Protein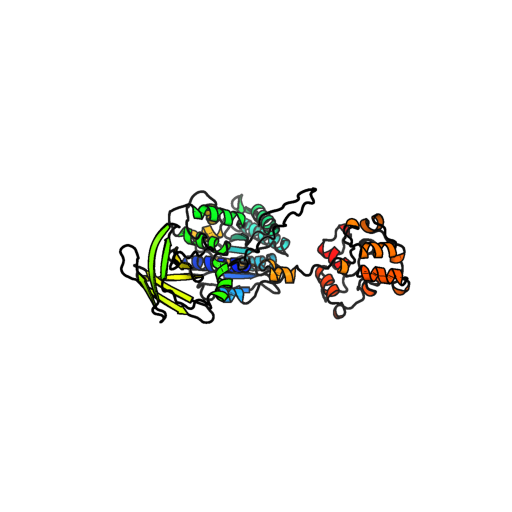 AF-A0A7S1BJ30-F1 (afdb_monomer_lite)

pLDDT: mean 74.97, std 21.51, range [23.69, 97.75]

Organism: NCBI:txid216773

Structure (mmCIF, N/CA/C/O backbone):
data_AF-A0A7S1BJ30-F1
#
_entry.id   AF-A0A7S1BJ30-F1
#
loop_
_atom_site.group_PDB
_atom_site.id
_atom_site.type_symbol
_atom_site.label_atom_id
_atom_site.label_alt_id
_atom_site.label_comp_id
_atom_site.label_asym_id
_atom_site.label_entity_id
_atom_site.label_seq_id
_atom_site.pdbx_PDB_ins_code
_atom_site.Cartn_x
_atom_site.Cartn_y
_atom_site.Cartn_z
_atom_site.occupancy
_atom_site.B_iso_or_equiv
_atom_site.auth_seq_id
_atom_site.auth_comp_id
_atom_site.auth_asym_id
_atom_site.auth_atom_id
_atom_site.pdbx_PDB_model_num
ATOM 1 N N . LYS A 1 1 ? 86.777 -23.017 11.075 1.00 38.91 1 LYS A N 1
ATOM 2 C CA . LYS A 1 1 ? 87.118 -21.887 10.175 1.00 38.91 1 LYS A CA 1
ATOM 3 C C . LYS A 1 1 ? 85.816 -21.141 9.914 1.00 38.91 1 LYS A C 1
ATOM 5 O O . LYS A 1 1 ? 84.984 -21.680 9.210 1.00 38.91 1 LYS A O 1
ATOM 10 N N . ALA A 1 2 ? 85.447 -20.176 10.752 1.00 31.58 2 ALA A N 1
ATOM 11 C CA . ALA A 1 2 ? 85.946 -18.797 10.729 1.00 31.58 2 ALA A CA 1
ATOM 12 C C . ALA A 1 2 ? 85.605 -18.094 9.401 1.00 31.58 2 ALA A C 1
ATOM 14 O O . ALA A 1 2 ? 86.216 -18.418 8.387 1.00 31.58 2 ALA A O 1
ATOM 15 N N . LEU A 1 3 ? 84.594 -17.216 9.482 1.00 29.58 3 LEU A N 1
ATOM 16 C CA . LEU A 1 3 ? 84.537 -15.829 8.990 1.00 29.58 3 LEU A CA 1
ATOM 17 C C . LEU A 1 3 ? 85.176 -15.513 7.626 1.00 29.58 3 LEU A C 1
ATOM 19 O O . LEU A 1 3 ? 86.381 -15.672 7.455 1.00 29.58 3 LEU A O 1
ATOM 23 N N . ASN A 1 4 ? 84.407 -14.882 6.731 1.00 30.44 4 ASN A N 1
ATOM 24 C CA . ASN A 1 4 ? 84.611 -13.446 6.509 1.00 30.44 4 ASN A CA 1
ATOM 25 C C . ASN A 1 4 ? 83.488 -12.768 5.713 1.00 30.44 4 ASN A C 1
ATOM 27 O O . ASN A 1 4 ? 82.940 -13.311 4.757 1.00 30.44 4 ASN A O 1
ATOM 31 N N . GLU A 1 5 ? 83.206 -11.554 6.170 1.00 32.03 5 GLU A N 1
ATOM 32 C CA . GLU A 1 5 ? 82.277 -10.546 5.674 1.00 32.03 5 GLU A CA 1
ATOM 33 C C . GLU A 1 5 ? 82.856 -9.745 4.490 1.00 32.03 5 GLU A C 1
ATOM 35 O O . GLU A 1 5 ? 84.063 -9.519 4.423 1.00 32.03 5 GLU A O 1
ATOM 40 N N . SER A 1 6 ? 81.974 -9.222 3.631 1.00 30.70 6 SER A N 1
ATOM 41 C CA . SER A 1 6 ? 82.052 -7.879 3.011 1.00 30.70 6 SER A CA 1
ATOM 42 C C . SER A 1 6 ? 80.678 -7.610 2.365 1.00 30.70 6 SER A C 1
ATOM 44 O O . SER A 1 6 ? 80.295 -8.355 1.468 1.00 30.70 6 SER A O 1
ATOM 46 N N . VAL A 1 7 ? 79.758 -6.771 2.855 1.00 28.44 7 VAL A N 1
ATOM 47 C CA . VAL A 1 7 ? 79.756 -5.346 3.257 1.00 28.44 7 VAL A CA 1
ATOM 48 C C . VAL A 1 7 ? 79.851 -4.360 2.075 1.00 28.44 7 VAL A C 1
ATOM 50 O O . VAL A 1 7 ? 80.897 -4.222 1.452 1.00 28.44 7 VAL A O 1
ATOM 53 N N . ASN A 1 8 ? 78.738 -3.616 1.925 1.00 27.92 8 ASN A N 1
ATOM 54 C CA . ASN A 1 8 ? 78.476 -2.324 1.256 1.00 27.92 8 ASN A CA 1
ATOM 55 C C . ASN A 1 8 ? 78.208 -2.285 -0.270 1.00 27.92 8 ASN A C 1
ATOM 57 O O . ASN A 1 8 ? 78.984 -2.808 -1.052 1.00 27.92 8 ASN A O 1
ATOM 61 N N . GLY A 1 9 ? 77.149 -1.617 -0.768 1.00 26.20 9 GLY A N 1
ATOM 62 C CA . GLY A 1 9 ? 76.162 -0.773 -0.073 1.00 26.20 9 GLY A CA 1
ATOM 63 C C . GLY A 1 9 ? 74.962 -0.293 -0.922 1.00 26.20 9 GLY A C 1
ATOM 64 O O . GLY A 1 9 ? 75.069 -0.144 -2.134 1.00 26.20 9 GLY A O 1
ATOM 65 N N . SER A 1 10 ? 73.844 -0.059 -0.207 1.00 25.17 10 SER A N 1
ATOM 66 C CA . SER A 1 10 ? 72.758 0.949 -0.366 1.00 25.17 10 SER A CA 1
ATOM 67 C C . SER A 1 10 ? 72.266 1.340 -1.775 1.00 25.17 10 SER A C 1
ATOM 69 O O . SER A 1 10 ? 73.014 1.891 -2.569 1.00 25.17 10 SER A O 1
ATOM 71 N N . SER A 1 11 ? 70.967 1.283 -2.092 1.00 27.03 11 SER A N 1
ATOM 72 C CA . SER A 1 11 ? 69.911 2.083 -1.440 1.00 27.03 11 SER A CA 1
ATOM 73 C C . SER A 1 11 ? 68.487 1.653 -1.863 1.00 27.03 11 SER A C 1
ATOM 75 O O . SER A 1 11 ? 68.290 0.901 -2.811 1.00 27.03 11 SER A O 1
ATOM 77 N N . GLN A 1 12 ? 67.515 2.104 -1.068 1.00 26.52 12 GLN A N 1
ATOM 78 C CA . GLN A 1 12 ? 66.126 1.661 -0.909 1.00 26.52 12 GLN A CA 1
ATOM 79 C C . GLN A 1 12 ? 65.221 1.702 -2.158 1.00 26.52 12 GLN A C 1
ATOM 81 O O . GLN A 1 12 ? 65.202 2.678 -2.899 1.00 26.52 12 GLN A O 1
ATOM 86 N N . SER A 1 13 ? 64.337 0.703 -2.264 1.00 26.72 13 SER A N 1
ATOM 87 C CA . SER A 1 13 ? 63.032 0.798 -2.933 1.00 26.72 13 SER A CA 1
ATOM 88 C C . SER A 1 13 ? 61.988 0.067 -2.083 1.00 26.72 13 SER A C 1
ATOM 90 O O . SER A 1 13 ? 62.169 -1.078 -1.673 1.00 26.72 13 SER A O 1
ATOM 92 N N . SER A 1 14 ? 60.935 0.800 -1.748 1.00 25.52 14 SER A N 1
ATOM 93 C CA . SER A 1 14 ? 59.826 0.463 -0.863 1.00 25.52 14 SER A CA 1
ATOM 94 C C . SER A 1 14 ? 58.879 -0.580 -1.465 1.00 25.52 14 SER A C 1
ATOM 96 O O . SER A 1 14 ? 58.212 -0.297 -2.457 1.00 25.52 14 SER A O 1
ATOM 98 N N . GLY A 1 15 ? 58.732 -1.733 -0.811 1.00 26.92 15 GLY A N 1
ATOM 99 C CA . GLY A 1 15 ? 57.616 -2.659 -1.021 1.00 26.92 15 GLY A CA 1
ATOM 100 C C . GLY A 1 15 ? 56.718 -2.678 0.213 1.00 26.92 15 GLY A C 1
ATOM 101 O O . GLY A 1 15 ? 57.050 -3.323 1.204 1.00 26.92 15 GLY A O 1
ATOM 102 N N . LYS A 1 16 ? 55.602 -1.939 0.179 1.00 26.34 16 LYS A N 1
ATOM 103 C CA . LYS A 1 16 ? 54.530 -2.072 1.174 1.00 26.34 16 LYS A CA 1
ATOM 104 C C . LYS A 1 16 ? 53.794 -3.388 0.917 1.00 26.34 16 LYS A C 1
ATOM 106 O O . LYS A 1 16 ? 53.313 -3.625 -0.184 1.00 26.34 16 LYS A O 1
ATOM 111 N N . VAL A 1 17 ? 53.711 -4.212 1.955 1.00 28.75 17 VAL A N 1
ATOM 112 C CA . VAL A 1 17 ? 52.834 -5.381 2.039 1.00 28.75 17 VAL A CA 1
ATOM 113 C C . VAL A 1 17 ? 51.393 -4.869 2.101 1.00 28.75 17 VAL A C 1
ATOM 115 O O . VAL A 1 17 ? 51.014 -4.205 3.065 1.00 28.75 17 VAL A O 1
ATOM 118 N N . GLU A 1 18 ? 50.605 -5.117 1.056 1.00 25.03 18 GLU A N 1
ATOM 119 C CA . GLU A 1 18 ? 49.168 -4.844 1.066 1.00 25.03 18 GLU A CA 1
ATOM 120 C C . GLU A 1 18 ? 48.443 -5.896 1.913 1.00 25.03 18 GLU A C 1
ATOM 122 O O . GLU A 1 18 ? 48.456 -7.093 1.620 1.00 25.03 18 GLU A O 1
ATOM 127 N N . ASN A 1 19 ? 47.801 -5.420 2.981 1.00 26.03 19 ASN A N 1
ATOM 128 C CA . ASN A 1 19 ? 46.849 -6.170 3.788 1.00 26.03 19 ASN A CA 1
ATOM 129 C C . ASN A 1 19 ? 45.654 -6.592 2.922 1.00 26.03 19 ASN A C 1
ATOM 131 O O . ASN A 1 19 ? 44.813 -5.766 2.570 1.00 26.03 19 ASN A O 1
ATOM 135 N N . ARG A 1 20 ? 45.543 -7.890 2.630 1.00 24.45 20 ARG A N 1
ATOM 136 C CA . ARG A 1 20 ? 44.289 -8.502 2.175 1.00 24.45 20 ARG A CA 1
ATOM 137 C C . ARG A 1 20 ? 43.331 -8.556 3.374 1.00 24.45 20 ARG A C 1
ATOM 139 O O . ARG A 1 20 ? 43.672 -9.228 4.349 1.00 24.45 20 ARG A O 1
ATOM 146 N N . PRO A 1 21 ? 42.165 -7.888 3.351 1.00 26.44 21 PRO A N 1
ATOM 147 C CA . PRO A 1 21 ? 41.186 -8.057 4.411 1.00 26.44 21 PRO A CA 1
ATOM 148 C C . PRO A 1 21 ? 40.671 -9.498 4.379 1.00 26.44 21 PRO A C 1
ATOM 150 O O . PRO A 1 21 ? 40.248 -10.013 3.343 1.00 26.44 21 PRO A O 1
ATOM 153 N N . THR A 1 22 ? 40.767 -10.161 5.524 1.00 27.64 22 THR A N 1
ATOM 154 C CA . THR A 1 22 ? 40.163 -11.460 5.783 1.00 27.64 22 THR A CA 1
ATOM 155 C C . THR A 1 22 ? 38.649 -11.330 5.644 1.00 27.64 22 THR A C 1
ATOM 157 O O . THR A 1 22 ? 38.018 -10.516 6.317 1.00 27.64 22 THR A O 1
ATOM 160 N N . ASN A 1 23 ? 38.066 -12.121 4.741 1.00 24.91 23 ASN A N 1
ATOM 161 C CA . ASN A 1 23 ? 36.620 -12.259 4.613 1.00 24.91 23 ASN A CA 1
ATOM 162 C C . ASN A 1 23 ? 36.050 -12.696 5.967 1.00 24.91 23 ASN A C 1
ATOM 164 O O . ASN A 1 23 ? 36.249 -13.836 6.389 1.00 24.91 23 ASN A O 1
ATOM 168 N N . LYS A 1 24 ? 35.339 -11.785 6.640 1.00 25.22 24 LYS A N 1
ATOM 169 C CA . LYS A 1 24 ? 34.393 -12.145 7.692 1.00 25.22 24 LYS A CA 1
ATOM 170 C C . LYS A 1 24 ? 33.321 -13.012 7.042 1.00 25.22 24 LYS A C 1
ATOM 172 O O . LYS A 1 24 ? 32.543 -12.530 6.225 1.00 25.22 24 LYS A O 1
ATOM 177 N N . VAL A 1 25 ? 33.324 -14.292 7.382 1.00 24.39 25 VAL A N 1
ATOM 178 C CA . VAL A 1 25 ? 32.203 -15.192 7.122 1.00 24.39 25 VAL A CA 1
ATOM 179 C C . VAL A 1 25 ? 31.013 -14.632 7.903 1.00 24.39 25 VAL A C 1
ATOM 181 O O . VAL A 1 25 ? 31.056 -14.569 9.129 1.00 24.39 25 VAL A O 1
ATOM 184 N N . SER A 1 26 ? 30.005 -14.128 7.187 1.00 23.69 26 SER A N 1
ATOM 185 C CA . SER A 1 26 ? 28.761 -13.632 7.771 1.00 23.69 26 SER A CA 1
ATOM 186 C C . SER A 1 26 ? 27.927 -14.816 8.247 1.00 23.69 26 SER A C 1
ATOM 188 O O . SER A 1 26 ? 27.422 -15.599 7.443 1.00 23.69 26 SER A O 1
ATOM 190 N N . THR A 1 27 ? 27.795 -14.952 9.555 1.00 26.92 27 THR A N 1
ATOM 191 C CA . THR A 1 27 ? 26.881 -15.886 10.208 1.00 26.92 27 THR A CA 1
ATOM 192 C C . THR A 1 27 ? 25.472 -15.277 10.247 1.00 26.92 27 THR A C 1
ATOM 194 O O . THR A 1 27 ? 25.311 -14.192 10.795 1.00 26.92 27 THR A O 1
ATOM 197 N N . GLY A 1 28 ? 24.470 -15.964 9.681 1.00 31.34 28 GLY A N 1
ATOM 198 C CA . GLY A 1 28 ? 23.108 -15.987 10.246 1.00 31.34 28 GLY A CA 1
ATOM 199 C C . GLY A 1 28 ? 22.011 -15.006 9.792 1.00 31.34 28 GLY A C 1
ATOM 200 O O . GLY A 1 28 ? 20.997 -14.968 10.471 1.00 31.34 28 GLY A O 1
ATOM 201 N N . ASN A 1 29 ? 22.115 -14.249 8.693 1.00 36.31 29 ASN A N 1
ATOM 202 C CA . ASN A 1 29 ? 21.043 -13.303 8.316 1.00 36.31 29 ASN A CA 1
ATOM 203 C C . ASN A 1 29 ? 20.092 -13.861 7.244 1.00 36.31 29 ASN A C 1
ATOM 205 O O . ASN A 1 29 ? 20.435 -13.876 6.059 1.00 36.31 29 ASN A O 1
ATOM 209 N N . GLY A 1 30 ? 18.879 -14.246 7.647 1.00 37.19 30 GLY A N 1
ATOM 210 C CA . GLY A 1 30 ? 17.731 -14.217 6.738 1.00 37.19 30 GLY A CA 1
ATOM 211 C C . GLY A 1 30 ? 17.418 -12.777 6.297 1.00 37.19 30 GLY A C 1
ATOM 212 O O . GLY A 1 30 ? 17.876 -11.822 6.935 1.00 37.19 30 GLY A O 1
ATOM 213 N N . PRO A 1 31 ? 16.698 -12.579 5.181 1.00 45.06 31 PRO A N 1
ATOM 214 C CA . PRO A 1 31 ? 16.198 -11.259 4.823 1.00 45.06 31 PRO A CA 1
ATOM 215 C C . PRO A 1 31 ? 15.230 -10.747 5.908 1.00 45.06 31 PRO A C 1
ATOM 217 O O . PRO A 1 31 ? 14.543 -11.553 6.533 1.00 45.06 31 PRO A O 1
ATOM 220 N N . PRO A 1 32 ? 15.167 -9.425 6.150 1.00 57.34 32 PRO A N 1
ATOM 221 C CA . PRO A 1 32 ? 14.173 -8.857 7.054 1.00 57.34 32 PRO A CA 1
ATOM 222 C C . PRO A 1 32 ? 12.752 -9.158 6.546 1.00 57.34 32 PRO A C 1
ATOM 224 O O . PRO A 1 32 ? 12.562 -9.229 5.327 1.00 57.34 32 PRO A O 1
ATOM 227 N N . PRO A 1 33 ? 11.765 -9.285 7.451 1.00 66.81 33 PRO A N 1
ATOM 228 C CA . PRO A 1 33 ? 10.391 -9.578 7.075 1.00 66.81 33 PRO A CA 1
ATOM 229 C C . PRO A 1 33 ? 9.824 -8.478 6.180 1.00 66.81 33 PRO A C 1
ATOM 231 O O . PRO A 1 33 ? 10.039 -7.278 6.399 1.00 66.81 33 PRO A O 1
ATOM 234 N N . THR A 1 34 ? 9.099 -8.909 5.160 1.00 78.81 34 THR A N 1
ATOM 235 C CA . THR A 1 34 ? 8.387 -8.057 4.213 1.00 78.81 34 THR A CA 1
ATOM 236 C C . THR A 1 34 ? 7.234 -7.315 4.901 1.00 78.81 34 THR A C 1
ATOM 238 O O . THR A 1 34 ? 6.724 -7.769 5.930 1.00 78.81 34 THR A O 1
ATOM 241 N N . PRO A 1 35 ? 6.784 -6.172 4.352 1.00 84.62 35 PRO A N 1
ATOM 242 C CA . PRO A 1 35 ? 5.574 -5.512 4.840 1.00 84.62 35 PRO A CA 1
ATOM 243 C C . PRO A 1 35 ? 4.347 -6.439 4.864 1.00 84.62 35 PRO A C 1
ATOM 245 O O . PRO A 1 35 ? 3.567 -6.390 5.807 1.00 84.62 35 PRO A O 1
ATOM 248 N N . TRP A 1 36 ? 4.214 -7.338 3.888 1.00 88.06 36 TRP A N 1
ATOM 249 C CA . TRP A 1 36 ? 3.161 -8.350 3.853 1.00 88.06 36 TRP A CA 1
ATOM 250 C C . TRP A 1 36 ? 3.191 -9.270 5.075 1.00 88.06 36 TRP A C 1
ATOM 252 O O . TRP A 1 36 ? 2.192 -9.392 5.775 1.00 88.06 36 TRP A O 1
ATOM 262 N N . GLU A 1 37 ? 4.346 -9.863 5.386 1.00 76.44 37 GLU A N 1
ATOM 263 C CA . GLU A 1 37 ? 4.500 -10.759 6.543 1.00 76.44 37 GLU A CA 1
ATOM 264 C C . GLU A 1 37 ? 4.189 -10.037 7.865 1.00 76.44 37 GLU A C 1
ATOM 266 O O . GLU A 1 37 ? 3.530 -10.589 8.750 1.00 76.44 37 GLU A O 1
ATOM 271 N N . LYS A 1 38 ? 4.607 -8.771 7.982 1.00 78.12 38 LYS A N 1
ATOM 272 C CA . LYS A 1 38 ? 4.283 -7.910 9.130 1.00 78.12 38 LYS A CA 1
ATOM 273 C C . LYS A 1 38 ? 2.781 -7.662 9.257 1.00 78.12 38 LYS A C 1
ATOM 275 O O . LYS A 1 38 ? 2.244 -7.762 10.356 1.00 78.12 38 LYS A O 1
ATOM 280 N N . ALA A 1 39 ? 2.106 -7.361 8.149 1.00 86.94 39 ALA A N 1
ATOM 281 C CA . ALA A 1 39 ? 0.671 -7.101 8.133 1.00 86.94 39 ALA A CA 1
ATOM 282 C C . ALA A 1 39 ? -0.147 -8.351 8.483 1.00 86.94 39 ALA A C 1
ATOM 284 O O . ALA A 1 39 ? -1.089 -8.246 9.258 1.00 86.94 39 ALA A O 1
ATOM 285 N N . VAL A 1 40 ? 0.238 -9.531 7.982 1.00 83.25 40 VAL A N 1
ATOM 286 C CA . VAL A 1 40 ? -0.431 -10.807 8.308 1.00 83.25 40 VAL A CA 1
ATOM 287 C C . VAL A 1 40 ? -0.307 -11.105 9.802 1.00 83.25 40 VAL A C 1
ATOM 289 O O . VAL A 1 40 ? -1.299 -11.390 10.468 1.00 83.25 40 VAL A O 1
ATOM 292 N N . THR A 1 41 ? 0.905 -10.965 10.344 1.00 75.06 41 THR A N 1
ATOM 293 C CA . THR A 1 41 ? 1.166 -11.145 11.781 1.00 75.06 41 THR A CA 1
ATOM 294 C C . THR A 1 41 ? 0.336 -10.168 12.616 1.00 75.06 41 THR A C 1
ATOM 296 O O . THR A 1 41 ? -0.201 -10.520 13.666 1.00 75.06 41 THR A O 1
ATOM 299 N N . MET A 1 42 ? 0.243 -8.918 12.154 1.00 77.56 42 MET A N 1
ATOM 300 C CA . MET A 1 42 ? -0.482 -7.860 12.850 1.00 77.56 42 MET A CA 1
ATOM 301 C C . MET A 1 42 ? -1.978 -8.125 12.839 1.00 77.56 42 MET A C 1
ATOM 303 O O . MET A 1 42 ? -2.618 -7.980 13.877 1.00 77.56 42 MET A O 1
ATOM 307 N N . LEU A 1 43 ? -2.515 -8.552 11.700 1.00 86.31 43 LEU A N 1
ATOM 308 C CA . LEU A 1 43 ? -3.904 -8.951 11.568 1.00 86.31 43 LEU A CA 1
ATOM 309 C C . LEU A 1 43 ? -4.245 -10.056 12.572 1.00 86.31 43 LEU A C 1
ATOM 311 O O . LEU A 1 43 ? -5.154 -9.870 13.373 1.00 86.31 43 LEU A O 1
ATOM 315 N N . ASP A 1 44 ? -3.489 -11.156 12.581 1.00 79.94 44 ASP A N 1
ATOM 316 C CA . ASP A 1 44 ? -3.727 -12.280 13.494 1.00 79.94 44 ASP A CA 1
ATOM 317 C C . ASP A 1 44 ? -3.698 -11.843 14.968 1.00 79.94 44 ASP A C 1
ATOM 319 O O . ASP A 1 44 ? -4.627 -12.099 15.740 1.00 79.94 44 ASP A O 1
ATOM 323 N N . SER A 1 45 ? -2.680 -11.056 15.322 1.00 71.38 45 SER A N 1
ATOM 324 C CA . SER A 1 45 ? -2.506 -10.491 16.659 1.00 71.38 45 SER A CA 1
ATOM 325 C C . SER A 1 45 ? -3.695 -9.632 17.089 1.00 71.38 45 SER A C 1
ATOM 327 O O . SER A 1 45 ? -4.214 -9.813 18.190 1.00 71.38 45 SER A O 1
ATOM 329 N N . ILE A 1 46 ? -4.155 -8.715 16.234 1.00 80.19 46 ILE A N 1
ATOM 330 C CA . ILE A 1 46 ? -5.285 -7.829 16.536 1.00 80.19 46 ILE A CA 1
ATOM 331 C C . ILE A 1 46 ? -6.581 -8.629 16.627 1.00 80.19 46 ILE A C 1
ATOM 333 O O . ILE A 1 46 ? -7.310 -8.484 17.609 1.00 80.19 46 ILE A O 1
ATOM 337 N N . VAL A 1 47 ? -6.852 -9.502 15.654 1.00 84.00 47 VAL A N 1
ATOM 338 C CA . VAL A 1 47 ? -8.071 -10.320 15.615 1.00 84.00 47 VAL A CA 1
ATOM 339 C C . VAL A 1 47 ? -8.169 -11.172 16.879 1.00 84.00 47 VAL A C 1
ATOM 341 O O . VAL A 1 47 ? -9.218 -11.173 17.516 1.00 84.00 47 VAL A O 1
ATOM 344 N N . SER A 1 48 ? -7.066 -11.787 17.331 1.00 79.19 48 SER A N 1
ATOM 345 C CA . SER A 1 48 ? -7.026 -12.593 18.565 1.00 79.19 48 SER A CA 1
ATOM 346 C C . SER A 1 48 ? -7.478 -11.836 19.820 1.00 79.19 48 SER A C 1
ATOM 348 O O . SER A 1 48 ? -7.918 -12.446 20.796 1.00 79.19 48 SER A O 1
ATOM 350 N N . GLN A 1 49 ? -7.339 -10.510 19.822 1.00 76.12 49 GLN A N 1
ATOM 351 C CA . GLN A 1 49 ? -7.732 -9.655 20.933 1.00 76.12 49 GLN A CA 1
ATOM 352 C C . GLN A 1 49 ? -9.136 -9.082 20.722 1.00 76.12 49 GLN A C 1
ATOM 354 O O . GLN A 1 49 ? -9.918 -9.050 21.672 1.00 76.12 49 GLN A O 1
ATOM 359 N N . VAL A 1 50 ? -9.486 -8.695 19.490 1.00 81.19 50 VAL A N 1
ATOM 360 C CA . VAL A 1 50 ? -10.821 -8.182 19.144 1.00 81.19 50 VAL A CA 1
ATOM 361 C C . VAL A 1 50 ? -11.902 -9.232 19.418 1.00 81.19 50 VAL A C 1
ATOM 363 O O . VAL A 1 50 ? -12.872 -8.930 20.103 1.00 81.19 50 VAL A O 1
ATOM 366 N N . VAL A 1 51 ? -11.703 -10.495 19.030 1.00 84.81 51 VAL A N 1
ATOM 367 C CA . VAL A 1 51 ? -12.712 -11.560 19.245 1.00 84.81 51 VAL A CA 1
ATOM 368 C C . VAL A 1 51 ? -12.923 -11.926 20.722 1.00 84.81 51 VAL A C 1
ATOM 370 O O . VAL A 1 51 ? -13.897 -12.586 21.076 1.00 84.81 51 VAL A O 1
ATOM 373 N N . LYS A 1 52 ? -12.017 -11.504 21.618 1.00 82.00 52 LYS A N 1
ATOM 374 C CA . LYS A 1 52 ? -12.193 -11.642 23.077 1.00 82.00 52 LYS A CA 1
ATOM 375 C C . LYS A 1 52 ? -13.085 -10.548 23.658 1.00 82.00 52 LYS A C 1
ATOM 377 O O . LYS A 1 52 ? -13.577 -10.707 24.778 1.00 82.00 52 LYS A O 1
ATOM 382 N N . VAL A 1 53 ? -13.213 -9.417 22.963 1.00 76.50 53 VAL A N 1
ATOM 383 C CA . VAL A 1 53 ? -13.980 -8.253 23.425 1.00 76.50 53 VAL A CA 1
ATOM 384 C C . VAL A 1 53 ? -15.311 -8.120 22.698 1.00 76.50 53 VAL A C 1
ATOM 386 O O . VAL A 1 53 ? -16.283 -7.737 23.345 1.00 76.50 53 VAL A O 1
ATOM 389 N N . ASP A 1 54 ? -15.373 -8.510 21.423 1.00 83.00 54 ASP A N 1
ATOM 390 C CA . ASP A 1 54 ? -16.591 -8.513 20.622 1.00 83.00 54 ASP A CA 1
ATOM 391 C C . ASP A 1 54 ? -16.962 -9.940 20.167 1.00 83.00 54 ASP A C 1
ATOM 393 O O . ASP A 1 54 ? -16.213 -10.555 19.401 1.00 83.00 54 ASP A O 1
ATOM 397 N N . PRO A 1 55 ? -18.089 -10.503 20.649 1.00 83.69 55 PRO A N 1
ATOM 398 C CA . PRO A 1 55 ? -18.516 -11.853 20.292 1.00 83.69 55 PRO A CA 1
ATOM 399 C C . PRO A 1 55 ? -19.041 -11.977 18.855 1.00 83.69 55 PRO A C 1
ATOM 401 O O . PRO A 1 55 ? -19.102 -13.102 18.355 1.00 83.69 55 PRO A O 1
ATOM 404 N N . ASP A 1 56 ? -19.416 -10.870 18.202 1.00 86.44 56 ASP A N 1
ATOM 405 C CA . ASP A 1 56 ? -19.898 -10.876 16.813 1.00 86.44 56 ASP A CA 1
ATOM 406 C C . ASP A 1 56 ? -18.734 -11.080 15.820 1.00 86.44 56 ASP A C 1
ATOM 408 O O . ASP A 1 56 ? -18.924 -11.528 14.687 1.00 86.44 56 ASP A O 1
ATOM 412 N N . GLY A 1 57 ? -17.503 -10.864 16.292 1.00 89.38 57 GLY A N 1
ATOM 413 C CA . GLY A 1 57 ? -16.273 -11.073 15.544 1.00 89.38 57 GLY A CA 1
ATOM 414 C C . GLY A 1 57 ? -15.818 -9.821 14.802 1.00 89.38 57 GLY A C 1
ATOM 415 O O . GLY A 1 57 ? -16.099 -8.693 15.199 1.00 89.38 57 GLY A O 1
ATOM 416 N N . VAL A 1 58 ? -15.044 -10.031 13.742 1.00 93.56 58 VAL A N 1
ATOM 417 C CA . VAL A 1 58 ? -14.467 -8.960 12.924 1.00 93.56 58 VAL A CA 1
ATOM 418 C C . VAL A 1 58 ? -14.578 -9.301 11.444 1.00 93.56 58 VAL A C 1
ATOM 420 O O . VAL A 1 58 ? -14.361 -10.448 11.047 1.00 93.56 58 VAL A O 1
ATOM 423 N N . ASP A 1 59 ? -14.904 -8.303 10.629 1.00 96.31 59 ASP A N 1
ATOM 424 C CA . ASP A 1 59 ? -14.854 -8.422 9.175 1.00 96.31 59 ASP A CA 1
ATOM 425 C C . ASP A 1 59 ? -13.440 -8.099 8.684 1.00 96.31 59 ASP A C 1
ATOM 427 O O . ASP A 1 59 ? -12.806 -7.153 9.151 1.00 96.31 59 ASP A O 1
ATOM 431 N N . ILE A 1 60 ? -12.930 -8.867 7.728 1.00 96.94 60 ILE A N 1
ATOM 432 C CA . ILE A 1 60 ? -11.612 -8.656 7.128 1.00 96.94 60 ILE A CA 1
ATOM 433 C C . ILE A 1 60 ? -11.789 -8.453 5.631 1.00 96.94 60 ILE A C 1
ATOM 435 O O . ILE A 1 60 ? -12.448 -9.251 4.966 1.00 96.94 60 ILE A O 1
ATOM 439 N N . VAL A 1 61 ? -11.180 -7.394 5.106 1.00 97.38 61 VAL A N 1
ATOM 440 C CA . VAL A 1 61 ? -11.275 -7.006 3.698 1.00 97.38 61 VAL A CA 1
ATOM 441 C C . VAL A 1 61 ? -9.882 -6.903 3.120 1.00 97.38 61 VAL A C 1
ATOM 443 O O . VAL A 1 61 ? -9.117 -6.010 3.470 1.00 97.38 61 VAL A O 1
ATOM 446 N N . CYS A 1 62 ? -9.518 -7.811 2.228 1.00 95.62 62 CYS A N 1
ATOM 447 C CA . CYS A 1 62 ? -8.233 -7.730 1.550 1.00 95.62 62 CYS A CA 1
ATOM 448 C C . CYS A 1 62 ? -8.399 -7.076 0.179 1.00 95.62 62 CYS A C 1
ATOM 450 O O . CYS A 1 62 ? -9.191 -7.547 -0.634 1.00 95.62 62 CYS A O 1
ATOM 452 N N . PHE A 1 63 ? -7.616 -6.036 -0.099 1.00 94.00 63 PHE A N 1
ATOM 453 C CA . PHE A 1 63 ? -7.713 -5.250 -1.333 1.00 94.00 63 PHE A CA 1
ATOM 454 C C . PHE A 1 63 ? -6.348 -5.083 -2.008 1.00 94.00 63 PHE A C 1
ATOM 456 O O . PHE A 1 63 ? -5.311 -5.286 -1.386 1.00 94.00 63 PHE A O 1
ATOM 463 N N . GLY A 1 64 ? -6.334 -4.685 -3.280 1.00 82.75 64 GLY A N 1
ATOM 464 C CA . GLY A 1 64 ? -5.115 -4.599 -4.090 1.00 82.75 64 GLY A CA 1
ATOM 465 C C . GLY A 1 64 ? -4.802 -5.903 -4.831 1.00 82.75 64 GLY A C 1
ATOM 466 O O . GLY A 1 64 ? -5.165 -6.994 -4.390 1.00 82.75 64 GLY A O 1
ATOM 467 N N . GLY A 1 65 ? -4.158 -5.782 -5.994 1.00 70.88 65 GLY A N 1
ATOM 468 C CA . GLY A 1 65 ? -4.000 -6.895 -6.939 1.00 70.88 65 GLY A CA 1
ATOM 469 C C . GLY A 1 65 ? -4.719 -6.677 -8.268 1.00 70.88 65 GLY A C 1
ATOM 470 O O . GLY A 1 65 ? -4.919 -5.541 -8.700 1.00 70.88 65 GLY A O 1
ATOM 471 N N . GLU A 1 66 ? -5.050 -7.781 -8.940 1.00 59.28 66 GLU A N 1
ATOM 472 C CA . GLU A 1 66 ? -6.007 -7.816 -10.051 1.00 59.28 66 GLU A CA 1
ATOM 473 C C . GLU A 1 66 ? -7.348 -8.360 -9.515 1.00 59.28 66 GLU A C 1
ATOM 475 O O . GLU A 1 66 ? -7.423 -9.526 -9.130 1.00 59.28 66 GLU A O 1
ATOM 480 N N . GLY A 1 67 ? -8.395 -7.528 -9.478 1.00 66.62 67 GLY A N 1
ATOM 481 C CA . GLY A 1 67 ? -9.753 -7.922 -9.070 1.00 66.62 67 GLY A CA 1
ATOM 482 C C . GLY A 1 67 ? -10.349 -7.087 -7.932 1.00 66.62 67 GLY A C 1
ATOM 483 O O . GLY A 1 67 ? -9.717 -6.148 -7.447 1.00 66.62 67 GLY A O 1
ATOM 484 N N . ASP A 1 68 ? -11.573 -7.449 -7.546 1.00 81.62 68 ASP A N 1
ATOM 485 C CA . ASP A 1 68 ? -12.344 -6.819 -6.466 1.00 81.62 68 ASP A CA 1
ATOM 486 C C . ASP A 1 68 ? -11.808 -7.208 -5.074 1.00 81.62 68 ASP A C 1
ATOM 488 O O . ASP A 1 68 ? -11.000 -8.136 -4.937 1.00 81.62 68 ASP A O 1
ATOM 492 N N . ALA A 1 69 ? -12.255 -6.501 -4.033 1.00 91.06 69 ALA A N 1
ATOM 493 C CA . ALA A 1 69 ? -11.870 -6.792 -2.658 1.00 91.06 69 ALA A CA 1
ATOM 494 C C . ALA A 1 69 ? -12.421 -8.152 -2.186 1.00 91.06 69 ALA A C 1
ATOM 496 O O . ALA A 1 69 ? -13.571 -8.511 -2.437 1.00 91.06 69 ALA A O 1
ATOM 497 N N . ASP A 1 70 ? -11.600 -8.916 -1.462 1.00 93.25 70 ASP A N 1
ATOM 498 C CA . ASP A 1 70 ? -12.028 -10.176 -0.853 1.00 93.25 70 ASP A CA 1
ATOM 499 C C . ASP A 1 70 ? -12.533 -9.925 0.571 1.00 93.25 70 ASP A C 1
ATOM 501 O O . ASP A 1 70 ? -11.778 -9.441 1.418 1.00 93.25 70 ASP A O 1
ATOM 505 N N . TRP A 1 71 ? -13.776 -10.321 0.847 1.00 95.38 71 TRP A N 1
ATOM 506 C CA . TRP A 1 71 ? -14.393 -10.213 2.169 1.00 95.38 71 TRP A CA 1
ATOM 507 C C . TRP A 1 71 ? -14.394 -11.532 2.935 1.00 95.38 71 TRP A C 1
ATOM 509 O O . TRP A 1 71 ? -14.818 -12.574 2.430 1.00 95.38 71 TRP A O 1
ATOM 519 N N . TYR A 1 72 ? -14.047 -11.442 4.214 1.00 94.94 72 TYR A N 1
ATOM 520 C CA . TYR A 1 72 ? -14.164 -12.512 5.194 1.00 94.94 72 TYR A CA 1
ATOM 521 C C . TYR A 1 72 ? -14.965 -11.988 6.385 1.00 94.94 72 TYR A C 1
ATOM 523 O O . TYR A 1 72 ? -14.507 -11.104 7.102 1.00 94.94 72 TYR A O 1
ATOM 531 N N . ARG A 1 73 ? -16.189 -12.490 6.565 1.00 94.44 73 ARG A N 1
ATOM 532 C CA . ARG A 1 73 ? -17.160 -11.923 7.513 1.00 94.44 73 ARG A CA 1
ATOM 533 C C . ARG A 1 73 ? -17.181 -12.653 8.849 1.00 94.44 73 ARG A C 1
ATOM 535 O O . ARG A 1 73 ? -17.040 -13.877 8.872 1.00 94.44 73 ARG A O 1
ATOM 542 N N . ASN A 1 74 ? -17.468 -11.919 9.925 1.00 92.12 74 ASN A N 1
ATOM 543 C CA . ASN A 1 74 ? -17.746 -12.459 11.265 1.00 92.12 74 ASN A CA 1
ATOM 544 C C . ASN A 1 74 ? -16.669 -13.439 11.766 1.00 92.12 74 ASN A C 1
ATOM 546 O O . ASN A 1 74 ? -16.962 -14.535 12.263 1.00 92.12 74 ASN A O 1
ATOM 550 N N . ILE A 1 75 ? -15.397 -13.076 11.598 1.00 92.62 75 ILE A N 1
ATOM 551 C CA . ILE A 1 75 ? -14.283 -13.898 12.062 1.00 92.62 75 ILE A CA 1
ATOM 552 C C . ILE A 1 75 ? -14.250 -13.862 13.588 1.00 92.62 75 ILE A C 1
ATOM 554 O O . ILE A 1 75 ? -14.007 -12.826 14.197 1.00 92.62 75 ILE A O 1
ATOM 558 N N . THR A 1 76 ? -14.488 -15.018 14.203 1.00 86.81 76 THR A N 1
ATOM 559 C CA . THR A 1 76 ? -14.550 -15.204 15.666 1.00 86.81 76 THR A CA 1
ATOM 560 C C . THR A 1 76 ? -13.424 -16.093 16.200 1.00 86.81 76 THR A C 1
ATOM 562 O O . THR A 1 76 ? -13.279 -16.266 17.408 1.00 86.81 76 THR A O 1
ATOM 565 N N . ASN A 1 77 ? -12.608 -16.666 15.311 1.00 77.69 77 ASN A N 1
ATOM 566 C CA . ASN A 1 77 ? -11.484 -17.533 15.649 1.00 77.69 77 ASN A CA 1
ATOM 567 C C . ASN A 1 77 ? -10.315 -17.256 14.698 1.00 77.69 77 ASN A C 1
ATOM 569 O O . ASN A 1 77 ? -10.510 -17.149 13.490 1.00 77.69 77 ASN A O 1
ATOM 573 N N . THR A 1 78 ? -9.104 -17.177 15.242 1.00 73.38 78 THR A N 1
ATOM 574 C CA . THR A 1 78 ? -7.864 -16.972 14.482 1.00 73.38 78 THR A CA 1
ATOM 575 C C . THR A 1 78 ? -7.311 -18.253 13.857 1.00 73.38 78 THR A C 1
ATOM 577 O O . THR A 1 78 ? -6.431 -18.202 13.000 1.00 73.38 78 THR A O 1
ATOM 580 N N . LYS A 1 79 ? -7.827 -19.432 14.221 1.00 75.50 79 LYS A N 1
ATOM 581 C CA . LYS A 1 79 ? -7.376 -20.706 13.650 1.00 75.50 79 LYS A CA 1
ATOM 582 C C . LYS A 1 79 ? -7.575 -20.731 12.128 1.00 75.50 79 LYS A C 1
ATOM 584 O O . LYS A 1 79 ? -8.704 -20.773 11.648 1.00 75.50 79 LYS A O 1
ATOM 589 N N . GLY A 1 80 ? -6.467 -20.783 11.386 1.00 67.12 80 GLY A N 1
ATOM 590 C CA . GLY A 1 80 ? -6.456 -20.801 9.916 1.00 67.12 80 GLY A CA 1
ATOM 591 C C . GLY A 1 80 ? -6.672 -19.431 9.264 1.00 67.12 80 GLY A C 1
ATOM 592 O O . GLY A 1 80 ? -6.801 -19.357 8.044 1.00 67.12 80 GLY A O 1
ATOM 593 N N . LEU A 1 81 ? -6.701 -18.350 10.051 1.00 75.38 81 LEU A N 1
ATOM 594 C CA . LEU A 1 81 ? -6.871 -16.987 9.550 1.00 75.38 81 LEU A CA 1
ATOM 595 C C . LEU A 1 81 ? -5.743 -16.584 8.594 1.00 75.38 81 LEU A C 1
ATOM 597 O O . LEU A 1 81 ? -5.997 -15.987 7.552 1.00 75.38 81 LEU A O 1
ATOM 601 N N . GLU A 1 82 ? -4.504 -16.941 8.923 1.00 71.75 82 GLU A N 1
ATOM 602 C CA . GLU A 1 82 ? -3.358 -16.687 8.052 1.00 71.75 82 GLU A CA 1
ATOM 603 C C . GLU A 1 82 ? -3.536 -17.344 6.678 1.00 71.75 82 GLU A C 1
ATOM 605 O O . GLU A 1 82 ? -3.394 -16.681 5.651 1.00 71.75 82 GLU A O 1
ATOM 610 N N . ASP A 1 83 ? -3.854 -18.638 6.644 1.00 73.06 83 ASP A N 1
ATOM 611 C CA . ASP A 1 83 ? -4.018 -19.368 5.384 1.00 73.06 83 ASP A CA 1
ATOM 612 C C . ASP A 1 83 ? -5.153 -18.755 4.550 1.00 73.06 83 ASP A C 1
ATOM 614 O O . ASP A 1 83 ? -5.026 -18.607 3.336 1.00 73.06 83 ASP A O 1
ATOM 618 N N . MET A 1 84 ? -6.224 -18.310 5.217 1.00 79.75 84 MET A N 1
ATOM 619 C CA . MET A 1 84 ? -7.357 -17.626 4.597 1.00 79.75 84 MET A CA 1
ATOM 620 C C . MET A 1 84 ? -6.941 -16.322 3.906 1.00 79.75 84 MET A C 1
ATOM 622 O O . MET A 1 84 ? -7.235 -16.129 2.729 1.00 79.75 84 MET A O 1
ATOM 626 N N . VAL A 1 85 ? -6.228 -15.427 4.597 1.00 82.62 85 VAL A N 1
ATOM 627 C CA . VAL A 1 85 ? -5.860 -14.123 4.011 1.00 82.62 85 VAL A CA 1
ATOM 628 C C . VAL A 1 85 ? -4.672 -14.198 3.055 1.00 82.62 85 VAL A C 1
ATOM 630 O O . VAL A 1 85 ? -4.501 -13.301 2.222 1.00 82.62 85 VAL A O 1
ATOM 633 N N . THR A 1 86 ? -3.865 -15.261 3.149 1.00 82.44 86 THR A N 1
ATOM 634 C CA . THR A 1 86 ? -2.659 -15.463 2.335 1.00 82.44 86 THR A CA 1
ATOM 635 C C . THR A 1 86 ? -2.844 -16.364 1.114 1.00 82.44 86 THR A C 1
ATOM 637 O O . THR A 1 86 ? -1.880 -16.513 0.355 1.00 82.44 86 THR A O 1
ATOM 640 N N . ASP A 1 87 ? -4.045 -16.899 0.859 1.00 80.62 87 ASP A N 1
ATOM 641 C CA . ASP A 1 87 ? -4.353 -17.680 -0.355 1.00 80.62 87 ASP A CA 1
ATOM 642 C C . ASP A 1 87 ? -3.953 -16.928 -1.640 1.00 80.62 87 ASP A C 1
ATOM 644 O O . ASP A 1 87 ? -3.359 -17.489 -2.564 1.00 80.62 87 ASP A O 1
ATOM 648 N N . LYS A 1 88 ? -4.146 -15.603 -1.644 1.00 83.25 88 LYS A N 1
ATOM 649 C CA . LYS A 1 88 ? -3.609 -14.701 -2.668 1.00 83.25 88 LYS A CA 1
ATOM 650 C C . LYS A 1 88 ? -2.386 -13.955 -2.134 1.00 83.25 88 LYS A C 1
ATOM 652 O O . LYS A 1 88 ? -2.395 -13.399 -1.036 1.00 83.25 88 LYS A O 1
ATOM 657 N N . ARG A 1 89 ? -1.313 -13.926 -2.929 1.00 83.75 89 ARG A N 1
ATOM 658 C CA . ARG A 1 89 ? -0.077 -13.191 -2.611 1.00 83.75 89 ARG A CA 1
ATOM 659 C C . ARG A 1 89 ? -0.159 -11.730 -3.070 1.00 83.75 89 ARG A C 1
ATOM 661 O O . ARG A 1 89 ? -0.906 -11.447 -4.003 1.00 83.75 89 ARG A O 1
ATOM 668 N N . PRO A 1 90 ? 0.647 -10.830 -2.477 1.00 90.38 90 PRO A N 1
ATOM 669 C CA . PRO A 1 90 ? 0.739 -9.446 -2.918 1.00 90.38 90 PRO A CA 1
ATOM 670 C C . PRO A 1 90 ? 1.058 -9.285 -4.400 1.00 90.38 90 PRO A C 1
ATOM 672 O O . PRO A 1 90 ? 2.046 -9.838 -4.892 1.00 90.38 90 PRO A O 1
ATOM 675 N N . GLU A 1 91 ? 0.264 -8.483 -5.103 1.00 84.75 91 GLU A N 1
ATOM 676 C CA . GLU A 1 91 ? 0.497 -8.125 -6.501 1.00 84.75 91 GLU A CA 1
ATOM 677 C C . GLU A 1 91 ? -0.281 -6.872 -6.913 1.00 84.75 91 GLU A C 1
ATOM 679 O O . GLU A 1 91 ? -0.993 -6.288 -6.115 1.00 84.75 91 GLU A O 1
ATOM 684 N N . GLY A 1 92 ? -0.137 -6.434 -8.166 1.00 83.00 92 GLY A N 1
ATOM 685 C CA . GLY A 1 92 ? -0.984 -5.372 -8.719 1.00 83.00 92 GLY A CA 1
ATOM 686 C C . GLY A 1 92 ? -0.870 -3.998 -8.043 1.00 83.00 92 GLY A C 1
ATOM 687 O O . GLY A 1 92 ? 0.084 -3.712 -7.315 1.00 83.00 92 GLY A O 1
ATOM 688 N N . ALA A 1 93 ? -1.834 -3.142 -8.378 1.00 84.88 93 ALA A N 1
ATOM 689 C CA . ALA A 1 93 ? -1.959 -1.782 -7.864 1.00 84.88 93 ALA A CA 1
ATOM 690 C C . ALA A 1 93 ? -2.615 -1.771 -6.473 1.00 84.88 93 ALA A C 1
ATOM 692 O O . ALA A 1 93 ? -3.309 -2.716 -6.092 1.00 84.88 93 ALA A O 1
ATOM 693 N N . CYS A 1 94 ? -2.399 -0.696 -5.722 1.00 90.06 94 CYS A N 1
ATOM 694 C CA . CYS A 1 94 ? -3.074 -0.416 -4.460 1.00 90.06 94 CYS A CA 1
ATOM 695 C C . CYS A 1 94 ? -4.353 0.386 -4.745 1.00 90.06 94 CYS A C 1
ATOM 697 O O . CYS A 1 94 ? -4.303 1.612 -4.790 1.00 90.06 94 CYS A O 1
ATOM 699 N N . LEU A 1 95 ? -5.466 -0.316 -4.991 1.00 88.25 95 LEU A N 1
ATOM 700 C CA . LEU A 1 95 ? -6.791 0.266 -5.259 1.00 88.25 95 LEU A CA 1
ATOM 701 C C . LEU A 1 95 ? -7.596 0.385 -3.955 1.00 88.25 95 LEU A C 1
ATOM 703 O O . LEU A 1 95 ? -8.471 -0.432 -3.667 1.00 88.25 95 LEU A O 1
ATOM 707 N N . MET A 1 96 ? -7.205 1.329 -3.103 1.00 93.81 96 MET A N 1
ATOM 708 C CA . MET A 1 96 ? -7.773 1.490 -1.762 1.00 93.81 96 MET A CA 1
ATOM 709 C C . MET A 1 96 ? -9.039 2.342 -1.764 1.00 93.81 96 MET A C 1
ATOM 711 O O . MET A 1 96 ? -9.914 2.105 -0.939 1.00 93.81 96 MET A O 1
ATOM 715 N N . GLY A 1 97 ? -9.139 3.324 -2.661 1.00 91.62 97 GLY A N 1
ATOM 716 C CA . GLY A 1 97 ? -10.318 4.176 -2.798 1.00 91.62 97 GLY A CA 1
ATOM 717 C C . GLY A 1 97 ? -11.556 3.361 -3.145 1.00 91.62 97 GLY A C 1
ATOM 718 O O . GLY A 1 97 ? -12.553 3.437 -2.431 1.00 91.62 97 GLY A O 1
ATOM 719 N N . ALA A 1 98 ? -11.448 2.495 -4.156 1.00 87.81 98 ALA A N 1
ATOM 720 C CA . ALA A 1 98 ? -12.532 1.590 -4.539 1.00 87.81 98 ALA A CA 1
ATOM 721 C C . ALA A 1 98 ? -12.958 0.658 -3.387 1.00 87.81 98 ALA A C 1
ATOM 723 O O . ALA A 1 98 ? -14.143 0.547 -3.079 1.00 87.81 98 ALA A O 1
ATOM 724 N N . ALA A 1 99 ? -11.991 0.032 -2.705 1.00 95.25 99 ALA A N 1
ATOM 725 C CA . ALA A 1 99 ? -12.279 -0.858 -1.581 1.00 95.25 99 ALA A CA 1
ATOM 726 C C . ALA A 1 99 ? -12.880 -0.114 -0.375 1.00 95.25 99 ALA A C 1
ATOM 728 O O . ALA A 1 99 ? -13.742 -0.648 0.316 1.00 95.25 99 ALA A O 1
ATOM 729 N N . MET A 1 100 ? -12.435 1.117 -0.107 1.00 97.50 100 MET A N 1
ATOM 730 C CA . MET A 1 100 ? -12.971 1.933 0.981 1.00 97.50 100 MET A CA 1
ATOM 731 C C . MET A 1 100 ? -14.402 2.384 0.688 1.00 97.50 100 MET A C 1
ATOM 733 O O . MET A 1 100 ? -15.216 2.388 1.606 1.00 97.50 100 MET A O 1
ATOM 737 N N . ASP A 1 101 ? -14.732 2.728 -0.561 1.00 95.12 101 ASP A N 1
ATOM 738 C CA . ASP A 1 101 ? -16.110 3.072 -0.941 1.00 95.12 101 ASP A CA 1
ATOM 739 C C . ASP A 1 101 ? -17.040 1.878 -0.713 1.00 95.12 101 ASP A C 1
ATOM 741 O O . ASP A 1 101 ? -18.089 2.028 -0.090 1.00 95.12 101 ASP A O 1
ATOM 745 N N . GLU A 1 102 ? -16.615 0.672 -1.099 1.00 95.56 102 GLU A N 1
ATOM 746 C CA . GLU A 1 102 ? -17.357 -0.563 -0.827 1.00 95.56 102 GLU A CA 1
ATOM 747 C C . GLU A 1 102 ? -17.583 -0.790 0.679 1.00 95.56 102 GLU A C 1
ATOM 749 O O . GLU A 1 102 ? -18.715 -1.017 1.104 1.00 95.56 102 GLU A O 1
ATOM 754 N N . VAL A 1 103 ? -16.535 -0.666 1.503 1.00 97.50 103 VAL A N 1
ATOM 755 C CA . VAL A 1 103 ? -16.623 -0.853 2.965 1.00 97.50 103 VAL A CA 1
ATOM 756 C C . VAL A 1 103 ? -17.493 0.211 3.637 1.00 97.50 103 VAL A C 1
ATOM 758 O O . VAL A 1 103 ? -18.258 -0.092 4.552 1.00 97.50 103 VAL A O 1
ATOM 761 N N . ILE A 1 104 ? -17.382 1.469 3.216 1.00 96.62 104 ILE A N 1
ATOM 762 C CA . ILE A 1 104 ? -18.176 2.562 3.779 1.00 96.62 104 ILE A CA 1
ATOM 763 C C . ILE A 1 104 ? -19.645 2.425 3.375 1.00 96.62 104 ILE A C 1
ATOM 765 O O . ILE A 1 104 ? -20.521 2.666 4.206 1.00 96.62 104 ILE A O 1
ATOM 769 N N . ASN A 1 105 ? -19.932 2.016 2.139 1.00 95.06 105 ASN A N 1
ATOM 770 C CA . ASN A 1 105 ? -21.303 1.756 1.708 1.00 95.06 105 ASN A CA 1
ATOM 771 C C . ASN A 1 105 ? -21.909 0.571 2.479 1.00 95.06 105 ASN A C 1
ATOM 773 O O . ASN A 1 105 ? -23.017 0.715 2.982 1.00 95.06 105 ASN A O 1
ATOM 777 N N . ASP A 1 106 ? -21.165 -0.521 2.701 1.00 94.75 106 ASP A N 1
ATOM 778 C CA . ASP A 1 106 ? -21.580 -1.625 3.590 1.00 94.75 106 ASP A CA 1
ATOM 779 C C . ASP A 1 106 ? -21.945 -1.121 4.998 1.00 94.75 106 ASP A C 1
ATOM 781 O O . ASP A 1 106 ? -22.998 -1.454 5.542 1.00 94.75 106 ASP A O 1
ATOM 785 N N . ALA A 1 107 ? -21.121 -0.236 5.569 1.00 93.38 107 ALA A N 1
ATOM 786 C CA . ALA A 1 107 ? -21.385 0.360 6.877 1.00 93.38 107 ALA A CA 1
ATOM 787 C C . ALA A 1 107 ? -22.626 1.271 6.900 1.00 93.38 107 ALA A C 1
ATOM 789 O O . ALA A 1 107 ? -23.303 1.349 7.922 1.00 93.38 107 ALA A O 1
ATOM 790 N N . PHE A 1 108 ? -22.931 1.979 5.811 1.00 92.88 108 PHE A N 1
ATOM 791 C CA . PHE A 1 108 ? -24.108 2.848 5.736 1.00 92.88 108 PHE A CA 1
ATOM 792 C C . PHE A 1 108 ? -25.405 2.112 5.403 1.00 92.88 108 PHE A C 1
ATOM 794 O O . PHE A 1 108 ? -26.468 2.570 5.829 1.00 92.88 108 PHE A O 1
ATOM 801 N N . ASP A 1 109 ? -25.331 1.052 4.604 1.00 91.31 109 ASP A N 1
ATOM 802 C CA . ASP A 1 109 ? -26.507 0.391 4.043 1.00 91.31 109 ASP A CA 1
ATOM 803 C C . ASP A 1 109 ? -26.974 -0.776 4.921 1.00 91.31 109 ASP A C 1
ATOM 805 O O . ASP A 1 109 ? -28.180 -0.938 5.123 1.00 91.31 109 ASP A O 1
ATOM 809 N N . ASP A 1 110 ? -26.036 -1.539 5.491 1.00 83.81 110 ASP A N 1
ATOM 810 C CA . ASP A 1 110 ? -26.337 -2.790 6.193 1.00 83.81 110 ASP A CA 1
ATOM 811 C C . ASP A 1 110 ? -26.126 -2.724 7.716 1.00 83.81 110 ASP A C 1
ATOM 813 O O . ASP A 1 110 ? -26.595 -3.614 8.434 1.00 83.81 110 ASP A O 1
ATOM 817 N N . LYS A 1 111 ? -25.464 -1.680 8.241 1.00 84.44 111 LYS A N 1
ATOM 818 C CA . LYS A 1 111 ? -25.166 -1.540 9.680 1.00 84.44 111 LYS A CA 1
ATOM 819 C C . LYS A 1 111 ? -25.944 -0.390 10.322 1.00 84.44 111 LYS A C 1
ATOM 821 O O . LYS A 1 111 ? -25.977 0.731 9.814 1.00 84.44 111 LYS A O 1
ATOM 826 N N . ASP A 1 112 ? -26.538 -0.643 11.491 1.00 85.31 112 ASP A N 1
ATOM 827 C CA . ASP A 1 112 ? -27.129 0.419 12.312 1.00 85.31 112 ASP A CA 1
ATOM 828 C C . ASP A 1 112 ? -26.058 1.063 13.196 1.00 85.31 112 ASP A C 1
ATOM 830 O O . ASP A 1 112 ? -25.856 0.718 14.364 1.00 85.31 112 ASP A O 1
ATOM 834 N N . MET A 1 113 ? -25.390 2.056 12.612 1.00 86.88 113 MET A N 1
ATOM 835 C CA . MET A 1 113 ? -24.337 2.820 13.272 1.00 86.88 113 MET A CA 1
ATOM 836 C C . MET A 1 113 ? -24.805 3.617 14.501 1.00 86.88 113 MET A C 1
ATOM 838 O O . MET A 1 113 ? -23.967 4.126 15.249 1.00 86.88 113 MET A O 1
ATOM 842 N N . THR A 1 114 ? -26.118 3.752 14.726 1.00 78.69 114 THR A N 1
ATOM 843 C CA . THR A 1 114 ? -26.657 4.427 15.917 1.00 78.69 114 THR A CA 1
ATOM 844 C C . THR A 1 114 ? -26.715 3.508 17.134 1.00 78.69 114 THR A C 1
ATOM 846 O O . THR A 1 114 ? -26.599 3.989 18.262 1.00 78.69 114 THR A O 1
ATOM 849 N N . GLU A 1 115 ? -26.839 2.196 16.916 1.00 84.44 115 GLU A N 1
ATOM 850 C CA . GLU A 1 115 ? -26.779 1.189 17.977 1.00 84.44 115 GLU A CA 1
ATOM 851 C C . GLU A 1 115 ? -25.353 0.681 18.192 1.00 84.44 115 GLU A C 1
ATOM 853 O O . GLU A 1 115 ? -24.911 0.549 19.337 1.00 84.44 115 GLU A O 1
ATOM 858 N N . ARG A 1 116 ? -24.624 0.420 17.100 1.00 89.19 116 A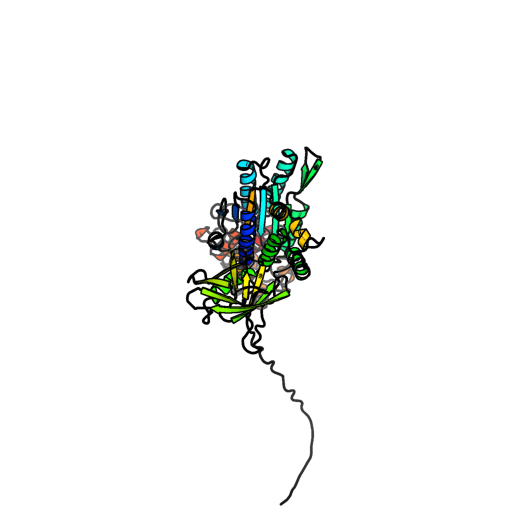RG A N 1
ATOM 859 C CA . ARG A 1 116 ? -23.256 -0.098 17.138 1.00 89.19 116 ARG A CA 1
ATOM 860 C C . ARG A 1 116 ? -22.350 0.748 16.248 1.00 89.19 116 ARG A C 1
ATOM 862 O O . ARG A 1 116 ? -22.479 0.693 15.029 1.00 89.19 116 ARG A O 1
ATOM 869 N N . PRO A 1 117 ? -21.415 1.530 16.814 1.00 92.38 117 PRO A N 1
ATOM 870 C CA . PRO A 1 117 ? -20.479 2.288 15.997 1.00 92.38 117 PRO A CA 1
ATOM 871 C C . PRO A 1 117 ? -19.643 1.340 15.131 1.00 92.38 117 PRO A C 1
ATOM 873 O O . PRO A 1 117 ? -19.419 0.187 15.495 1.00 92.38 117 PRO A O 1
ATOM 876 N N . VAL A 1 118 ? -19.119 1.844 14.019 1.00 95.31 118 VAL A N 1
ATOM 877 C CA . VAL A 1 118 ? -18.231 1.089 13.125 1.00 95.31 118 VAL A CA 1
ATOM 878 C C . VAL A 1 118 ? -16.804 1.590 13.325 1.00 95.31 118 VAL A C 1
ATOM 880 O O . VAL A 1 118 ? -16.556 2.792 13.475 1.00 95.31 118 VAL A O 1
ATOM 883 N N . SER A 1 119 ? -15.843 0.671 13.369 1.00 95.00 119 SER A N 1
ATOM 884 C CA . SER A 1 119 ? -14.428 1.015 13.484 1.00 95.00 119 SER A CA 1
ATOM 885 C C . SER A 1 119 ? -13.609 0.243 12.464 1.00 95.00 119 SER A C 1
ATOM 887 O O . SER A 1 119 ? -13.469 -0.975 12.559 1.00 95.00 119 SER A O 1
ATOM 889 N N . ILE A 1 120 ? -13.034 0.975 11.514 1.00 97.69 120 ILE A N 1
ATOM 890 C CA . ILE A 1 120 ? -12.235 0.428 10.420 1.00 97.69 120 ILE A CA 1
ATOM 891 C C . ILE A 1 120 ? -10.751 0.592 10.758 1.00 97.69 120 ILE A C 1
ATOM 893 O O . ILE A 1 120 ? -10.316 1.675 11.146 1.00 97.69 120 ILE A O 1
ATOM 897 N N . LEU A 1 121 ? -9.966 -0.470 10.602 1.00 97.00 121 LEU A N 1
ATOM 898 C CA . LEU A 1 121 ? -8.505 -0.445 10.660 1.00 97.00 121 LEU A CA 1
ATOM 899 C C . LEU A 1 121 ? -7.939 -0.755 9.278 1.00 97.00 121 LEU A C 1
ATOM 901 O O . LEU A 1 121 ? -8.266 -1.792 8.719 1.00 97.00 121 LEU A O 1
ATOM 905 N N . VAL A 1 122 ? -7.056 0.084 8.748 1.00 97.75 122 VAL A N 1
ATOM 906 C CA . VAL A 1 122 ? -6.430 -0.132 7.436 1.00 97.75 122 VAL A CA 1
ATOM 907 C C . VAL A 1 122 ? -4.943 -0.419 7.607 1.00 97.75 122 VAL A C 1
ATOM 909 O O . VAL A 1 122 ? -4.213 0.423 8.118 1.00 97.75 122 VAL A O 1
ATOM 912 N N . LEU A 1 123 ? -4.468 -1.578 7.153 1.00 95.69 123 LEU A N 1
ATOM 913 C CA . LEU A 1 123 ? -3.045 -1.937 7.137 1.00 95.69 123 LEU A CA 1
ATOM 914 C C . LEU A 1 123 ? -2.478 -1.723 5.727 1.00 95.69 123 LEU A C 1
ATOM 916 O O . LEU A 1 123 ? -2.894 -2.415 4.800 1.00 95.69 123 LEU A O 1
ATOM 920 N N . THR A 1 124 ? -1.532 -0.792 5.547 1.00 94.75 124 THR A N 1
ATOM 921 C CA . THR A 1 124 ? -0.990 -0.446 4.214 1.00 94.75 124 THR A CA 1
ATOM 922 C C . THR A 1 124 ? 0.494 -0.079 4.230 1.00 94.75 124 THR A C 1
ATOM 924 O O . THR A 1 124 ? 0.974 0.552 5.170 1.00 94.75 124 THR A O 1
ATOM 927 N N . ALA A 1 125 ? 1.238 -0.431 3.176 1.00 88.88 125 ALA A N 1
ATOM 928 C CA . ALA A 1 125 ? 2.650 -0.054 3.012 1.00 88.88 125 ALA A CA 1
ATOM 929 C C . ALA A 1 125 ? 2.880 1.098 2.017 1.00 88.88 125 ALA A C 1
ATOM 931 O O . ALA A 1 125 ? 4.022 1.532 1.818 1.00 88.88 125 ALA A O 1
ATOM 932 N N . GLY A 1 126 ? 1.828 1.586 1.354 1.00 84.19 126 GLY A N 1
ATOM 933 C CA . GLY A 1 126 ? 1.940 2.488 0.210 1.00 84.19 126 GLY A CA 1
ATOM 934 C C . GLY A 1 126 ? 0.916 3.616 0.199 1.00 84.19 126 GLY A C 1
ATOM 935 O O . GLY A 1 126 ? -0.105 3.572 0.876 1.00 84.19 126 GLY A O 1
ATOM 936 N N . ARG A 1 127 ? 1.197 4.637 -0.621 1.00 88.12 127 ARG A N 1
ATOM 937 C CA . ARG A 1 127 ? 0.150 5.553 -1.088 1.00 88.12 127 ARG A CA 1
ATOM 938 C C . ARG A 1 127 ? -0.712 4.781 -2.103 1.00 88.12 127 ARG A C 1
ATOM 940 O O . ARG A 1 127 ? -0.102 4.186 -2.995 1.00 88.12 127 ARG A O 1
ATOM 947 N N . PRO A 1 128 ? -2.051 4.825 -2.007 1.00 89.69 128 PRO A N 1
ATOM 948 C CA . PRO A 1 128 ? -2.922 4.223 -3.004 1.00 89.69 128 PRO A CA 1
ATOM 949 C C . PRO A 1 128 ? -2.672 4.790 -4.403 1.00 89.69 128 PRO A C 1
ATOM 951 O O . PRO A 1 128 ? -2.348 5.972 -4.563 1.00 89.69 128 PRO A O 1
ATOM 954 N N . ASP A 1 129 ? -2.816 3.942 -5.417 1.00 83.94 129 ASP A N 1
ATOM 955 C CA . ASP A 1 129 ? -2.751 4.357 -6.819 1.00 83.94 129 ASP A CA 1
ATOM 956 C C . ASP A 1 129 ? -3.997 5.183 -7.206 1.00 83.94 129 ASP A C 1
ATOM 958 O O . ASP A 1 129 ? -3.903 6.051 -8.072 1.00 83.94 129 ASP A O 1
ATOM 962 N N . ASP A 1 130 ? -5.116 4.979 -6.504 1.00 85.62 130 ASP A N 1
ATOM 963 C CA . ASP A 1 130 ? -6.406 5.680 -6.605 1.00 85.62 130 ASP A CA 1
ATOM 964 C C . ASP A 1 130 ? -6.636 6.664 -5.433 1.00 85.62 130 ASP A C 1
ATOM 966 O O . ASP A 1 130 ? -7.735 6.807 -4.902 1.00 85.62 130 ASP A O 1
ATOM 970 N N . ALA A 1 131 ? -5.578 7.355 -4.992 1.00 87.94 131 ALA A N 1
ATOM 971 C CA . ALA A 1 131 ? -5.625 8.240 -3.820 1.00 87.94 131 ALA A CA 1
ATOM 972 C C . ALA A 1 131 ? -6.686 9.359 -3.900 1.00 87.94 131 ALA A C 1
ATOM 974 O O . ALA A 1 131 ? -7.248 9.725 -2.874 1.00 87.94 131 ALA A O 1
ATOM 975 N N . GLU A 1 132 ? -6.970 9.892 -5.092 1.00 83.56 132 GLU A N 1
ATOM 976 C CA . GLU A 1 132 ? -8.010 10.921 -5.264 1.00 83.56 132 GLU A CA 1
ATOM 977 C C . GLU A 1 132 ? -9.414 10.358 -4.992 1.00 83.56 132 GLU A C 1
ATOM 979 O O . GLU A 1 132 ? -10.234 11.027 -4.360 1.00 83.56 132 GLU A O 1
ATOM 984 N N . ASP A 1 133 ? -9.666 9.106 -5.390 1.00 87.75 133 ASP A N 1
ATOM 985 C CA . ASP A 1 133 ? -10.928 8.412 -5.121 1.00 87.75 133 ASP A CA 1
ATOM 986 C C . ASP A 1 133 ? -11.076 8.107 -3.627 1.00 87.75 133 ASP A C 1
ATOM 988 O O . ASP A 1 133 ? -12.162 8.263 -3.064 1.00 87.75 133 ASP A O 1
ATOM 992 N N . LEU A 1 134 ? -9.980 7.735 -2.954 1.00 94.69 134 LEU A N 1
ATOM 993 C CA . LEU A 1 134 ? -9.974 7.547 -1.503 1.00 94.69 134 LEU A CA 1
ATOM 994 C C . LEU A 1 134 ? -10.279 8.856 -0.761 1.00 94.69 134 LEU A C 1
ATOM 996 O O . LEU A 1 134 ? -11.142 8.864 0.118 1.00 94.69 134 LEU A O 1
ATOM 1000 N N . ASP A 1 135 ? -9.629 9.963 -1.132 1.00 88.38 135 ASP A N 1
ATOM 1001 C CA . ASP A 1 135 ? -9.867 11.278 -0.523 1.00 88.38 135 ASP A CA 1
ATOM 1002 C C . ASP A 1 135 ? -11.339 11.696 -0.688 1.00 88.38 135 ASP A C 1
ATOM 1004 O O . ASP A 1 135 ? -11.992 12.107 0.277 1.00 88.38 135 ASP A O 1
ATOM 1008 N N . ALA A 1 136 ? -11.888 11.539 -1.898 1.00 89.31 136 ALA A N 1
ATOM 1009 C CA . ALA A 1 136 ? -13.283 11.853 -2.198 1.00 89.31 136 ALA A CA 1
ATOM 1010 C C . ALA A 1 136 ? -14.260 10.988 -1.385 1.00 89.31 136 ALA A C 1
ATOM 1012 O O . ALA A 1 136 ? -15.235 11.504 -0.831 1.00 89.31 136 ALA A O 1
ATOM 1013 N N . THR A 1 137 ? -13.980 9.690 -1.278 1.00 96.06 137 THR A N 1
ATOM 1014 C CA . THR A 1 137 ? -14.789 8.716 -0.536 1.00 96.06 137 THR A CA 1
ATOM 1015 C C . THR A 1 137 ? -14.832 9.045 0.956 1.00 96.06 137 THR A C 1
ATOM 1017 O O . THR A 1 137 ? -15.910 9.170 1.542 1.00 96.06 137 THR A O 1
ATOM 1020 N N . LEU A 1 138 ? -13.665 9.262 1.568 1.00 97.06 138 LEU A N 1
ATOM 1021 C CA . LEU A 1 138 ? -13.546 9.612 2.983 1.00 97.06 138 LEU A CA 1
ATOM 1022 C C . LEU A 1 138 ? -14.216 10.956 3.286 1.00 97.06 138 LEU A C 1
ATOM 1024 O O . LEU A 1 138 ? -14.947 11.082 4.272 1.00 97.06 138 LEU A O 1
ATOM 1028 N N . LYS A 1 139 ? -14.020 11.954 2.413 1.00 95.12 139 LYS A N 1
ATOM 1029 C CA . LYS A 1 139 ? -14.629 13.276 2.579 1.00 95.12 139 LYS A CA 1
ATOM 1030 C C . LYS A 1 139 ? -16.156 13.215 2.492 1.00 95.12 139 LYS A C 1
ATOM 1032 O O . LYS A 1 139 ? -16.846 13.753 3.355 1.00 95.12 139 LYS A O 1
ATOM 1037 N N . LYS A 1 140 ? -16.686 12.486 1.508 1.00 95.50 140 LYS A N 1
ATOM 1038 C CA . LYS A 1 140 ? -18.127 12.236 1.363 1.00 95.50 140 LYS A CA 1
ATOM 1039 C C . LYS A 1 140 ? -18.713 11.538 2.595 1.00 95.50 140 LYS A C 1
ATOM 1041 O O . LYS A 1 140 ? -19.819 11.879 3.011 1.00 95.50 140 LYS A O 1
ATOM 1046 N N . ALA A 1 141 ? -17.988 10.588 3.186 1.00 96.25 141 ALA A N 1
ATOM 1047 C CA . ALA A 1 141 ? -18.433 9.876 4.379 1.00 96.25 141 ALA A CA 1
ATOM 1048 C C . ALA A 1 141 ? -18.531 10.793 5.608 1.00 96.25 141 ALA A C 1
ATOM 1050 O O . ALA A 1 141 ? -19.572 10.812 6.268 1.00 96.25 141 ALA A O 1
ATOM 1051 N N . VAL A 1 142 ? -17.488 11.586 5.894 1.00 95.50 142 VAL A N 1
ATOM 1052 C CA . VAL A 1 142 ? -17.500 12.500 7.051 1.00 95.50 142 VAL A CA 1
ATOM 1053 C C . VAL A 1 142 ? -18.539 13.611 6.889 1.00 95.50 142 VAL A C 1
ATOM 1055 O O . VAL A 1 142 ? -19.216 13.941 7.858 1.00 95.50 142 VAL A O 1
ATOM 1058 N N . ASP A 1 143 ? -18.732 14.133 5.672 1.00 95.38 143 ASP A N 1
ATOM 1059 C CA . ASP A 1 143 ? -19.758 15.145 5.393 1.00 95.38 143 ASP A CA 1
ATOM 1060 C C . ASP A 1 143 ? -21.167 14.572 5.602 1.00 95.38 143 ASP A C 1
ATOM 1062 O O . ASP A 1 143 ? -21.977 15.174 6.307 1.00 95.38 143 ASP A O 1
ATOM 1066 N N . ARG A 1 144 ? -21.437 13.356 5.098 1.00 94.38 144 ARG A N 1
ATOM 1067 C CA . ARG A 1 144 ? -22.713 12.663 5.339 1.00 94.38 144 ARG A CA 1
ATOM 1068 C C . ARG A 1 144 ? -22.982 12.500 6.835 1.00 94.38 144 ARG A C 1
ATOM 1070 O O . ARG A 1 144 ? -24.071 12.828 7.290 1.00 94.38 144 ARG A O 1
ATOM 1077 N N . ILE A 1 145 ? -21.999 12.033 7.607 1.00 94.12 145 ILE A N 1
ATOM 1078 C CA . ILE A 1 145 ? -22.147 11.835 9.058 1.00 94.12 145 ILE A CA 1
ATOM 1079 C C . ILE A 1 145 ? -22.385 13.166 9.780 1.00 94.12 145 ILE A C 1
ATOM 1081 O O . ILE A 1 145 ? -23.267 13.243 10.633 1.00 94.12 145 ILE A O 1
ATOM 1085 N N . ALA A 1 146 ? -21.639 14.217 9.437 1.00 93.19 146 ALA A N 1
ATOM 1086 C CA . ALA A 1 146 ? -21.781 15.546 10.035 1.00 93.19 146 ALA A CA 1
ATOM 1087 C C . ALA A 1 146 ? -23.158 16.186 9.767 1.00 93.19 146 ALA A C 1
ATOM 1089 O O . ALA A 1 146 ? -23.653 16.987 10.569 1.00 93.19 146 ALA A O 1
ATOM 1090 N N . GLU A 1 147 ? -23.802 15.822 8.659 1.00 92.44 147 GLU A N 1
ATOM 1091 C CA . GLU A 1 147 ? -25.162 16.248 8.326 1.00 92.44 147 GLU A CA 1
ATOM 1092 C C . GLU A 1 147 ? -26.244 15.406 9.015 1.00 92.44 147 GLU A C 1
ATOM 1094 O O . GLU A 1 147 ? -27.304 15.935 9.354 1.00 92.44 147 GLU A O 1
ATOM 1099 N N . THR A 1 148 ? -26.011 14.105 9.221 1.00 89.25 148 THR A N 1
ATOM 1100 C CA . THR A 1 148 ? -27.066 13.174 9.660 1.00 89.25 148 THR A CA 1
ATOM 1101 C C . THR A 1 148 ? -26.982 12.728 11.116 1.00 89.25 148 THR A C 1
ATOM 1103 O O . THR A 1 148 ? -27.963 12.187 11.626 1.00 89.25 148 THR A O 1
ATOM 1106 N N . CYS A 1 149 ? -25.844 12.905 11.791 1.00 86.06 149 CYS A N 1
ATOM 1107 C CA . CYS A 1 149 ? -25.583 12.316 13.105 1.00 86.06 149 CYS A CA 1
ATOM 1108 C C . CYS A 1 149 ? -25.173 13.367 14.152 1.00 86.06 149 CYS A C 1
ATOM 1110 O O . CYS A 1 149 ? -24.444 14.315 13.866 1.00 86.06 149 CYS A O 1
ATOM 1112 N N . GLU A 1 150 ? -25.613 13.169 15.400 1.00 84.75 150 GLU A N 1
ATOM 1113 C CA . GLU A 1 150 ? -25.223 14.018 16.543 1.00 84.75 150 GLU A CA 1
ATOM 1114 C C . GLU A 1 150 ? -23.796 13.730 17.034 1.00 84.75 150 GLU A C 1
ATOM 1116 O O . GLU A 1 150 ? -23.134 14.605 17.585 1.00 84.75 150 GLU A O 1
ATOM 1121 N N . VAL A 1 151 ? -23.320 12.504 16.819 1.00 86.44 151 VAL A N 1
ATOM 1122 C CA . VAL A 1 151 ? -21.963 12.035 17.126 1.00 86.44 151 VAL A CA 1
ATOM 1123 C C . VAL A 1 151 ? -21.379 11.368 15.887 1.00 86.44 151 VAL A C 1
ATOM 1125 O O . VAL A 1 151 ? -22.139 10.948 15.021 1.00 86.44 151 VAL A O 1
ATOM 1128 N N . CYS A 1 152 ? -20.054 11.233 15.801 1.00 87.38 152 CYS A N 1
ATOM 1129 C CA . CYS A 1 152 ? -19.402 10.496 14.717 1.00 87.38 152 CYS A CA 1
ATOM 1130 C C . CYS A 1 152 ? -19.366 8.987 15.049 1.00 87.38 152 CYS A C 1
ATOM 1132 O O . CYS A 1 152 ? -18.584 8.589 15.920 1.00 87.38 152 CYS A O 1
ATOM 1134 N N . PRO A 1 153 ? -20.205 8.129 14.428 1.00 92.25 153 PRO A N 1
ATOM 1135 C CA . PRO A 1 153 ? -20.274 6.717 14.796 1.00 92.25 153 PRO A CA 1
ATOM 1136 C C . PRO A 1 153 ? -19.253 5.857 14.035 1.00 92.25 153 PRO A C 1
ATOM 1138 O O . PRO A 1 153 ? -18.965 4.736 14.450 1.00 92.25 153 PRO A O 1
ATOM 1141 N N . LEU A 1 154 ? -18.680 6.386 12.952 1.00 94.25 154 LEU A N 1
ATOM 1142 C CA . LEU A 1 154 ? -17.656 5.745 12.137 1.00 94.25 154 LEU A CA 1
ATOM 1143 C C . LEU A 1 154 ? -16.284 6.324 12.487 1.00 94.25 154 LEU A C 1
ATOM 1145 O O . LEU A 1 154 ? -16.135 7.532 12.639 1.00 94.25 154 LEU A O 1
ATOM 1149 N N . SER A 1 155 ? -15.276 5.468 12.596 1.00 94.12 155 SER A N 1
ATOM 1150 C CA . SER A 1 155 ? -13.879 5.889 12.735 1.00 94.12 155 SER A CA 1
ATOM 1151 C C . SER A 1 155 ? -12.972 5.016 11.887 1.00 94.12 155 SER A C 1
ATOM 1153 O O . SER A 1 155 ? -13.187 3.804 11.825 1.00 94.12 155 SER A O 1
ATOM 1155 N N . ILE A 1 156 ? -11.946 5.610 11.282 1.00 97.31 156 ILE A N 1
ATOM 1156 C CA . ILE A 1 156 ? -11.023 4.919 10.384 1.00 97.31 156 ILE A CA 1
ATOM 1157 C C . ILE A 1 156 ? -9.589 5.176 10.846 1.00 97.31 156 ILE A C 1
ATOM 1159 O O . ILE A 1 156 ? -9.081 6.289 10.748 1.00 97.31 156 ILE A O 1
ATOM 1163 N N . THR A 1 157 ? -8.921 4.129 11.322 1.00 95.94 157 THR A N 1
ATOM 1164 C CA . THR A 1 157 ? -7.521 4.185 11.746 1.00 95.94 157 THR A CA 1
ATOM 1165 C C . THR A 1 157 ? -6.630 3.575 10.662 1.00 95.94 157 THR A C 1
ATOM 1167 O O . THR A 1 157 ? -6.750 2.390 10.358 1.00 95.94 157 THR A O 1
ATOM 1170 N N . PHE A 1 158 ? -5.699 4.340 10.092 1.00 96.19 158 PHE A N 1
ATOM 1171 C CA . PHE A 1 158 ? -4.698 3.816 9.153 1.00 96.19 158 PHE A CA 1
ATOM 1172 C C . PHE A 1 158 ? -3.403 3.466 9.876 1.00 96.19 158 PHE A C 1
ATOM 1174 O O . PHE A 1 158 ? -2.877 4.265 10.642 1.00 96.19 158 PHE A O 1
ATOM 1181 N N . VAL A 1 159 ? -2.832 2.307 9.570 1.00 93.56 159 VAL A N 1
ATOM 1182 C CA . VAL A 1 159 ? -1.533 1.858 10.067 1.00 93.56 159 VAL A CA 1
ATOM 1183 C C . VAL A 1 159 ? -0.577 1.694 8.898 1.00 93.56 159 VAL A C 1
ATOM 1185 O O . VAL A 1 159 ? -0.788 0.881 7.994 1.00 93.56 159 VAL A O 1
ATOM 1188 N N . GLN A 1 160 ? 0.516 2.447 8.952 1.00 90.88 160 GLN A N 1
ATOM 1189 C CA . GLN A 1 160 ? 1.616 2.323 8.016 1.00 90.88 160 GLN A CA 1
ATOM 1190 C C . GLN A 1 160 ? 2.468 1.095 8.348 1.00 90.88 160 GLN A C 1
ATOM 1192 O O . GLN A 1 160 ? 3.067 1.007 9.420 1.00 90.88 160 GLN A O 1
ATOM 1197 N N . ILE A 1 161 ? 2.596 0.181 7.392 1.00 87.44 161 ILE A N 1
ATOM 1198 C CA . ILE A 1 161 ? 3.469 -0.983 7.487 1.00 87.44 161 ILE A CA 1
ATOM 1199 C C . ILE A 1 161 ? 4.770 -0.711 6.728 1.00 87.44 161 ILE A C 1
ATOM 1201 O O . ILE A 1 161 ? 4.817 -0.675 5.499 1.00 87.44 161 ILE A O 1
ATOM 1205 N N . GLY A 1 162 ? 5.861 -0.542 7.477 1.00 79.81 162 GLY A N 1
ATOM 1206 C CA . GLY A 1 162 ? 7.163 -0.161 6.928 1.00 79.81 162 GLY A CA 1
ATOM 1207 C C . GLY A 1 162 ? 7.283 1.342 6.672 1.00 79.81 162 GLY A C 1
ATOM 1208 O O . GLY A 1 162 ? 6.382 2.121 6.948 1.00 79.81 162 GLY A O 1
ATOM 1209 N N . ASN A 1 163 ? 8.417 1.782 6.129 1.00 78.31 163 ASN A N 1
ATOM 1210 C CA . ASN A 1 163 ? 8.849 3.185 6.185 1.00 78.31 163 ASN A CA 1
ATOM 1211 C C . ASN A 1 163 ? 8.843 3.910 4.826 1.00 78.31 163 ASN A C 1
ATOM 1213 O O . ASN A 1 163 ? 9.695 4.762 4.566 1.00 78.31 163 ASN A O 1
ATOM 1217 N N . HIS A 1 164 ? 7.926 3.558 3.918 1.00 81.81 164 HIS A N 1
ATOM 1218 C CA . HIS A 1 164 ? 7.900 4.168 2.590 1.00 81.81 164 HIS A CA 1
ATOM 1219 C C . HIS A 1 164 ? 7.504 5.663 2.662 1.00 81.81 164 HIS A C 1
ATOM 1221 O O . HIS A 1 164 ? 6.373 5.964 3.045 1.00 81.81 164 HIS A O 1
ATOM 1227 N N . PRO A 1 165 ? 8.347 6.618 2.206 1.00 77.06 165 PRO A N 1
ATOM 1228 C CA . PRO A 1 165 ? 8.104 8.049 2.432 1.00 77.06 165 PRO A CA 1
ATOM 1229 C C . PRO A 1 165 ? 6.788 8.567 1.848 1.00 77.06 165 PRO A C 1
ATOM 1231 O O . PRO A 1 165 ? 6.075 9.314 2.500 1.00 77.06 165 PRO A O 1
ATOM 1234 N N . LYS A 1 166 ? 6.404 8.109 0.645 1.00 80.81 166 LYS A N 1
ATOM 1235 C CA . LYS A 1 166 ? 5.123 8.525 0.042 1.00 80.81 166 LYS A CA 1
ATOM 1236 C C . LYS A 1 166 ? 3.903 8.055 0.836 1.00 80.81 166 LYS A C 1
ATOM 1238 O O . LYS A 1 166 ? 2.864 8.693 0.740 1.00 80.81 166 LYS A O 1
ATOM 1243 N N . ALA A 1 167 ? 4.016 6.932 1.552 1.00 86.62 167 ALA A N 1
ATOM 1244 C CA . ALA A 1 167 ? 2.941 6.466 2.421 1.00 86.62 167 ALA A CA 1
ATOM 1245 C C . ALA A 1 167 ? 2.851 7.392 3.638 1.00 86.62 167 ALA A C 1
ATOM 1247 O O . ALA A 1 167 ? 1.776 7.884 3.947 1.00 86.62 167 ALA A O 1
ATOM 1248 N N . THR A 1 168 ? 3.992 7.733 4.245 1.00 83.00 168 THR A N 1
ATOM 1249 C CA . THR A 1 168 ? 4.067 8.694 5.355 1.00 83.00 168 THR A CA 1
ATOM 1250 C C . THR A 1 168 ? 3.502 10.066 4.985 1.00 83.00 168 THR A C 1
ATOM 1252 O O . THR A 1 168 ? 2.695 10.613 5.739 1.00 83.00 168 THR A O 1
ATOM 1255 N N . ASP A 1 169 ? 3.872 10.606 3.822 1.00 82.38 169 ASP A N 1
ATOM 1256 C CA . ASP A 1 169 ? 3.365 11.894 3.336 1.00 82.38 169 ASP A CA 1
ATOM 1257 C C . ASP A 1 169 ? 1.844 11.851 3.133 1.00 82.38 169 ASP A C 1
ATOM 1259 O O . ASP A 1 169 ? 1.131 12.758 3.559 1.00 82.38 169 ASP A O 1
ATOM 1263 N N . TYR A 1 170 ? 1.337 10.778 2.517 1.00 87.25 170 TYR A N 1
ATOM 1264 C CA . TYR A 1 170 ? -0.088 10.636 2.231 1.00 87.25 170 TYR A CA 1
ATOM 1265 C C . TYR A 1 170 ? -0.929 10.391 3.490 1.00 87.25 170 TYR A C 1
ATOM 1267 O O . TYR A 1 170 ? -1.952 11.039 3.675 1.00 87.25 170 TYR A O 1
ATOM 1275 N N . LEU A 1 171 ? -0.477 9.542 4.413 1.00 88.00 171 LEU A N 1
ATOM 1276 C CA . LEU A 1 171 ? -1.161 9.351 5.694 1.00 88.00 171 LEU A CA 1
ATOM 1277 C C . LEU A 1 171 ? -1.160 10.640 6.523 1.00 88.00 171 LEU A C 1
ATOM 1279 O O . LEU A 1 171 ? -2.164 10.981 7.133 1.00 88.00 171 LEU A O 1
ATOM 1283 N N . THR A 1 172 ? -0.077 11.423 6.477 1.00 86.44 172 THR A N 1
ATOM 1284 C CA . THR A 1 172 ? -0.055 12.759 7.095 1.00 86.44 172 THR A CA 1
ATOM 1285 C C . THR A 1 172 ? -1.061 13.710 6.444 1.00 86.44 172 THR A C 1
ATOM 1287 O O . THR A 1 172 ? -1.624 14.558 7.132 1.00 86.44 172 THR A O 1
ATOM 1290 N N . HIS A 1 173 ? -1.302 13.594 5.135 1.00 87.12 173 HIS A N 1
ATOM 1291 C CA . HIS A 1 173 ? -2.363 14.348 4.473 1.00 87.12 173 HIS A CA 1
ATOM 1292 C C . HIS A 1 173 ? -3.744 13.941 5.005 1.00 87.12 173 HIS A C 1
ATOM 1294 O O . HIS A 1 173 ? -4.468 14.819 5.472 1.00 87.12 173 HIS A O 1
ATOM 1300 N N . LEU A 1 174 ? -4.069 12.644 5.026 1.00 87.38 174 LEU A N 1
ATOM 1301 C CA . LEU A 1 174 ? -5.370 12.151 5.497 1.00 87.38 174 LEU A CA 1
ATOM 1302 C C . LEU A 1 174 ? -5.693 12.594 6.933 1.00 87.38 174 LEU A C 1
ATOM 1304 O O . LEU A 1 174 ? -6.755 13.166 7.166 1.00 87.38 174 LEU A O 1
ATOM 1308 N N . ASP A 1 175 ? -4.737 12.434 7.850 1.00 80.25 175 ASP A N 1
ATOM 1309 C CA . ASP A 1 175 ? -4.846 12.779 9.282 1.00 80.25 175 ASP A CA 1
ATOM 1310 C C . ASP A 1 175 ? -5.234 14.249 9.542 1.00 80.25 175 ASP A C 1
ATOM 1312 O O . ASP A 1 175 ? -5.724 14.589 10.608 1.00 80.25 175 ASP A O 1
ATOM 1316 N N . ASN A 1 176 ? -4.992 15.150 8.582 1.00 79.75 176 ASN A N 1
ATOM 1317 C CA . ASN A 1 176 ? -5.222 16.589 8.752 1.00 79.75 176 ASN A CA 1
ATOM 1318 C C . ASN A 1 176 ? -6.380 17.148 7.907 1.00 79.75 176 ASN A C 1
ATOM 1320 O O . ASN A 1 176 ? -6.711 18.325 8.057 1.00 79.75 176 ASN A O 1
ATOM 1324 N N . HIS A 1 177 ? -6.943 16.369 6.974 1.00 81.75 177 HIS A N 1
ATOM 1325 C CA . HIS A 1 177 ? -7.832 16.908 5.931 1.00 81.75 177 HIS A CA 1
ATOM 1326 C C . HIS A 1 177 ? -9.224 16.266 5.878 1.00 81.75 177 HIS A C 1
ATOM 1328 O O . HIS A 1 177 ? -10.128 16.859 5.286 1.00 81.75 177 HIS A O 1
ATOM 1334 N N . ILE A 1 178 ? -9.445 15.110 6.512 1.00 87.38 178 ILE A N 1
ATOM 1335 C CA . ILE A 1 178 ? -10.753 14.434 6.500 1.00 87.38 178 ILE A CA 1
ATOM 1336 C C . ILE A 1 178 ? -11.606 14.889 7.695 1.00 87.38 178 ILE A C 1
ATOM 1338 O O . ILE A 1 178 ? -11.924 14.128 8.606 1.00 87.38 178 ILE A O 1
ATOM 1342 N N . LEU A 1 179 ? -11.971 16.172 7.671 1.00 90.00 179 LEU A N 1
ATOM 1343 C CA . LEU A 1 179 ? -12.714 16.851 8.735 1.00 90.00 179 LEU A CA 1
ATOM 1344 C C . LEU A 1 179 ? -14.016 17.456 8.200 1.00 90.00 179 LEU A C 1
ATOM 1346 O O . LEU A 1 179 ? -14.044 17.951 7.068 1.00 90.00 179 LEU A O 1
ATOM 1350 N N . SER A 1 180 ? -15.076 17.487 9.009 1.00 89.06 180 SER A N 1
ATOM 1351 C CA . SER A 1 180 ? -16.316 18.219 8.696 1.00 89.06 180 SER A CA 1
ATOM 1352 C C . SER A 1 180 ? -16.975 18.786 9.950 1.00 89.06 180 SER A C 1
ATOM 1354 O O . SER A 1 180 ? -16.815 18.235 11.030 1.00 89.06 180 SER A O 1
ATOM 1356 N N . GLU A 1 181 ? -17.692 19.901 9.842 1.00 90.25 181 GLU A N 1
ATOM 1357 C CA . GLU A 1 181 ? -18.388 20.512 10.982 1.00 90.25 181 GLU A CA 1
ATOM 1358 C C . GLU A 1 181 ? -19.810 19.955 11.084 1.00 90.25 181 GLU A C 1
ATOM 1360 O O . GLU A 1 181 ? -20.589 20.051 10.135 1.00 90.25 181 GLU A O 1
ATOM 1365 N N . SER A 1 182 ? -20.156 19.376 12.235 1.00 87.50 182 SER A N 1
ATOM 1366 C CA . SER A 1 182 ? -21.492 18.844 12.485 1.00 87.50 182 SER A CA 1
ATOM 1367 C C . SER A 1 182 ? -22.534 19.950 12.413 1.00 87.50 182 SER A C 1
ATOM 1369 O O . SER A 1 182 ? -22.478 20.937 13.147 1.00 87.50 182 SER A O 1
ATOM 1371 N N . THR A 1 183 ? -23.552 19.744 11.585 1.00 86.50 183 THR A N 1
ATOM 1372 C CA . THR A 1 183 ? -24.681 20.677 11.473 1.00 86.50 183 THR A CA 1
ATOM 1373 C C . THR A 1 183 ? -25.555 20.699 12.731 1.00 86.50 183 THR A C 1
ATOM 1375 O O . THR A 1 183 ? -26.240 21.691 12.988 1.00 86.50 183 THR A O 1
ATOM 1378 N N . ALA A 1 184 ? -25.522 19.625 13.527 1.00 82.69 184 ALA A N 1
ATOM 1379 C CA . ALA A 1 184 ? -26.307 19.482 14.747 1.00 82.69 184 ALA A CA 1
ATOM 1380 C C . ALA A 1 184 ? -25.639 20.148 15.960 1.00 82.69 184 ALA A C 1
ATOM 1382 O O . ALA A 1 184 ? -26.325 20.789 16.760 1.00 82.69 184 ALA A O 1
ATOM 1383 N N . THR A 1 185 ? -24.316 20.006 16.104 1.00 85.62 185 THR A N 1
ATOM 1384 C CA . THR A 1 185 ? -23.586 20.434 17.314 1.00 85.62 185 THR A CA 1
ATOM 1385 C C . THR A 1 185 ? -22.598 21.578 17.078 1.00 85.62 185 THR A C 1
ATOM 1387 O O . THR A 1 185 ? -22.230 22.260 18.035 1.00 85.62 185 THR A O 1
ATOM 1390 N N . GLY A 1 186 ? -22.182 21.824 15.831 1.00 83.50 186 GLY A N 1
ATOM 1391 C CA . GLY A 1 186 ? -21.083 22.736 15.491 1.00 83.50 186 GLY A CA 1
ATOM 1392 C C . GLY A 1 186 ? -19.694 22.188 15.843 1.00 83.50 186 GLY A C 1
ATOM 1393 O O . GLY A 1 186 ? -18.704 22.912 15.756 1.00 83.50 186 GLY A O 1
ATOM 1394 N N . GLU A 1 187 ? -19.593 20.929 16.281 1.00 88.25 187 GLU A N 1
ATOM 1395 C CA . GLU A 1 187 ? -18.310 20.283 16.565 1.00 88.25 187 GLU A CA 1
ATOM 1396 C C . GLU A 1 187 ? -17.671 19.752 15.279 1.00 88.25 187 GLU A C 1
ATOM 1398 O O . GLU A 1 187 ? -18.355 19.259 14.383 1.00 88.25 187 GLU A O 1
ATOM 1403 N N . THR A 1 188 ? -16.344 19.825 15.183 1.00 90.12 188 THR A N 1
ATOM 1404 C CA . THR A 1 188 ? -15.614 19.218 14.067 1.00 90.12 188 THR A CA 1
ATOM 1405 C C . THR A 1 188 ? -15.529 17.710 14.264 1.00 90.12 188 THR A C 1
ATOM 1407 O O . THR A 1 188 ? -14.931 17.234 15.228 1.00 90.12 188 THR A O 1
ATOM 1410 N N . PHE A 1 189 ? -16.115 16.962 13.339 1.00 91.00 189 PHE A N 1
ATOM 1411 C CA . PHE A 1 189 ? -15.943 15.527 13.219 1.00 91.00 189 PHE A CA 1
ATOM 1412 C C . PHE A 1 189 ? -14.646 15.231 12.483 1.00 91.00 189 PHE A C 1
ATOM 1414 O O . PHE A 1 189 ? -14.401 15.747 11.391 1.00 91.00 189 PHE A O 1
ATOM 1421 N N . ASP A 1 190 ? -13.843 14.384 13.115 1.00 89.75 190 ASP A N 1
ATOM 1422 C CA . ASP A 1 190 ? -12.607 13.841 12.581 1.00 89.75 190 ASP A CA 1
ATOM 1423 C C . ASP A 1 190 ? -12.793 12.342 12.366 1.00 89.75 190 ASP A C 1
ATOM 1425 O O . ASP A 1 190 ? -13.021 11.586 13.316 1.00 89.75 190 ASP A O 1
ATOM 1429 N N . LEU A 1 191 ? -12.800 11.938 11.099 1.00 91.38 191 LEU A N 1
ATOM 1430 C CA . LEU A 1 191 ? -13.086 10.561 10.712 1.00 91.38 191 LEU A CA 1
ATOM 1431 C C . LEU A 1 191 ? -11.829 9.687 10.742 1.00 91.38 191 LEU A C 1
ATOM 1433 O O . LEU A 1 191 ? -11.944 8.471 10.923 1.00 91.38 191 LEU A O 1
ATOM 1437 N N . VAL A 1 192 ? -10.655 10.284 10.519 1.00 94.00 192 VAL A N 1
ATOM 1438 C CA . VAL A 1 192 ? -9.442 9.554 10.153 1.00 94.00 192 VAL A CA 1
ATOM 1439 C C . VAL A 1 192 ? -8.307 9.866 11.106 1.00 94.00 192 VAL A C 1
ATOM 1441 O O . VAL A 1 192 ? -7.861 10.999 11.209 1.00 94.00 192 VAL A O 1
ATOM 1444 N N . ASP A 1 193 ? -7.752 8.818 11.701 1.00 91.69 193 ASP A N 1
ATOM 1445 C CA . ASP A 1 193 ? -6.507 8.898 12.449 1.00 91.69 193 ASP A CA 1
ATOM 1446 C C . ASP A 1 193 ? -5.453 7.952 11.868 1.00 91.69 193 ASP A C 1
ATOM 1448 O O . ASP A 1 193 ? -5.759 6.886 11.336 1.00 91.69 193 ASP A O 1
ATOM 1452 N N . THR A 1 194 ? -4.183 8.344 11.944 1.00 91.62 194 THR A N 1
ATOM 1453 C CA . THR A 1 194 ? -3.086 7.565 11.348 1.00 91.62 194 THR A CA 1
ATOM 1454 C C . THR A 1 194 ? -2.021 7.163 12.363 1.00 91.62 194 THR A C 1
ATOM 1456 O O . THR A 1 194 ? -1.769 7.875 13.334 1.00 91.62 194 THR A O 1
ATOM 1459 N N . ILE A 1 195 ? -1.396 6.008 12.140 1.00 88.38 195 ILE A N 1
ATOM 1460 C CA . ILE A 1 195 ? -0.253 5.478 12.884 1.00 88.38 195 ILE A CA 1
ATOM 1461 C C . ILE A 1 195 ? 0.872 5.222 11.884 1.00 88.38 195 ILE A C 1
ATOM 1463 O O . ILE A 1 195 ? 0.765 4.365 11.006 1.00 88.38 195 ILE A O 1
ATOM 1467 N N . LYS A 1 196 ? 1.966 5.963 12.017 1.00 85.81 196 LYS A N 1
ATOM 1468 C CA . LYS A 1 196 ? 3.138 5.904 11.135 1.00 85.81 196 LYS A CA 1
ATOM 1469 C C . LYS A 1 196 ? 4.193 4.969 11.717 1.00 85.81 196 LYS A C 1
ATOM 1471 O O . LYS A 1 196 ? 4.257 4.761 12.926 1.00 85.81 196 LYS A O 1
ATOM 1476 N N . ASP A 1 197 ? 5.082 4.462 10.864 1.00 78.06 197 ASP A N 1
ATOM 1477 C CA . ASP A 1 197 ? 6.154 3.545 11.286 1.00 78.06 197 ASP A CA 1
ATOM 1478 C C . ASP A 1 197 ? 7.004 4.138 12.420 1.00 78.06 197 ASP A C 1
ATOM 1480 O O . ASP A 1 197 ? 7.269 3.462 13.406 1.00 78.06 197 ASP A O 1
ATOM 1484 N N . GLU A 1 198 ? 7.343 5.427 12.349 1.00 74.12 198 GLU A N 1
ATOM 1485 C CA . GLU A 1 198 ? 8.111 6.112 13.397 1.00 74.12 198 GLU A CA 1
ATOM 1486 C C . GLU A 1 198 ? 7.399 6.119 14.759 1.00 74.12 198 GLU A C 1
ATOM 1488 O O . GLU A 1 198 ? 8.052 5.979 15.792 1.00 74.12 198 GLU A O 1
ATOM 1493 N N . GLU A 1 199 ? 6.070 6.231 14.775 1.00 75.31 199 GLU A N 1
ATOM 1494 C CA . GLU A 1 199 ? 5.262 6.230 16.001 1.00 75.31 199 GLU A CA 1
ATOM 1495 C C . GLU A 1 199 ? 5.188 4.821 16.602 1.00 75.31 199 GLU A C 1
ATOM 1497 O O . GLU A 1 199 ? 5.290 4.660 17.818 1.00 75.31 199 GLU A O 1
ATOM 1502 N N . ILE A 1 200 ? 5.118 3.793 15.751 1.00 70.94 200 ILE A N 1
ATOM 1503 C CA . ILE A 1 200 ? 5.246 2.388 16.157 1.00 70.94 200 ILE A CA 1
ATOM 1504 C C . ILE A 1 200 ? 6.632 2.144 16.770 1.00 70.94 200 ILE A C 1
ATOM 1506 O O . ILE A 1 200 ? 6.738 1.576 17.859 1.00 70.94 200 ILE A O 1
ATOM 1510 N N . GLN A 1 201 ? 7.704 2.601 16.109 1.00 65.81 201 GLN A N 1
ATOM 1511 C CA . GLN A 1 201 ? 9.073 2.474 16.622 1.00 65.81 201 GLN A CA 1
ATOM 1512 C C . GLN A 1 201 ? 9.252 3.215 17.956 1.00 65.81 201 GLN A C 1
ATOM 1514 O O . GLN A 1 201 ? 9.925 2.712 18.858 1.00 65.81 201 GLN A O 1
ATOM 1519 N N . ALA A 1 202 ? 8.652 4.400 18.097 1.00 63.50 202 ALA A N 1
ATOM 1520 C CA . ALA A 1 202 ? 8.707 5.193 19.319 1.00 63.50 202 ALA A CA 1
ATOM 1521 C C . ALA A 1 202 ? 7.979 4.502 20.480 1.00 63.50 202 ALA A C 1
ATOM 1523 O O . ALA A 1 202 ? 8.568 4.349 21.551 1.00 63.50 202 ALA A O 1
ATOM 1524 N N . ALA A 1 203 ? 6.756 4.007 20.254 1.00 60.50 203 ALA A N 1
ATOM 1525 C CA . ALA A 1 203 ? 6.015 3.226 21.246 1.00 60.50 203 ALA A CA 1
ATOM 1526 C C . ALA A 1 203 ? 6.818 1.995 21.693 1.00 60.50 203 ALA A C 1
ATOM 1528 O O . ALA A 1 203 ? 6.932 1.708 22.882 1.00 60.50 203 ALA A O 1
ATOM 1529 N N . MET A 1 204 ? 7.491 1.322 20.757 1.00 52.53 204 MET A N 1
ATOM 1530 C CA . MET A 1 204 ? 8.383 0.202 21.067 1.00 52.53 204 MET A CA 1
ATOM 1531 C C . MET A 1 204 ? 9.619 0.591 21.882 1.00 52.53 204 MET A C 1
ATOM 1533 O O . MET A 1 204 ? 10.123 -0.211 22.672 1.00 52.53 204 MET A O 1
ATOM 1537 N N . GLY A 1 205 ? 10.137 1.803 21.686 1.00 49.28 205 GLY A N 1
ATOM 1538 C CA . GLY A 1 205 ? 11.227 2.349 22.489 1.00 49.28 205 GLY A CA 1
ATOM 1539 C C . GLY A 1 205 ? 10.834 2.549 23.953 1.00 49.28 205 GLY A C 1
ATOM 1540 O O . GLY A 1 205 ? 11.652 2.300 24.834 1.00 49.28 205 GLY A O 1
ATOM 1541 N N . GLU A 1 206 ? 9.588 2.951 24.203 1.00 50.19 206 GLU A N 1
ATOM 1542 C CA . GLU A 1 206 ? 9.043 3.158 25.549 1.00 50.19 206 GLU A CA 1
ATOM 1543 C C . GLU A 1 206 ? 8.675 1.855 26.252 1.00 50.19 206 GLU A C 1
ATOM 1545 O O . GLU A 1 206 ? 8.943 1.709 27.443 1.00 50.19 206 GLU A O 1
ATOM 1550 N N . ILE A 1 207 ? 8.122 0.898 25.503 1.00 46.81 207 ILE A N 1
ATOM 1551 C CA . ILE A 1 207 ? 7.707 -0.408 26.021 1.00 46.81 207 ILE A CA 1
ATOM 1552 C C . ILE A 1 207 ? 8.887 -1.134 26.688 1.00 46.81 207 ILE A C 1
ATOM 1554 O O . ILE A 1 207 ? 8.756 -1.671 27.778 1.00 46.81 207 ILE A O 1
ATOM 1558 N N . LYS A 1 208 ? 10.102 -0.984 26.146 1.00 38.03 208 LYS A N 1
ATOM 1559 C CA . LYS A 1 208 ? 11.359 -1.499 26.727 1.00 38.03 208 LYS A CA 1
ATOM 1560 C C . LYS A 1 208 ? 11.731 -0.945 28.124 1.00 38.03 208 LYS A C 1
ATOM 1562 O O . LYS A 1 208 ? 12.799 -1.302 28.620 1.00 38.03 208 LYS A O 1
ATOM 1567 N N . GLY A 1 209 ? 10.944 -0.047 28.729 1.00 33.94 209 GLY A N 1
ATOM 1568 C CA . GLY A 1 209 ? 11.346 0.746 29.898 1.00 33.94 209 GLY A CA 1
ATOM 1569 C C . GLY A 1 209 ? 10.391 0.812 31.098 1.00 33.94 209 GLY A C 1
ATOM 1570 O O . GLY A 1 209 ? 10.679 1.601 31.999 1.00 33.94 209 GLY A O 1
ATOM 1571 N N . THR A 1 210 ? 9.284 0.059 31.163 1.00 34.94 210 THR A N 1
ATOM 1572 C CA . THR A 1 210 ? 8.273 0.228 32.238 1.00 34.94 210 THR A CA 1
ATOM 1573 C C . THR A 1 210 ? 7.643 -1.074 32.749 1.00 34.94 210 THR A C 1
ATOM 1575 O O . THR A 1 210 ? 7.442 -1.987 31.960 1.00 34.94 210 THR A O 1
ATOM 1578 N N . GLN A 1 211 ? 7.291 -1.099 34.047 1.00 32.97 211 GLN A N 1
ATOM 1579 C CA . GLN A 1 211 ? 7.212 -2.287 34.923 1.00 32.97 211 GLN A CA 1
ATOM 1580 C C . GLN A 1 211 ? 5.802 -2.661 35.474 1.00 32.97 211 GLN A C 1
ATOM 1582 O O . GLN A 1 211 ? 5.718 -3.305 36.515 1.00 32.97 211 GLN A O 1
ATOM 1587 N N . ASP A 1 212 ? 4.674 -2.252 34.865 1.00 31.94 212 ASP A N 1
ATOM 1588 C CA . ASP A 1 212 ? 3.334 -2.488 35.460 1.00 31.94 212 ASP A CA 1
ATOM 1589 C C . ASP A 1 212 ? 2.291 -3.073 34.482 1.00 31.94 212 ASP A C 1
ATOM 1591 O O . ASP A 1 212 ? 1.999 -2.521 33.423 1.00 31.94 212 ASP A O 1
ATOM 1595 N N . SER A 1 213 ? 1.666 -4.195 34.864 1.00 35.16 213 SER A N 1
ATOM 1596 C CA . SER A 1 213 ? 0.807 -5.012 33.989 1.00 35.16 213 SER A CA 1
ATOM 1597 C C . SER A 1 213 ? -0.698 -4.713 34.115 1.00 35.16 213 SER A C 1
ATOM 1599 O O . SER A 1 213 ? -1.294 -4.739 35.192 1.00 35.16 213 SER A O 1
ATOM 1601 N N . GLY A 1 214 ? -1.353 -4.484 32.972 1.00 37.50 214 GLY A N 1
ATOM 1602 C CA . GLY A 1 214 ? -2.808 -4.374 32.841 1.00 37.50 214 GLY A CA 1
ATOM 1603 C C . GLY A 1 214 ? -3.295 -4.894 31.482 1.00 37.50 214 GLY A C 1
ATOM 1604 O O . GLY A 1 214 ? -2.553 -4.880 30.504 1.00 37.50 214 GLY A O 1
ATOM 1605 N N . LYS A 1 215 ? -4.558 -5.340 31.398 1.00 40.81 215 LYS A N 1
ATOM 1606 C CA . LYS A 1 215 ? -5.149 -6.011 30.213 1.00 40.81 215 LYS A CA 1
ATOM 1607 C C . LYS A 1 215 ? -5.104 -5.188 28.911 1.00 40.81 215 LYS A C 1
ATOM 1609 O O . LYS A 1 215 ? -5.080 -5.769 27.833 1.00 40.81 215 LYS A O 1
ATOM 1614 N N . ASN A 1 216 ? -5.028 -3.858 28.998 1.00 44.00 216 ASN A N 1
ATOM 1615 C CA . ASN A 1 216 ? -4.912 -2.965 27.835 1.00 44.00 216 ASN A CA 1
ATOM 1616 C C . ASN A 1 216 ? -3.520 -3.027 27.172 1.00 44.00 216 ASN A C 1
ATOM 1618 O O . ASN A 1 216 ? -3.381 -2.666 26.007 1.00 44.00 216 ASN A O 1
ATOM 1622 N N . GLY A 1 217 ? -2.502 -3.522 27.886 1.00 47.66 217 GLY A N 1
ATOM 1623 C CA . GLY A 1 217 ? -1.149 -3.708 27.356 1.00 47.66 217 GLY A CA 1
ATOM 1624 C C . GLY A 1 217 ? -1.030 -4.865 26.361 1.00 47.66 217 GLY A C 1
ATOM 1625 O O . GLY A 1 217 ? -0.139 -4.839 25.519 1.00 47.66 217 GLY A O 1
ATOM 1626 N N . ALA A 1 218 ? -1.947 -5.840 26.399 1.00 49.91 218 ALA A N 1
ATOM 1627 C CA . ALA A 1 218 ? -1.927 -6.993 25.497 1.00 49.91 218 ALA A CA 1
ATOM 1628 C C . ALA A 1 218 ? -2.202 -6.597 24.036 1.00 49.91 218 ALA A C 1
ATOM 1630 O O . ALA A 1 218 ? -1.501 -7.058 23.140 1.00 49.91 218 ALA A O 1
ATOM 1631 N N . PHE A 1 219 ? -3.160 -5.692 23.796 1.00 54.09 219 PHE A N 1
ATOM 1632 C CA . PHE A 1 219 ? -3.464 -5.179 22.454 1.00 54.09 219 PHE A CA 1
ATOM 1633 C C . PHE A 1 219 ? -2.265 -4.453 21.834 1.00 54.09 219 PHE A C 1
ATOM 1635 O O . PHE A 1 219 ? -1.908 -4.720 20.690 1.00 54.09 219 PHE A O 1
ATOM 1642 N N . ILE A 1 220 ? -1.620 -3.564 22.597 1.00 54.66 220 ILE A N 1
ATOM 1643 C CA . ILE A 1 220 ? -0.490 -2.772 22.098 1.00 54.66 220 ILE A CA 1
ATOM 1644 C C . ILE A 1 220 ? 0.779 -3.610 21.968 1.00 54.66 220 ILE A C 1
ATOM 1646 O O . ILE A 1 220 ? 1.498 -3.470 20.982 1.00 54.66 220 ILE A O 1
ATOM 1650 N N . GLY A 1 221 ? 1.040 -4.512 22.917 1.00 49.53 221 GLY A N 1
ATOM 1651 C CA . GLY A 1 221 ? 2.167 -5.438 22.837 1.00 49.53 221 GLY A CA 1
ATOM 1652 C C . GLY A 1 221 ? 2.071 -6.348 21.612 1.00 49.53 221 GLY A C 1
ATOM 1653 O O . GLY A 1 221 ? 3.045 -6.475 20.871 1.00 49.53 221 GLY A O 1
ATOM 1654 N N . ALA A 1 222 ? 0.885 -6.908 21.353 1.00 54.84 222 ALA A N 1
ATOM 1655 C CA . ALA A 1 222 ? 0.638 -7.758 20.191 1.00 54.84 222 ALA A CA 1
ATOM 1656 C C . ALA A 1 222 ? 0.745 -6.966 18.874 1.00 54.84 222 ALA A C 1
ATOM 1658 O O . ALA A 1 222 ? 1.466 -7.368 17.961 1.00 54.84 222 ALA A O 1
ATOM 1659 N N . PHE A 1 223 ? 0.109 -5.790 18.804 1.00 58.97 223 PHE A N 1
ATOM 1660 C CA . PHE A 1 223 ? 0.193 -4.884 17.655 1.00 58.97 223 PHE A CA 1
ATOM 1661 C C . PHE A 1 223 ? 1.641 -4.512 17.310 1.00 58.97 223 PHE A C 1
ATOM 1663 O O . PHE A 1 223 ? 2.085 -4.642 16.167 1.00 58.97 223 PHE A O 1
ATOM 1670 N N . ALA A 1 224 ? 2.394 -4.061 18.307 1.00 53.97 224 ALA A N 1
ATOM 1671 C CA . ALA A 1 224 ? 3.714 -3.509 18.085 1.00 53.97 224 ALA A CA 1
ATOM 1672 C C . ALA A 1 224 ? 4.772 -4.606 17.846 1.00 53.97 224 ALA A C 1
ATOM 1674 O O . ALA A 1 224 ? 5.627 -4.446 16.972 1.00 53.97 224 ALA A O 1
ATOM 1675 N N . GLY A 1 225 ? 4.661 -5.767 18.506 1.00 50.31 225 GLY A N 1
ATOM 1676 C CA . GLY A 1 225 ? 5.486 -6.942 18.199 1.00 50.31 225 GLY A CA 1
ATOM 1677 C C . GLY A 1 225 ? 5.300 -7.427 16.755 1.00 50.31 225 GLY A C 1
ATOM 1678 O O . GLY A 1 225 ? 6.273 -7.708 16.044 1.00 50.31 225 GLY A O 1
ATOM 1679 N N . ALA A 1 226 ? 4.058 -7.433 16.273 1.00 56.62 226 ALA A N 1
ATOM 1680 C CA . ALA A 1 226 ? 3.751 -7.787 14.896 1.00 56.62 226 ALA A CA 1
ATOM 1681 C C . ALA A 1 226 ? 4.282 -6.768 13.870 1.00 56.62 226 ALA A C 1
ATOM 1683 O O . ALA A 1 226 ? 4.893 -7.157 12.872 1.00 56.62 226 ALA A O 1
ATOM 1684 N N . ALA A 1 227 ? 4.145 -5.464 14.138 1.00 54.25 227 ALA A N 1
ATOM 1685 C CA . ALA A 1 227 ? 4.638 -4.389 13.267 1.00 54.25 227 ALA A CA 1
ATOM 1686 C C . ALA A 1 227 ? 6.166 -4.423 13.049 1.00 54.25 227 ALA A C 1
ATOM 1688 O O . ALA A 1 227 ? 6.689 -4.106 11.970 1.00 54.25 227 ALA A O 1
ATOM 1689 N N . MET A 1 228 ? 6.905 -4.861 14.069 1.00 51.62 228 MET A N 1
ATOM 1690 C CA . MET A 1 228 ? 8.353 -5.059 13.999 1.00 51.62 228 MET A CA 1
ATOM 1691 C C . MET A 1 228 ? 8.749 -6.258 13.134 1.00 51.62 228 MET A C 1
ATOM 1693 O O . MET A 1 228 ? 9.913 -6.390 12.756 1.00 51.62 228 MET A O 1
ATOM 1697 N N . GLY A 1 229 ? 7.789 -7.113 12.779 1.00 44.50 229 GLY A N 1
ATOM 1698 C CA . GLY A 1 229 ? 8.059 -8.386 12.134 1.00 44.50 229 GLY A CA 1
ATOM 1699 C C . GLY A 1 229 ? 8.761 -9.365 13.070 1.00 44.50 229 GLY A C 1
ATOM 1700 O O . GLY A 1 229 ? 9.405 -10.293 12.589 1.00 44.50 229 GLY A O 1
ATOM 1701 N N . ILE A 1 230 ? 8.610 -9.195 14.390 1.00 39.56 230 ILE A N 1
ATOM 1702 C CA . ILE A 1 230 ? 9.056 -10.190 15.374 1.00 39.56 230 ILE A CA 1
ATOM 1703 C C . ILE A 1 230 ? 8.248 -11.487 15.178 1.00 39.56 230 ILE A C 1
ATOM 1705 O O . ILE A 1 230 ? 8.828 -12.564 15.205 1.00 39.56 230 ILE A O 1
ATOM 1709 N N . GLY A 1 231 ? 6.972 -11.392 14.777 1.00 35.62 231 GLY A N 1
ATOM 1710 C CA . GLY A 1 231 ? 6.230 -12.516 14.181 1.00 35.62 231 GLY A CA 1
ATOM 1711 C C . GLY A 1 231 ? 6.371 -12.653 12.652 1.00 35.62 231 GLY A C 1
ATOM 1712 O O . GLY A 1 231 ? 5.993 -13.659 12.081 1.00 35.62 231 GLY A O 1
ATOM 1713 N N . GLY A 1 232 ? 7.018 -11.723 11.950 1.00 31.69 232 GLY A N 1
ATOM 1714 C CA . GLY A 1 232 ? 7.376 -11.893 10.531 1.00 31.69 232 GLY A CA 1
ATOM 1715 C C . GLY A 1 232 ? 8.471 -12.949 10.311 1.00 31.69 232 GLY A C 1
ATOM 1716 O O . GLY A 1 232 ? 8.573 -13.531 9.233 1.00 31.69 232 GLY A O 1
ATOM 1717 N N . MET A 1 233 ? 9.250 -13.265 11.353 1.00 32.50 233 MET A N 1
ATOM 1718 C CA . MET A 1 233 ? 10.141 -14.422 11.350 1.00 32.50 233 MET A CA 1
ATOM 1719 C C . MET A 1 233 ? 9.381 -15.744 11.298 1.00 32.50 233 MET A C 1
ATOM 1721 O O . MET A 1 233 ? 9.943 -16.718 10.823 1.00 32.50 233 MET A O 1
ATOM 1725 N N . TYR A 1 234 ? 8.121 -15.803 11.738 1.00 35.41 234 TYR A N 1
ATOM 1726 C CA . TYR A 1 234 ? 7.347 -17.043 11.754 1.00 35.41 234 TYR A CA 1
ATOM 1727 C C . TYR A 1 234 ? 7.125 -17.602 10.338 1.00 35.41 234 TYR A C 1
ATOM 1729 O O . TYR A 1 234 ? 7.260 -18.804 10.157 1.00 35.41 234 TYR A O 1
ATOM 1737 N N . LEU A 1 235 ? 6.965 -16.778 9.295 1.00 34.72 235 LEU A N 1
ATOM 1738 C CA . LEU A 1 235 ? 6.858 -17.265 7.906 1.00 34.72 235 LEU A CA 1
ATOM 1739 C C . LEU A 1 235 ? 8.197 -17.774 7.335 1.00 34.72 235 LEU A C 1
ATOM 1741 O O . LEU A 1 235 ? 8.247 -18.816 6.674 1.00 34.72 235 LEU A O 1
ATOM 1745 N N . TYR A 1 236 ? 9.303 -17.094 7.649 1.00 34.69 236 TYR A N 1
ATOM 1746 C CA . TYR A 1 236 ? 10.656 -17.523 7.269 1.00 34.69 236 TYR A CA 1
ATOM 1747 C C . TYR A 1 236 ? 11.126 -18.756 8.070 1.00 34.69 236 TYR A C 1
ATOM 1749 O O . TYR A 1 236 ? 11.752 -19.672 7.524 1.00 34.69 236 TYR A O 1
ATOM 1757 N N . ASN A 1 237 ? 10.765 -18.826 9.353 1.00 38.12 237 ASN A N 1
ATOM 1758 C CA . ASN A 1 237 ? 11.098 -19.906 10.273 1.00 38.12 237 ASN A CA 1
ATOM 1759 C C . ASN A 1 237 ? 10.145 -21.095 10.156 1.00 38.12 237 ASN A C 1
ATOM 1761 O O . ASN A 1 237 ? 10.608 -22.198 10.386 1.00 38.12 237 ASN A O 1
ATOM 1765 N N . LYS A 1 238 ? 8.906 -20.978 9.662 1.00 37.19 238 LYS A N 1
ATOM 1766 C CA . LYS A 1 238 ? 8.057 -22.137 9.289 1.00 37.19 238 LYS A CA 1
ATOM 1767 C C . LYS A 1 238 ? 8.738 -23.022 8.229 1.00 37.19 238 LYS A C 1
ATOM 1769 O O . LYS A 1 238 ? 8.552 -24.238 8.201 1.00 37.19 238 LYS A O 1
ATOM 1774 N N . ALA A 1 239 ? 9.637 -22.448 7.418 1.00 38.41 239 ALA A N 1
ATOM 1775 C CA . ALA A 1 239 ? 10.506 -23.191 6.501 1.00 38.41 239 ALA A CA 1
ATOM 1776 C C . ALA A 1 239 ? 11.812 -23.733 7.139 1.00 38.41 239 ALA A C 1
ATOM 1778 O O . ALA A 1 239 ? 12.371 -24.706 6.627 1.00 38.41 239 ALA A O 1
ATOM 1779 N N . GLN A 1 240 ? 12.313 -23.141 8.235 1.00 37.53 240 GLN A N 1
ATOM 1780 C CA . GLN A 1 240 ? 13.560 -23.550 8.920 1.00 37.53 240 GLN A CA 1
ATOM 1781 C C . GLN A 1 240 ? 13.338 -24.424 10.169 1.00 37.53 240 GLN A C 1
ATOM 1783 O O . GLN A 1 240 ? 14.177 -25.273 10.459 1.00 37.53 240 GLN A O 1
ATOM 1788 N N . ALA A 1 241 ? 12.197 -24.303 10.851 1.00 39.50 241 ALA A N 1
ATOM 1789 C CA . ALA A 1 241 ? 11.756 -25.094 12.003 1.00 39.50 241 ALA A CA 1
ATOM 1790 C C . ALA A 1 241 ? 11.647 -26.593 11.677 1.00 39.50 241 ALA A C 1
ATOM 1792 O O . ALA A 1 241 ? 11.714 -27.432 12.570 1.00 39.50 241 ALA A O 1
ATOM 1793 N N . LYS A 1 242 ? 11.620 -26.946 10.383 1.00 43.69 242 LYS A N 1
ATOM 1794 C CA . LYS A 1 242 ? 11.774 -28.314 9.858 1.00 43.69 242 LYS A CA 1
ATOM 1795 C C . LYS A 1 242 ? 13.134 -28.971 10.179 1.00 43.69 242 LYS A C 1
ATOM 1797 O O . LYS A 1 242 ? 13.375 -30.090 9.734 1.00 43.69 242 LYS A O 1
ATOM 1802 N N . LYS A 1 243 ? 14.050 -28.293 10.888 1.00 43.56 243 LYS A N 1
ATOM 1803 C CA . LYS A 1 243 ? 15.424 -28.763 11.159 1.00 43.56 243 LYS A CA 1
ATOM 1804 C C . LYS A 1 243 ? 15.743 -29.087 12.623 1.00 43.56 243 LYS A C 1
ATOM 1806 O O . LYS A 1 243 ? 16.842 -29.579 12.868 1.00 43.56 243 LYS A O 1
ATOM 1811 N N . ARG A 1 244 ? 14.834 -28.875 13.586 1.00 53.66 244 ARG A N 1
ATOM 1812 C CA . ARG A 1 244 ? 15.106 -29.199 15.000 1.00 53.66 244 ARG A CA 1
ATOM 1813 C C . ARG A 1 244 ? 15.093 -30.720 15.207 1.00 53.66 244 ARG A C 1
ATOM 1815 O O . ARG A 1 244 ? 14.039 -31.344 15.227 1.00 53.66 244 ARG A O 1
ATOM 1822 N N . THR A 1 245 ? 16.265 -31.338 15.356 1.00 52.22 245 THR A N 1
ATOM 1823 C CA . THR A 1 245 ? 16.399 -32.807 15.472 1.00 52.22 245 THR A CA 1
ATOM 1824 C C . THR A 1 245 ? 16.455 -33.335 16.910 1.00 52.22 245 THR A C 1
ATOM 1826 O O . THR A 1 245 ? 16.413 -34.550 17.109 1.00 52.22 245 THR A O 1
ATOM 1829 N N . GLU A 1 246 ? 16.559 -32.467 17.924 1.00 60.53 246 GLU A N 1
ATOM 1830 C CA . GLU A 1 246 ? 16.886 -32.896 19.298 1.00 60.53 246 GLU A CA 1
ATOM 1831 C C . GLU A 1 246 ? 15.720 -32.862 20.308 1.00 60.53 246 GLU A C 1
ATOM 1833 O O . GLU A 1 246 ? 15.819 -33.528 21.342 1.00 60.53 246 GLU A O 1
ATOM 1838 N N . GLY A 1 247 ? 14.572 -32.260 19.964 1.00 72.81 247 GLY A N 1
ATOM 1839 C CA . GLY A 1 247 ? 13.420 -32.076 20.869 1.00 72.81 247 GLY A CA 1
ATOM 1840 C C . GLY A 1 247 ? 13.528 -30.802 21.720 1.00 72.81 247 GLY A C 1
ATOM 1841 O O . GLY A 1 247 ? 14.394 -29.967 21.460 1.00 72.81 247 GLY A O 1
ATOM 1842 N N . TRP A 1 248 ? 12.653 -30.646 22.717 1.00 83.19 248 TRP A N 1
ATOM 1843 C CA . TRP A 1 248 ? 12.561 -29.460 23.597 1.00 83.19 248 TRP A CA 1
ATOM 1844 C C . TRP A 1 248 ? 13.353 -29.572 24.909 1.00 83.19 248 TRP A C 1
ATOM 1846 O O . TRP A 1 248 ? 13.331 -28.657 25.734 1.00 83.19 248 TRP A O 1
ATOM 1856 N N . SER A 1 249 ? 14.037 -30.700 25.122 1.00 86.69 249 SER A N 1
ATOM 1857 C CA . SER A 1 249 ? 14.842 -30.927 26.321 1.00 86.69 249 SER A CA 1
ATOM 1858 C C . SER A 1 249 ? 15.965 -29.902 26.433 1.00 86.69 249 SER A C 1
ATOM 1860 O O . SER A 1 249 ? 16.787 -29.806 25.529 1.00 86.69 249 SER A O 1
ATOM 1862 N N . GLY A 1 250 ? 16.051 -29.201 27.558 1.00 86.69 250 GLY A N 1
ATOM 1863 C CA . GLY A 1 250 ? 17.070 -28.178 27.755 1.00 86.69 250 GLY A CA 1
ATOM 1864 C C . GLY A 1 250 ? 16.820 -27.326 28.988 1.00 86.69 250 GLY A C 1
ATOM 1865 O O . GLY A 1 250 ? 15.822 -27.491 29.693 1.00 86.69 250 GLY A O 1
ATOM 1866 N N . ARG A 1 251 ? 17.747 -26.400 29.238 1.00 87.00 251 ARG A N 1
ATOM 1867 C CA . ARG A 1 251 ? 17.542 -25.334 30.218 1.00 87.00 251 ARG A CA 1
ATOM 1868 C C . ARG A 1 251 ? 17.033 -24.106 29.504 1.00 87.00 251 ARG A C 1
ATOM 1870 O O . ARG A 1 251 ? 17.633 -23.687 28.525 1.00 87.00 251 ARG A O 1
ATOM 1877 N N . TRP A 1 252 ? 15.981 -23.514 30.026 1.00 88.19 252 TRP A N 1
ATOM 1878 C CA . TRP A 1 252 ? 15.296 -22.393 29.415 1.00 88.19 252 TRP A CA 1
ATOM 1879 C C . TRP A 1 252 ? 15.296 -21.233 30.389 1.00 88.19 252 TRP A C 1
ATOM 1881 O O . TRP A 1 252 ? 14.777 -21.333 31.498 1.00 88.19 252 TRP A O 1
ATOM 1891 N N . LYS A 1 253 ? 15.916 -20.130 29.991 1.00 82.44 253 LYS A N 1
ATOM 1892 C CA . LYS A 1 253 ? 15.845 -18.877 30.722 1.00 82.44 253 LYS A CA 1
ATOM 1893 C C . LYS A 1 253 ? 14.468 -18.284 30.478 1.00 82.44 253 LYS A C 1
ATOM 1895 O O . LYS A 1 253 ? 14.145 -17.934 29.346 1.00 82.44 253 LYS A O 1
ATOM 1900 N N . VAL A 1 254 ? 13.674 -18.165 31.529 1.00 75.19 254 VAL A N 1
ATOM 1901 C CA . VAL A 1 254 ? 12.352 -17.556 31.457 1.00 75.19 254 VAL A CA 1
ATOM 1902 C C . VAL A 1 254 ? 12.470 -16.100 31.821 1.00 75.19 254 VAL A C 1
ATOM 1904 O O . VAL A 1 254 ? 12.945 -15.739 32.899 1.00 75.19 254 VAL A O 1
ATOM 1907 N N . THR A 1 255 ? 11.998 -15.272 30.908 1.00 56.47 255 THR A N 1
ATOM 1908 C CA . THR A 1 255 ? 11.846 -13.848 31.118 1.00 56.47 255 THR A CA 1
ATOM 1909 C C . THR A 1 255 ? 10.376 -13.483 31.135 1.00 56.47 255 THR A C 1
ATOM 1911 O O . THR A 1 255 ? 9.591 -13.967 30.323 1.00 56.47 255 THR A O 1
ATOM 1914 N N . TYR A 1 256 ? 10.006 -12.638 32.082 1.00 43.88 256 TYR A N 1
ATOM 1915 C CA . TYR A 1 256 ? 8.705 -11.995 32.151 1.00 43.88 256 TYR A CA 1
ATOM 1916 C C . TYR A 1 256 ? 8.980 -10.544 32.506 1.00 43.88 256 TYR A C 1
ATOM 1918 O O . TYR A 1 256 ? 9.790 -10.265 33.384 1.00 43.88 256 TYR A O 1
ATOM 1926 N N . ASP A 1 257 ? 8.374 -9.624 31.771 1.00 43.91 257 ASP A N 1
ATOM 1927 C CA . ASP A 1 257 ? 8.653 -8.192 31.904 1.00 43.91 257 ASP A CA 1
ATOM 1928 C C . ASP A 1 257 ? 10.137 -7.802 31.729 1.00 43.91 257 ASP A C 1
ATOM 1930 O O . ASP A 1 257 ? 10.692 -7.020 32.492 1.00 43.91 257 ASP A O 1
ATOM 1934 N N . CYS A 1 258 ? 10.820 -8.391 30.734 1.00 40.38 258 CYS A N 1
ATOM 1935 C CA . CYS A 1 258 ? 12.269 -8.246 30.495 1.00 40.38 258 CYS A CA 1
ATOM 1936 C C . CYS A 1 258 ? 13.193 -8.683 31.656 1.00 40.38 258 CYS A C 1
ATOM 1938 O O . CYS A 1 258 ? 14.418 -8.618 31.510 1.00 40.38 258 CYS A O 1
ATOM 1940 N N . GLU A 1 259 ? 12.651 -9.170 32.771 1.00 43.81 259 GLU A N 1
ATOM 1941 C CA . GLU A 1 259 ? 13.412 -9.704 33.896 1.00 43.81 259 GLU A CA 1
ATOM 1942 C C . GLU A 1 259 ? 13.472 -11.227 33.830 1.00 43.81 259 GLU A C 1
ATOM 1944 O O . GLU A 1 259 ? 12.494 -11.897 33.507 1.00 43.81 259 GLU A O 1
ATOM 1949 N N . GLU A 1 260 ? 14.640 -11.793 34.133 1.00 73.00 260 GLU A N 1
ATOM 1950 C CA . GLU A 1 260 ? 14.765 -13.235 34.334 1.00 73.00 260 GLU A CA 1
ATOM 1951 C C . GLU A 1 260 ? 14.031 -13.618 35.621 1.00 73.00 260 GLU A C 1
ATOM 1953 O O . GLU A 1 260 ? 14.462 -13.259 36.717 1.00 73.00 260 GLU A O 1
ATOM 1958 N N . ILE A 1 261 ? 12.925 -14.346 35.479 1.00 65.94 261 ILE A N 1
ATOM 1959 C CA . ILE A 1 261 ? 12.096 -14.769 36.614 1.00 65.94 261 ILE A CA 1
ATOM 1960 C C . ILE A 1 261 ? 12.402 -16.197 37.059 1.00 65.94 261 ILE A C 1
ATOM 1962 O O . ILE A 1 261 ? 12.187 -16.544 38.221 1.00 65.94 261 ILE A O 1
ATOM 1966 N N . ALA A 1 262 ? 12.909 -17.032 36.152 1.00 82.56 262 ALA A N 1
ATOM 1967 C CA . ALA A 1 262 ? 13.288 -18.404 36.442 1.00 82.56 262 ALA A CA 1
ATOM 1968 C C . ALA A 1 262 ? 14.236 -18.952 35.372 1.00 82.56 262 ALA A C 1
ATOM 1970 O O . ALA A 1 262 ? 14.290 -18.468 34.243 1.00 82.56 262 ALA A O 1
ATOM 1971 N N . VAL A 1 263 ? 14.925 -20.033 35.718 1.00 87.12 263 VAL A N 1
ATOM 1972 C CA . VAL A 1 263 ? 15.510 -20.944 34.737 1.00 87.12 263 VAL A CA 1
ATOM 1973 C C . VAL A 1 263 ? 14.787 -22.269 34.891 1.00 87.12 263 VAL A C 1
ATOM 1975 O O . VAL A 1 263 ? 14.807 -22.858 35.972 1.00 87.12 263 VAL A O 1
ATOM 1978 N N . LEU A 1 264 ? 14.129 -22.708 33.825 1.00 89.62 264 LEU A N 1
ATOM 1979 C CA . LEU A 1 264 ? 13.374 -23.947 33.792 1.00 89.62 264 LEU A CA 1
ATOM 1980 C C . LEU A 1 264 ? 14.207 -25.069 33.191 1.00 89.62 264 LEU A C 1
ATOM 1982 O O . LEU A 1 264 ? 14.911 -24.884 32.201 1.00 89.62 264 LEU A O 1
ATOM 1986 N N . ASP A 1 265 ? 14.071 -26.254 33.763 1.00 89.56 265 ASP A N 1
ATOM 1987 C CA . ASP A 1 265 ? 14.518 -27.499 33.164 1.00 89.56 265 ASP A CA 1
ATOM 1988 C C . ASP A 1 265 ? 13.320 -28.133 32.452 1.00 89.56 265 ASP A C 1
ATOM 1990 O O . ASP A 1 265 ? 12.336 -28.534 33.090 1.00 89.56 265 ASP A O 1
ATOM 1994 N N . VAL A 1 266 ? 13.406 -28.212 31.124 1.00 91.19 266 VAL A N 1
ATOM 1995 C CA . VAL A 1 266 ? 12.418 -28.871 30.269 1.00 91.19 266 VAL A CA 1
ATOM 1996 C C . VAL A 1 266 ? 12.951 -30.244 29.885 1.00 91.19 266 VAL A C 1
ATOM 1998 O O . VAL A 1 266 ? 14.087 -30.385 29.432 1.00 91.19 266 VAL A O 1
ATOM 2001 N N . ILE A 1 267 ? 12.119 -31.267 30.060 1.00 90.06 267 ILE A N 1
ATOM 2002 C CA . ILE A 1 267 ? 12.375 -32.642 29.635 1.00 90.06 267 ILE A CA 1
ATOM 2003 C C . ILE A 1 267 ? 11.327 -33.009 28.594 1.00 90.06 267 ILE A C 1
ATOM 2005 O O . ILE A 1 267 ? 10.145 -33.121 28.911 1.00 90.06 267 ILE A O 1
ATOM 2009 N N . ASP A 1 268 ? 11.770 -33.231 27.365 1.00 88.62 268 ASP A N 1
ATOM 2010 C CA . ASP A 1 268 ? 10.964 -33.771 26.278 1.00 88.62 268 ASP A CA 1
ATOM 2011 C C . ASP A 1 268 ? 11.022 -35.301 26.279 1.00 88.62 268 ASP A C 1
ATOM 2013 O O . ASP A 1 268 ? 12.087 -35.907 26.114 1.00 88.62 268 ASP A O 1
ATOM 2017 N N . HIS A 1 269 ? 9.859 -35.929 26.455 1.00 87.00 269 HIS A N 1
ATOM 2018 C CA . HIS A 1 269 ? 9.707 -37.388 26.483 1.00 87.00 269 HIS A CA 1
ATOM 2019 C C . HIS A 1 269 ? 9.684 -38.016 25.083 1.00 87.00 269 HIS A C 1
ATOM 2021 O O . HIS A 1 269 ? 9.648 -39.240 24.956 1.00 87.00 269 HIS A O 1
ATOM 2027 N N . LYS A 1 270 ? 9.745 -37.191 24.030 1.00 81.31 270 LYS A N 1
ATOM 2028 C CA . LYS A 1 270 ? 9.740 -37.562 22.605 1.00 81.31 270 LYS A CA 1
ATOM 2029 C C . LYS A 1 270 ? 8.481 -38.293 22.136 1.00 81.31 270 LYS A C 1
ATOM 2031 O O . LYS A 1 270 ? 8.493 -38.949 21.097 1.00 81.31 270 LYS A O 1
ATOM 2036 N N . ASP A 1 271 ? 7.391 -38.163 22.884 1.00 82.44 271 ASP A N 1
ATOM 2037 C CA . ASP A 1 271 ? 6.058 -38.675 22.556 1.00 82.44 271 ASP A CA 1
ATOM 2038 C C . ASP A 1 271 ? 5.016 -37.544 22.449 1.00 82.44 271 ASP A C 1
ATOM 2040 O O . ASP A 1 271 ? 3.817 -37.788 22.593 1.00 82.44 271 ASP A O 1
ATOM 2044 N N . GLY A 1 272 ? 5.475 -36.306 22.227 1.00 81.00 272 GLY A N 1
ATOM 2045 C CA . GLY A 1 272 ? 4.633 -35.108 22.241 1.00 81.00 272 GLY A CA 1
ATOM 2046 C C . GLY A 1 272 ? 4.321 -34.591 23.646 1.00 81.00 272 GLY A C 1
ATOM 2047 O O . GLY A 1 272 ? 3.478 -33.713 23.795 1.00 81.00 272 GLY A O 1
ATOM 2048 N N . LYS A 1 273 ? 4.971 -35.118 24.694 1.00 87.62 273 LYS A N 1
ATOM 2049 C CA . LYS A 1 273 ? 4.839 -34.621 26.070 1.00 87.62 273 LYS A CA 1
ATOM 2050 C C . LYS A 1 273 ? 6.141 -34.023 26.571 1.00 87.62 273 LYS A C 1
ATOM 2052 O O . LYS A 1 273 ? 7.221 -34.569 26.348 1.00 87.62 273 LYS A O 1
ATOM 2057 N N . ILE A 1 274 ? 6.009 -32.953 27.345 1.00 90.25 274 ILE A N 1
ATOM 2058 C CA . ILE A 1 274 ? 7.112 -32.317 28.060 1.00 90.25 274 ILE A CA 1
ATOM 2059 C C . ILE A 1 274 ? 6.810 -32.252 29.556 1.00 90.25 274 ILE A C 1
ATOM 2061 O O . ILE A 1 274 ? 5.660 -32.152 29.990 1.00 90.25 274 ILE A O 1
ATOM 2065 N N . THR A 1 275 ? 7.861 -32.317 30.359 1.00 90.94 275 THR A N 1
ATOM 2066 C CA . THR A 1 275 ? 7.822 -31.987 31.782 1.00 90.94 275 THR A CA 1
ATOM 2067 C C . THR A 1 275 ? 8.677 -30.764 32.014 1.00 90.94 275 THR A C 1
ATOM 2069 O O . THR A 1 275 ? 9.805 -30.696 31.541 1.00 90.94 275 THR A O 1
ATOM 2072 N N . ILE A 1 276 ? 8.125 -29.808 32.742 1.00 90.62 276 ILE A N 1
ATOM 2073 C CA . ILE A 1 276 ? 8.709 -28.493 32.943 1.00 90.62 276 ILE A CA 1
ATOM 2074 C C . ILE A 1 276 ? 8.888 -28.317 34.442 1.00 90.62 276 ILE A C 1
ATOM 2076 O O . ILE A 1 276 ? 7.945 -28.488 35.213 1.00 90.62 276 ILE A O 1
ATOM 2080 N N . SER A 1 277 ? 10.102 -28.019 34.878 1.00 88.75 277 SER A N 1
ATOM 2081 C CA . SER A 1 277 ? 10.437 -27.881 36.296 1.00 88.75 277 SER A CA 1
ATOM 2082 C C . SER A 1 277 ? 11.271 -26.631 36.537 1.00 88.75 277 SER A C 1
ATOM 2084 O O . SER A 1 277 ? 11.940 -26.163 35.625 1.00 88.75 277 SER A O 1
ATOM 2086 N N . GLY A 1 278 ? 11.217 -26.078 37.751 1.00 82.50 278 GLY A N 1
ATOM 2087 C CA . GLY A 1 278 ? 11.945 -24.852 38.108 1.00 82.50 278 GLY A CA 1
ATOM 2088 C C . GLY A 1 278 ? 11.075 -23.603 38.284 1.00 82.50 278 GLY A C 1
ATOM 2089 O O . GLY A 1 278 ? 11.619 -22.525 38.509 1.00 82.50 278 GLY A O 1
ATOM 2090 N N . PHE A 1 279 ? 9.743 -23.727 38.224 1.00 78.56 279 PHE A N 1
ATOM 2091 C CA . PHE A 1 279 ? 8.839 -22.626 38.562 1.00 78.56 279 PHE A CA 1
ATOM 2092 C C . PHE A 1 279 ? 8.994 -22.216 40.045 1.00 78.56 279 PHE A C 1
ATOM 2094 O O . PHE A 1 279 ? 9.127 -23.092 40.912 1.00 78.56 279 PHE A O 1
ATOM 2101 N N . PRO A 1 280 ? 8.984 -20.911 40.381 1.00 64.69 280 PRO A N 1
ATOM 2102 C CA . PRO A 1 280 ? 9.159 -20.454 41.758 1.00 64.69 280 PRO A CA 1
ATOM 2103 C C . PRO A 1 280 ? 8.045 -20.958 42.689 1.00 64.69 280 PRO A C 1
ATOM 2105 O O . PRO A 1 280 ? 6.896 -20.555 42.562 1.00 64.69 280 PRO A O 1
ATOM 2108 N N . ASN A 1 281 ? 8.404 -21.779 43.683 1.00 59.81 281 ASN A N 1
ATOM 2109 C CA . ASN A 1 281 ? 7.497 -22.357 44.693 1.00 59.81 281 ASN A CA 1
ATOM 2110 C C . ASN A 1 281 ? 6.442 -23.352 44.168 1.00 59.81 281 ASN A C 1
ATOM 2112 O O . ASN A 1 281 ? 5.431 -23.560 44.840 1.00 59.81 281 ASN A O 1
ATOM 2116 N N . GLU A 1 282 ? 6.676 -24.003 43.025 1.00 65.31 282 GLU A N 1
ATOM 2117 C CA . GLU A 1 282 ? 5.681 -24.891 42.411 1.00 65.31 282 GLU A CA 1
ATOM 2118 C C . GLU A 1 282 ? 6.210 -26.281 42.035 1.00 65.31 282 GLU A C 1
ATOM 2120 O O . GLU A 1 282 ? 7.412 -26.509 41.881 1.00 65.31 282 GLU A O 1
ATOM 2125 N N . GLU A 1 283 ? 5.277 -27.228 41.897 1.00 74.12 283 GLU A N 1
ATOM 2126 C CA . GLU A 1 283 ? 5.550 -28.563 41.367 1.00 74.12 283 GLU A CA 1
ATOM 2127 C C . GLU A 1 283 ? 5.807 -28.523 39.853 1.00 74.12 283 GLU A C 1
ATOM 2129 O O . GLU A 1 283 ? 5.426 -27.590 39.147 1.00 74.12 283 GLU A O 1
ATOM 2134 N N . SER A 1 284 ? 6.458 -29.566 39.337 1.00 81.62 284 SER A N 1
ATOM 2135 C CA . SER A 1 284 ? 6.700 -29.710 37.903 1.00 81.62 284 SER A CA 1
ATOM 2136 C C . SER A 1 284 ? 5.393 -29.724 37.108 1.00 81.62 284 SER A C 1
ATOM 2138 O O . SER A 1 284 ? 4.479 -30.490 37.425 1.00 81.62 284 SER A O 1
ATOM 2140 N N . ARG A 1 285 ? 5.341 -28.944 36.031 1.00 82.81 285 ARG A N 1
ATOM 2141 C CA . ARG A 1 285 ? 4.206 -28.851 35.113 1.00 82.81 285 ARG A CA 1
ATOM 2142 C C . ARG A 1 285 ? 4.345 -29.847 33.969 1.00 82.81 285 ARG A C 1
ATOM 2144 O O . ARG A 1 285 ? 5.446 -30.276 33.611 1.00 82.81 285 ARG A O 1
ATOM 2151 N N . ARG A 1 286 ? 3.207 -30.234 33.399 1.00 85.31 286 ARG A N 1
ATOM 2152 C CA . ARG A 1 286 ? 3.144 -31.046 32.181 1.00 85.31 286 ARG A CA 1
ATOM 2153 C C . ARG A 1 286 ? 2.737 -30.142 31.031 1.00 85.31 286 ARG A C 1
ATOM 2155 O O . ARG A 1 286 ? 1.863 -29.301 31.194 1.00 85.31 286 ARG A O 1
ATOM 2162 N N . GLY A 1 287 ? 3.365 -30.350 29.888 1.00 85.56 287 GLY A N 1
ATOM 2163 C CA . GLY A 1 287 ? 2.968 -29.727 28.640 1.00 85.56 287 GLY A CA 1
ATOM 2164 C C . GLY A 1 287 ? 2.893 -30.754 27.527 1.00 85.56 287 GLY A C 1
ATOM 2165 O O . GLY A 1 287 ? 3.323 -31.906 27.675 1.00 85.56 287 GLY A O 1
ATOM 2166 N N . THR A 1 288 ? 2.365 -30.318 26.399 1.00 82.50 288 THR A N 1
ATOM 2167 C CA . THR A 1 288 ? 2.294 -31.113 25.183 1.00 82.50 288 THR A CA 1
ATOM 2168 C C . THR A 1 288 ? 2.787 -30.303 24.010 1.00 82.50 288 THR A C 1
ATOM 2170 O O . THR A 1 288 ? 2.599 -29.091 23.963 1.00 82.50 288 THR A O 1
ATOM 2173 N N . TYR A 1 289 ? 3.374 -30.984 23.038 1.00 78.69 289 TYR A N 1
ATOM 2174 C CA . TYR A 1 289 ? 3.532 -30.429 21.711 1.00 78.69 289 TYR A CA 1
ATOM 2175 C C . TYR A 1 289 ? 3.041 -31.418 20.668 1.00 78.69 289 TYR A C 1
ATOM 2177 O O . TYR A 1 289 ? 3.135 -32.636 20.833 1.00 78.69 289 TYR A O 1
ATOM 2185 N N . THR A 1 290 ? 2.532 -30.880 19.573 1.00 67.44 290 THR A N 1
ATOM 2186 C CA . THR A 1 290 ? 2.225 -31.651 18.376 1.00 67.44 290 THR A CA 1
ATOM 2187 C C . THR A 1 290 ? 3.100 -31.162 17.241 1.00 67.44 290 THR A C 1
ATOM 2189 O O . THR A 1 290 ? 3.456 -29.986 17.162 1.00 67.44 290 THR A O 1
ATOM 2192 N N . THR A 1 291 ? 3.502 -32.107 16.405 1.00 57.19 291 THR A N 1
ATOM 2193 C CA . THR A 1 291 ? 4.206 -31.842 15.159 1.00 57.19 291 THR A CA 1
ATOM 2194 C C . THR A 1 291 ? 3.224 -32.035 14.029 1.00 57.19 291 THR A C 1
ATOM 2196 O O . THR A 1 291 ? 2.684 -33.133 13.872 1.00 57.19 291 THR A O 1
ATOM 2199 N N . ASP A 1 292 ? 3.021 -30.988 13.252 1.00 52.00 292 ASP A N 1
ATOM 2200 C CA . ASP A 1 292 ? 2.293 -31.050 11.999 1.00 52.00 292 ASP A CA 1
ATOM 2201 C C . ASP A 1 292 ? 3.292 -30.831 10.855 1.00 52.00 292 ASP A C 1
ATOM 2203 O O . ASP A 1 292 ? 4.090 -29.888 10.879 1.00 52.00 292 ASP A O 1
ATOM 2207 N N . ASP A 1 293 ? 3.281 -31.735 9.873 1.00 39.44 293 ASP A N 1
ATOM 2208 C CA . ASP A 1 293 ? 4.234 -31.740 8.756 1.00 39.44 293 ASP A CA 1
ATOM 2209 C C . ASP A 1 293 ? 4.152 -30.454 7.896 1.00 39.44 293 ASP A C 1
ATOM 2211 O O . ASP A 1 293 ? 5.134 -30.069 7.235 1.00 39.44 293 ASP A O 1
ATOM 2215 N N . ASP A 1 294 ? 3.011 -29.759 7.961 1.00 34.19 294 ASP A N 1
ATOM 2216 C CA . ASP A 1 294 ? 2.688 -28.546 7.216 1.00 34.19 294 ASP A CA 1
ATOM 2217 C C . ASP A 1 294 ? 2.662 -27.285 8.109 1.00 34.19 294 ASP A C 1
ATOM 2219 O O . ASP A 1 294 ? 3.087 -26.213 7.661 1.00 34.19 294 ASP A O 1
ATOM 2223 N N . ALA A 1 295 ? 2.242 -27.400 9.378 1.00 37.25 295 ALA A N 1
ATOM 2224 C CA . ALA A 1 295 ? 2.072 -26.264 10.297 1.00 37.25 295 ALA A CA 1
ATOM 2225 C C . ALA A 1 295 ? 3.212 -26.045 11.319 1.00 37.25 295 ALA A C 1
ATOM 2227 O O . ALA A 1 295 ? 3.285 -24.966 11.908 1.00 37.25 295 ALA A O 1
ATOM 2228 N N . GLY A 1 296 ? 4.142 -26.992 11.497 1.00 51.16 296 GLY A N 1
ATOM 2229 C CA . GLY A 1 296 ? 5.258 -26.866 12.445 1.00 51.16 296 GLY A CA 1
ATOM 2230 C C . GLY A 1 296 ? 4.941 -27.419 13.840 1.00 51.16 296 GLY A C 1
ATOM 2231 O O . GLY A 1 296 ? 4.271 -28.442 13.967 1.00 51.16 296 GLY A O 1
ATOM 2232 N N . TYR A 1 297 ? 5.477 -26.788 14.893 1.00 56.47 297 TYR A N 1
ATOM 2233 C CA . TYR A 1 297 ? 5.244 -27.202 16.281 1.00 56.47 297 TYR A CA 1
ATOM 2234 C C . TYR A 1 297 ? 4.155 -26.342 16.926 1.00 56.47 297 TYR A C 1
ATOM 2236 O O . TYR A 1 297 ? 4.299 -25.125 17.002 1.00 56.47 297 TYR A O 1
ATOM 2244 N N . THR A 1 298 ? 3.122 -26.979 17.469 1.00 57.00 298 THR A N 1
ATOM 2245 C CA . THR A 1 298 ? 2.223 -26.359 18.454 1.00 57.00 298 THR A CA 1
ATOM 2246 C C . THR A 1 298 ? 2.635 -26.868 19.821 1.00 57.00 298 THR A C 1
ATOM 2248 O O . THR A 1 298 ? 2.658 -28.082 20.007 1.00 57.00 298 THR A O 1
ATOM 2251 N N . ILE A 1 299 ? 2.983 -25.985 20.754 1.00 68.31 299 ILE A N 1
ATOM 2252 C CA . ILE A 1 299 ? 3.434 -26.338 22.106 1.00 68.31 299 ILE A CA 1
ATOM 2253 C C . ILE A 1 299 ? 2.575 -25.604 23.133 1.00 68.31 299 ILE A C 1
ATOM 2255 O O . ILE A 1 299 ? 2.239 -24.448 22.925 1.00 68.31 299 ILE A O 1
ATOM 2259 N N . GLN A 1 300 ? 2.206 -26.268 24.224 1.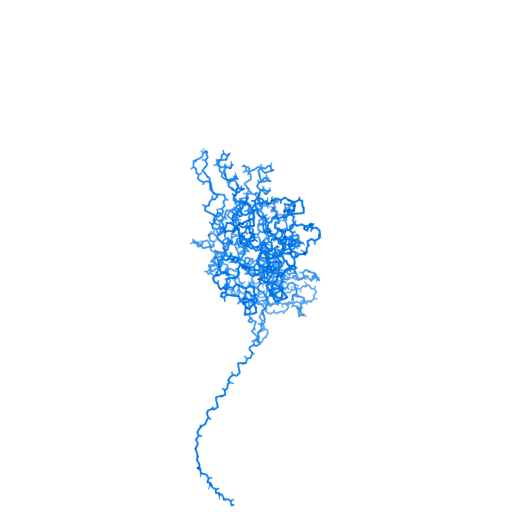00 75.62 300 GLN A N 1
ATOM 2260 C CA . GLN A 1 300 ? 1.405 -25.691 25.305 1.00 75.62 300 GLN A CA 1
ATOM 2261 C C . GLN A 1 300 ? 1.770 -26.328 26.651 1.00 75.62 300 GLN A C 1
ATOM 2263 O O . GLN A 1 300 ? 2.241 -27.473 26.694 1.00 75.62 300 GLN A O 1
ATOM 2268 N N . PHE A 1 301 ? 1.532 -25.626 27.755 1.00 83.00 301 PHE A N 1
ATOM 2269 C CA . PHE A 1 301 ? 1.565 -26.200 29.103 1.00 83.00 301 PHE A CA 1
ATOM 2270 C C . PHE A 1 301 ? 0.403 -25.687 29.951 1.00 83.00 301 PHE A C 1
ATOM 2272 O O . PHE A 1 301 ? -0.174 -24.655 29.649 1.00 83.00 301 PHE A O 1
ATOM 2279 N N . GLU A 1 302 ? 0.067 -26.411 31.015 1.00 77.25 302 GLU A N 1
ATOM 2280 C CA . GLU A 1 302 ? -1.020 -26.034 31.925 1.00 77.25 302 GLU A CA 1
ATOM 2281 C C . GLU A 1 302 ? -0.482 -25.170 33.080 1.00 77.25 302 GLU A C 1
ATOM 2283 O O . GLU A 1 302 ? 0.469 -25.569 33.772 1.00 77.25 302 GLU A O 1
ATOM 2288 N N . ASP A 1 303 ? -1.074 -23.993 33.287 1.00 70.00 303 ASP A N 1
ATOM 2289 C CA . ASP A 1 303 ? -0.708 -23.053 34.351 1.00 70.00 303 ASP A CA 1
ATOM 2290 C C . ASP A 1 303 ? -1.169 -23.538 35.757 1.00 70.00 303 ASP A C 1
ATOM 2292 O O . ASP A 1 303 ? -1.763 -24.611 35.914 1.00 70.00 303 ASP A O 1
ATOM 2296 N N . PRO A 1 304 ? -0.889 -22.789 36.843 1.00 63.78 304 PRO A N 1
ATOM 2297 C CA . PRO A 1 304 ? -1.379 -23.110 38.188 1.00 63.78 304 PRO A CA 1
ATOM 2298 C C . PRO A 1 304 ? -2.898 -23.112 38.355 1.00 63.78 304 PRO A C 1
ATOM 2300 O O . PRO A 1 304 ? -3.401 -23.775 39.266 1.00 63.78 304 PRO A O 1
ATOM 2303 N N . SER A 1 305 ? -3.602 -22.369 37.510 1.00 60.16 305 SER A N 1
ATOM 2304 C CA . SER A 1 305 ? -5.056 -22.220 37.494 1.00 60.16 305 SER A CA 1
ATOM 2305 C C . SER A 1 305 ? -5.746 -23.372 36.755 1.00 60.16 305 SER A C 1
ATOM 2307 O O . SER A 1 305 ? -6.942 -23.590 36.963 1.00 60.16 305 SER A O 1
ATOM 2309 N N . GLY A 1 306 ? -4.990 -24.142 35.966 1.00 60.91 306 GLY A N 1
ATOM 2310 C CA . GLY A 1 306 ? -5.490 -25.204 35.096 1.00 60.91 306 GLY A CA 1
ATOM 2311 C C . GLY A 1 306 ? -5.804 -24.731 33.674 1.00 60.91 306 GLY A C 1
ATOM 2312 O O . GLY A 1 306 ? -6.435 -25.472 32.922 1.00 60.91 306 GLY A O 1
ATOM 2313 N N . ASP A 1 307 ? -5.409 -23.506 33.320 1.00 57.28 307 ASP A N 1
ATOM 2314 C CA . ASP A 1 307 ? -5.599 -22.929 31.994 1.00 57.28 307 ASP A CA 1
ATOM 2315 C C . ASP A 1 307 ? -4.424 -23.306 31.076 1.00 57.28 307 ASP A C 1
ATOM 2317 O O . ASP A 1 307 ? -3.263 -23.351 31.496 1.00 57.28 307 ASP A O 1
ATOM 2321 N N . ASP A 1 308 ? -4.727 -23.573 29.804 1.00 57.88 308 ASP A N 1
ATOM 2322 C CA . ASP A 1 308 ? -3.709 -23.846 28.790 1.00 57.88 308 ASP A CA 1
ATOM 2323 C C . ASP A 1 308 ? -2.964 -22.551 28.414 1.00 57.88 308 ASP A C 1
ATOM 2325 O O . ASP A 1 308 ? -3.560 -21.537 28.039 1.00 57.88 308 ASP A O 1
ATOM 2329 N N . VAL A 1 309 ? -1.637 -22.607 28.494 1.00 51.12 309 VAL A N 1
ATOM 2330 C CA . VAL A 1 309 ? -0.709 -21.566 28.054 1.00 51.12 309 VAL A CA 1
ATOM 2331 C C . VAL A 1 309 ? -0.071 -22.014 26.750 1.00 51.12 309 VAL A C 1
ATOM 2333 O O . VAL A 1 309 ? 0.781 -22.907 26.723 1.00 51.12 309 VAL A O 1
ATOM 2336 N N . ASP A 1 310 ? -0.480 -21.372 25.664 1.00 53.00 310 ASP A N 1
ATOM 2337 C CA . ASP A 1 310 ? -0.031 -21.674 24.312 1.00 53.00 310 ASP A CA 1
ATOM 2338 C C . ASP A 1 310 ? 1.306 -20.992 24.020 1.00 53.00 310 ASP A C 1
ATOM 2340 O O . ASP A 1 310 ? 1.476 -19.786 24.209 1.00 53.00 310 ASP A O 1
ATOM 2344 N N . GLY A 1 311 ? 2.268 -21.769 23.537 1.00 49.88 311 GLY A N 1
ATOM 2345 C CA . GLY A 1 311 ? 3.589 -21.312 23.139 1.00 49.88 311 GLY A CA 1
ATOM 2346 C C . GLY A 1 311 ? 3.681 -21.089 21.634 1.00 49.88 311 GLY A C 1
ATOM 2347 O O . GLY A 1 311 ? 3.421 -21.976 20.822 1.00 49.88 311 GLY A O 1
ATOM 2348 N N . THR A 1 312 ? 4.125 -19.896 21.267 1.00 51.69 312 THR A N 1
ATOM 2349 C CA . THR A 1 312 ? 4.527 -19.519 19.915 1.00 51.69 312 THR A CA 1
ATOM 2350 C C . THR A 1 312 ? 6.033 -19.702 19.787 1.00 51.69 312 THR A C 1
ATOM 2352 O O . THR A 1 312 ? 6.818 -18.978 20.398 1.00 51.69 312 THR A O 1
ATOM 2355 N N . VAL A 1 313 ? 6.448 -20.690 18.998 1.00 55.78 313 VAL A N 1
ATOM 2356 C CA . VAL A 1 313 ? 7.863 -20.959 18.719 1.00 55.78 313 VAL A CA 1
ATOM 2357 C C . VAL A 1 313 ? 8.399 -19.876 17.785 1.00 55.78 313 VAL A C 1
ATOM 2359 O O . VAL A 1 313 ? 8.012 -19.815 16.619 1.00 55.78 313 VAL A O 1
ATOM 2362 N N . GLU A 1 314 ? 9.297 -19.030 18.283 1.00 47.94 314 GLU A N 1
ATOM 2363 C CA . GLU A 1 314 ? 9.941 -17.999 17.469 1.00 47.94 314 GLU A CA 1
ATOM 2364 C C . GLU A 1 314 ? 11.061 -18.593 16.616 1.00 47.94 314 GLU A C 1
ATOM 2366 O O . GLU A 1 314 ? 11.149 -18.302 15.423 1.00 47.94 314 GLU A O 1
ATOM 2371 N N . ASP A 1 315 ? 11.890 -19.457 17.212 1.00 55.69 315 ASP A N 1
ATOM 2372 C CA . ASP A 1 315 ? 12.916 -20.258 16.541 1.00 55.69 315 ASP A CA 1
ATOM 2373 C C . ASP A 1 315 ? 13.279 -21.523 17.355 1.00 55.69 315 ASP A C 1
ATOM 2375 O O . ASP A 1 315 ? 12.562 -21.932 18.268 1.00 55.69 315 ASP A O 1
ATOM 2379 N N . GLU A 1 316 ? 14.382 -22.198 17.006 1.00 60.28 316 GLU A N 1
ATOM 2380 C CA . GLU A 1 316 ? 14.839 -23.410 17.705 1.00 60.28 316 GLU A CA 1
ATOM 2381 C C . GLU A 1 316 ? 15.332 -23.171 19.144 1.00 60.28 316 GLU A C 1
ATOM 2383 O O . GLU A 1 316 ? 15.500 -24.129 19.892 1.00 60.28 316 GLU A O 1
ATOM 2388 N N . HIS A 1 317 ? 15.505 -21.930 19.577 1.00 69.88 317 HIS A N 1
ATOM 2389 C CA . HIS A 1 317 ? 15.993 -21.566 20.903 1.00 69.88 317 HIS A CA 1
ATOM 2390 C C . HIS A 1 317 ? 15.116 -20.521 21.602 1.00 69.88 317 HIS A C 1
ATOM 2392 O O . HIS A 1 317 ? 15.463 -20.108 22.703 1.00 69.88 317 HIS A O 1
ATOM 2398 N N . ALA A 1 318 ? 13.988 -20.103 21.022 1.00 64.88 318 ALA A N 1
ATOM 2399 C CA . ALA A 1 318 ? 13.108 -19.099 21.611 1.00 64.88 318 ALA A CA 1
ATOM 2400 C C . ALA A 1 318 ? 11.621 -19.438 21.446 1.00 64.88 318 ALA A C 1
ATOM 2402 O O . ALA A 1 318 ? 11.154 -19.780 20.358 1.00 64.88 318 ALA A O 1
ATOM 2403 N N . ILE A 1 319 ? 10.865 -19.297 22.536 1.00 62.22 319 ILE A N 1
ATOM 2404 C CA . ILE A 1 319 ? 9.409 -19.483 22.576 1.00 62.22 319 ILE A CA 1
ATOM 2405 C C . ILE A 1 319 ? 8.789 -18.316 23.344 1.00 62.22 319 ILE A C 1
ATOM 2407 O O . ILE A 1 319 ? 9.243 -17.994 24.441 1.00 62.22 319 ILE A O 1
ATOM 2411 N N . THR A 1 320 ? 7.733 -17.722 22.801 1.00 56.22 320 THR A N 1
ATOM 2412 C CA . THR A 1 320 ? 6.915 -16.719 23.494 1.00 56.22 320 THR A CA 1
ATOM 2413 C C . THR A 1 320 ? 5.551 -17.309 23.816 1.00 56.22 320 THR A C 1
ATOM 2415 O O . THR A 1 320 ? 4.917 -17.912 22.957 1.00 56.22 320 THR A O 1
ATOM 2418 N N . TRP A 1 321 ? 5.100 -17.152 25.051 1.00 61.97 321 TRP A N 1
ATOM 2419 C CA . TRP A 1 321 ? 3.923 -17.827 25.590 1.00 61.97 321 TRP A CA 1
ATOM 2420 C C . TRP A 1 321 ? 2.743 -16.870 25.763 1.00 61.97 321 TRP A C 1
ATOM 2422 O O . TRP A 1 321 ? 2.919 -15.664 25.949 1.00 61.97 321 TRP A O 1
ATOM 2432 N N . SER A 1 322 ? 1.521 -17.405 25.709 1.00 46.00 322 SER A N 1
ATOM 2433 C CA . SER A 1 322 ? 0.277 -16.632 25.822 1.00 46.00 322 SER A CA 1
ATOM 2434 C C . SER A 1 322 ? 0.074 -15.988 27.200 1.00 46.00 322 SER A C 1
ATOM 2436 O O . SER A 1 322 ? -0.697 -15.032 27.317 1.00 46.00 322 SER A O 1
ATOM 2438 N N . ASP A 1 323 ? 0.800 -16.457 28.219 1.00 52.06 323 ASP A N 1
ATOM 2439 C CA . ASP A 1 323 ? 0.881 -15.856 29.554 1.00 52.06 323 ASP A CA 1
ATOM 2440 C C . ASP A 1 323 ? 1.816 -14.631 29.616 1.00 52.06 323 ASP A C 1
ATOM 2442 O O . ASP A 1 323 ? 1.909 -13.969 30.648 1.00 52.06 323 ASP A O 1
ATOM 2446 N N . GLY A 1 324 ? 2.484 -14.299 28.507 1.00 44.00 324 GLY A N 1
ATOM 2447 C CA . GLY A 1 324 ? 3.405 -13.172 28.390 1.00 44.00 324 GLY A CA 1
ATOM 2448 C C . GLY A 1 324 ? 4.853 -13.494 28.763 1.00 44.00 324 GLY A C 1
ATOM 2449 O O . GLY A 1 324 ? 5.693 -12.594 28.727 1.00 44.00 324 GLY A O 1
ATOM 2450 N N . THR A 1 325 ? 5.177 -14.742 29.115 1.00 56.41 325 THR A N 1
ATOM 2451 C CA . THR A 1 325 ? 6.563 -15.164 29.344 1.00 56.41 325 THR A CA 1
ATOM 2452 C C . THR A 1 325 ? 7.289 -15.444 28.023 1.00 56.41 325 THR A C 1
ATOM 2454 O O . THR A 1 325 ? 6.702 -15.895 27.041 1.00 56.41 325 THR A O 1
ATOM 2457 N N . ARG A 1 326 ? 8.602 -15.200 27.987 1.00 68.00 326 ARG A N 1
ATOM 2458 C CA . ARG A 1 326 ? 9.501 -15.582 26.887 1.00 68.00 326 ARG A CA 1
ATOM 2459 C C . ARG A 1 326 ? 10.578 -16.513 27.411 1.00 68.00 326 ARG A C 1
ATOM 2461 O O . ARG A 1 326 ? 11.214 -16.219 28.422 1.00 68.00 326 ARG A O 1
ATOM 2468 N N . TRP A 1 327 ? 10.773 -17.635 26.734 1.00 78.56 327 TRP A N 1
ATOM 2469 C CA . TRP A 1 327 ? 11.723 -18.667 27.114 1.00 78.56 327 TRP A CA 1
ATOM 2470 C C . TRP A 1 327 ? 12.832 -18.727 26.072 1.00 78.56 327 TRP A C 1
ATOM 2472 O O . TRP A 1 327 ? 12.569 -19.044 24.915 1.00 78.56 327 TRP A O 1
ATOM 2482 N N . ASP A 1 328 ? 14.063 -18.455 26.497 1.00 75.69 328 ASP A N 1
ATOM 2483 C CA . ASP A 1 328 ? 15.261 -18.569 25.664 1.00 75.69 328 ASP A CA 1
ATOM 2484 C C . ASP A 1 328 ? 16.102 -19.770 26.123 1.00 75.69 328 ASP A C 1
ATOM 2486 O O . ASP A 1 328 ? 16.464 -19.883 27.298 1.00 75.69 328 ASP A O 1
ATOM 2490 N N . GLU A 1 329 ? 16.441 -20.676 25.213 1.00 78.31 329 GLU A N 1
ATOM 2491 C CA . GLU A 1 329 ? 17.251 -21.853 25.506 1.00 78.31 329 GLU A CA 1
ATOM 2492 C C . GLU A 1 329 ? 18.679 -21.442 25.886 1.00 78.31 329 GLU A C 1
ATOM 2494 O O . GLU A 1 329 ? 19.387 -20.728 25.170 1.00 78.31 329 GLU A O 1
ATOM 2499 N N . ILE A 1 330 ? 19.124 -21.922 27.042 1.00 79.19 330 ILE A N 1
ATOM 2500 C CA . ILE A 1 330 ? 20.472 -21.719 27.548 1.00 79.19 330 ILE A CA 1
ATOM 2501 C C . ILE A 1 330 ? 21.372 -22.777 26.902 1.00 79.19 330 ILE A C 1
ATOM 2503 O O . ILE A 1 330 ? 21.207 -23.967 27.190 1.00 79.19 330 ILE A O 1
ATOM 2507 N N . PRO A 1 331 ? 22.366 -22.378 26.088 1.00 72.06 331 PRO A N 1
ATOM 2508 C CA . PRO A 1 331 ? 23.255 -23.324 25.437 1.00 72.06 331 PRO A CA 1
ATOM 2509 C C . PRO A 1 331 ? 24.002 -24.180 26.470 1.00 72.06 331 PRO A C 1
ATOM 2511 O O . PRO A 1 331 ? 24.490 -23.651 27.480 1.00 72.06 331 PRO A O 1
ATOM 2514 N N . PRO A 1 332 ? 24.162 -25.488 26.220 1.00 60.72 332 PRO A N 1
ATOM 2515 C CA . PRO A 1 332 ? 25.124 -26.281 26.962 1.00 60.72 332 PRO A CA 1
ATOM 2516 C C . PRO A 1 332 ? 26.546 -25.765 26.658 1.00 60.72 332 PRO A C 1
ATOM 2518 O O . PRO A 1 332 ? 26.919 -25.566 25.506 1.00 60.72 332 PRO A O 1
ATOM 2521 N N . ASP A 1 333 ? 27.334 -25.518 27.709 1.00 55.12 333 ASP A N 1
ATOM 2522 C CA . ASP A 1 333 ? 28.781 -25.237 27.667 1.00 55.12 333 ASP A CA 1
ATOM 2523 C C . ASP A 1 333 ? 29.261 -23.932 26.985 1.00 55.12 333 ASP A C 1
ATOM 2525 O O . ASP A 1 333 ? 30.021 -23.960 26.018 1.00 55.12 333 ASP A O 1
ATOM 2529 N N . ASN A 1 334 ? 28.927 -22.760 27.550 1.00 49.81 334 ASN A N 1
ATOM 2530 C CA . ASN A 1 334 ? 29.485 -21.442 27.162 1.00 49.81 334 ASN A CA 1
ATOM 2531 C C . ASN A 1 334 ? 29.367 -21.085 25.658 1.00 49.81 334 ASN A C 1
ATOM 2533 O O . ASN A 1 334 ? 30.062 -20.183 25.175 1.00 49.81 334 ASN A O 1
ATOM 2537 N N . GLY A 1 335 ? 28.488 -21.765 24.916 1.00 52.41 335 GLY A N 1
ATOM 2538 C CA . GLY A 1 335 ? 28.090 -21.380 23.566 1.00 52.41 335 GLY A CA 1
ATOM 2539 C C . GLY A 1 335 ? 27.374 -20.029 23.572 1.00 52.41 335 GLY A C 1
ATOM 2540 O O . GLY A 1 335 ? 26.762 -19.644 24.565 1.00 52.41 335 GLY A O 1
ATOM 2541 N N . ASN A 1 336 ? 27.477 -19.279 22.478 1.00 45.41 336 ASN A N 1
ATOM 2542 C CA . ASN A 1 336 ? 26.838 -17.974 22.352 1.00 45.41 336 ASN A CA 1
ATOM 2543 C C . ASN A 1 336 ? 25.846 -18.014 21.189 1.00 45.41 336 ASN A C 1
ATOM 2545 O O . ASN A 1 336 ? 26.263 -18.052 20.030 1.00 45.41 336 ASN A O 1
ATOM 2549 N N . TRP A 1 337 ? 24.549 -17.986 21.492 1.00 46.41 337 TRP A N 1
ATOM 2550 C CA . TRP A 1 337 ? 23.498 -17.759 20.502 1.00 46.41 337 TRP A CA 1
ATOM 2551 C C . TRP A 1 337 ? 23.407 -16.251 20.218 1.00 46.41 337 TRP A C 1
ATOM 2553 O O . TRP A 1 337 ? 22.482 -15.561 20.634 1.00 46.41 337 TRP A O 1
ATOM 2563 N N . THR A 1 338 ? 24.426 -15.673 19.575 1.00 33.69 338 THR A N 1
ATOM 2564 C CA . THR A 1 338 ? 24.374 -14.256 19.176 1.00 33.69 338 THR A CA 1
ATOM 2565 C C . THR A 1 338 ? 23.383 -14.087 18.037 1.00 33.69 338 THR A C 1
ATOM 2567 O O . THR A 1 338 ? 23.730 -14.396 16.895 1.00 33.69 338 THR A O 1
ATOM 2570 N N . GLY A 1 339 ? 22.191 -13.559 18.320 1.00 34.88 339 GLY A N 1
ATOM 2571 C CA . GLY A 1 339 ? 21.291 -13.186 17.235 1.00 34.88 339 GLY A CA 1
ATOM 2572 C C . GLY A 1 339 ? 19.931 -12.600 17.572 1.00 34.88 339 GLY A C 1
ATOM 2573 O O . GLY A 1 339 ? 19.451 -11.872 16.728 1.00 34.88 339 GLY A O 1
ATOM 2574 N N . TYR A 1 340 ? 19.311 -12.823 18.732 1.00 31.25 340 TYR A N 1
ATOM 2575 C CA . TYR A 1 340 ? 17.937 -12.337 18.937 1.00 31.25 340 TYR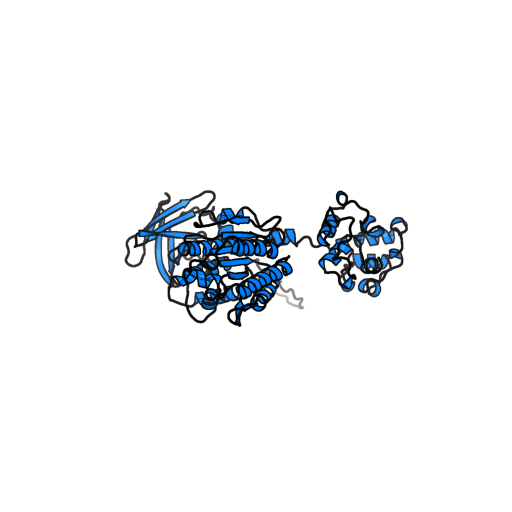 A CA 1
ATOM 2576 C C . TYR A 1 340 ? 17.703 -11.880 20.370 1.00 31.25 340 TYR A C 1
ATOM 2578 O O . TYR A 1 340 ? 17.458 -12.664 21.274 1.00 31.25 340 TYR A O 1
ATOM 2586 N N . ALA A 1 341 ? 17.798 -10.570 20.572 1.00 27.39 341 ALA A N 1
ATOM 2587 C CA . ALA A 1 341 ? 17.251 -9.900 21.740 1.00 27.39 341 ALA A CA 1
ATOM 2588 C C . ALA A 1 341 ? 16.368 -8.764 21.218 1.00 27.39 341 ALA A C 1
ATOM 2590 O O . ALA A 1 341 ? 16.856 -7.674 20.912 1.00 27.39 341 ALA A O 1
ATOM 2591 N N . ALA A 1 342 ? 15.075 -9.039 21.047 1.00 27.22 342 ALA A N 1
ATOM 2592 C CA . ALA A 1 342 ? 14.088 -8.031 20.685 1.00 27.22 342 ALA A CA 1
ATOM 2593 C C . ALA A 1 342 ? 12.784 -8.256 21.460 1.00 27.22 342 ALA A C 1
ATOM 2595 O O . ALA A 1 342 ? 11.936 -9.042 21.072 1.00 27.22 342 ALA A O 1
ATOM 2596 N N . ALA A 1 343 ? 12.685 -7.526 22.571 1.00 31.56 343 ALA A N 1
ATOM 2597 C CA . ALA A 1 343 ? 11.527 -6.740 22.981 1.00 31.56 343 ALA A CA 1
ATOM 2598 C C . ALA A 1 343 ? 10.137 -7.281 22.624 1.00 31.56 343 ALA A C 1
ATOM 2600 O O . ALA A 1 343 ? 9.537 -6.890 21.627 1.00 31.56 343 ALA A O 1
ATOM 2601 N N . ALA A 1 344 ? 9.588 -8.047 23.553 1.00 28.89 344 ALA A N 1
ATOM 2602 C CA . ALA A 1 344 ? 8.159 -8.095 23.793 1.00 28.89 344 ALA A CA 1
ATOM 2603 C C . ALA A 1 344 ? 7.981 -8.008 25.306 1.00 28.89 344 ALA A C 1
ATOM 2605 O O . ALA A 1 344 ? 8.026 -9.033 25.973 1.00 28.89 344 ALA A O 1
ATOM 2606 N N . THR A 1 345 ? 7.937 -6.799 25.875 1.00 29.14 345 THR A N 1
ATOM 2607 C CA . THR A 1 345 ? 7.433 -6.566 27.243 1.00 29.14 345 THR A CA 1
ATOM 2608 C C . THR A 1 345 ? 7.406 -5.090 27.590 1.00 29.14 345 THR A C 1
ATOM 2610 O O . THR A 1 345 ? 8.339 -4.376 27.242 1.00 29.14 345 THR A O 1
ATOM 2613 N N . GLY A 1 346 ? 6.330 -4.687 28.271 1.00 29.94 346 GLY A N 1
ATOM 2614 C CA . GLY A 1 346 ? 6.236 -3.448 29.038 1.00 29.94 346 GLY A CA 1
ATOM 2615 C C . GLY A 1 346 ? 5.167 -2.482 28.534 1.00 29.94 346 GLY A C 1
ATOM 2616 O O . GLY A 1 346 ? 5.418 -1.647 27.684 1.00 29.94 346 GLY A O 1
ATOM 2617 N N . GLY A 1 347 ? 3.953 -2.547 29.073 1.00 29.50 347 GLY A N 1
ATOM 2618 C CA . GLY A 1 347 ? 3.013 -1.433 28.962 1.00 29.50 347 GLY A CA 1
ATOM 2619 C C . GLY A 1 347 ? 3.190 -0.495 30.152 1.00 29.50 347 GLY A C 1
ATOM 2620 O O . GLY A 1 347 ? 3.222 -0.949 31.286 1.00 29.50 347 GLY A O 1
ATOM 2621 N N . ALA A 1 348 ? 3.211 0.811 29.911 1.00 28.78 348 ALA A N 1
ATOM 2622 C CA . ALA A 1 348 ? 2.743 1.792 30.879 1.00 28.78 348 ALA A CA 1
ATOM 2623 C C . ALA A 1 348 ? 1.689 2.666 30.209 1.00 28.78 348 ALA A C 1
ATOM 2625 O O . ALA A 1 348 ? 1.889 3.161 29.100 1.00 28.78 348 ALA A O 1
ATOM 2626 N N . VAL A 1 349 ? 0.598 2.941 30.927 1.00 34.56 349 VAL A N 1
ATOM 2627 C CA . VAL A 1 349 ? -0.138 4.192 30.725 1.00 34.56 349 VAL A CA 1
ATOM 2628 C C . VAL A 1 349 ? 0.699 5.283 31.389 1.00 34.56 349 VAL A C 1
ATOM 2630 O O . VAL A 1 349 ? 0.475 5.680 32.529 1.00 34.56 349 VAL A O 1
ATOM 2633 N N . ALA A 1 350 ? 1.727 5.714 30.672 1.00 30.09 350 ALA A N 1
ATOM 2634 C CA . ALA A 1 350 ? 2.370 6.998 30.863 1.00 30.09 350 ALA A CA 1
ATOM 2635 C C . ALA A 1 350 ? 1.968 7.868 29.669 1.00 30.09 350 ALA A C 1
ATOM 2637 O O . ALA A 1 350 ? 1.676 7.349 28.595 1.00 30.09 350 ALA A O 1
ATOM 2638 N N . ALA A 1 351 ? 1.928 9.182 29.849 1.00 35.44 351 ALA A N 1
ATOM 2639 C CA . ALA A 1 351 ? 1.679 10.149 28.784 1.00 35.44 351 ALA A CA 1
ATOM 2640 C C . ALA A 1 351 ? 2.837 10.163 27.749 1.00 35.44 351 ALA A C 1
ATOM 2642 O O . ALA A 1 351 ? 3.590 11.133 27.679 1.00 35.44 351 ALA A O 1
ATOM 2643 N N . GLY A 1 352 ? 3.009 9.060 27.010 1.00 42.56 352 GLY A N 1
ATOM 2644 C CA . GLY A 1 352 ? 4.057 8.767 26.024 1.00 42.56 352 GLY A CA 1
ATOM 2645 C C . GLY A 1 352 ? 3.499 8.070 24.770 1.00 42.56 352 GLY A C 1
ATOM 2646 O O . GLY A 1 352 ? 2.294 7.837 24.663 1.00 42.56 352 GLY A O 1
ATOM 2647 N N . ALA A 1 353 ? 4.363 7.750 23.807 1.00 47.28 353 ALA A N 1
ATOM 2648 C CA . ALA A 1 353 ? 4.058 7.120 22.518 1.00 47.28 353 ALA A CA 1
ATOM 2649 C C . ALA A 1 353 ? 3.217 5.825 22.604 1.00 47.28 353 ALA A C 1
ATOM 2651 O O . ALA A 1 353 ? 2.449 5.536 21.690 1.00 47.28 353 ALA A O 1
ATOM 2652 N N . THR A 1 354 ? 3.284 5.063 23.700 1.00 50.91 354 THR A N 1
ATOM 2653 C CA . THR A 1 354 ? 2.398 3.893 23.909 1.00 50.91 354 THR A CA 1
ATOM 2654 C C . THR A 1 354 ? 0.948 4.304 24.200 1.00 50.91 354 THR A C 1
ATOM 2656 O O . THR A 1 354 ? 0.009 3.708 23.672 1.00 50.91 354 THR A O 1
ATOM 2659 N N . GLY A 1 355 ? 0.754 5.354 25.006 1.00 50.69 355 GLY A N 1
ATOM 2660 C CA . GLY A 1 355 ? -0.562 5.957 25.237 1.00 50.69 355 GLY A CA 1
ATOM 2661 C C . GLY A 1 355 ? -1.130 6.574 23.960 1.00 50.69 355 GLY A C 1
ATOM 2662 O O . GLY A 1 355 ? -2.310 6.404 23.674 1.00 50.69 355 GLY A O 1
ATOM 2663 N N . TYR A 1 356 ? -0.262 7.168 23.137 1.00 62.06 356 TYR A N 1
ATOM 2664 C CA . TYR A 1 356 ? -0.636 7.700 21.827 1.00 62.06 356 TYR A CA 1
ATOM 2665 C C . TYR A 1 356 ? -1.264 6.637 20.908 1.00 62.06 356 TYR A C 1
ATOM 2667 O O . TYR A 1 356 ? -2.253 6.931 20.244 1.00 62.06 356 TYR A O 1
ATOM 2675 N N . LEU A 1 357 ? -0.762 5.393 20.903 1.00 64.19 357 LEU A N 1
ATOM 2676 C CA . LEU A 1 357 ? -1.374 4.305 20.124 1.00 64.19 357 LEU A CA 1
ATOM 2677 C C . LEU A 1 357 ? -2.747 3.877 20.668 1.00 64.19 357 LEU A C 1
ATOM 2679 O O . LEU A 1 357 ? -3.630 3.549 19.883 1.00 64.19 357 LEU A O 1
ATOM 2683 N N . LEU A 1 358 ? -2.950 3.886 21.991 1.00 65.44 358 LEU A N 1
ATOM 2684 C CA . LEU A 1 358 ? -4.254 3.577 22.603 1.00 65.44 358 LEU A CA 1
ATOM 2685 C C . LEU A 1 358 ? -5.293 4.678 22.397 1.00 65.44 358 LEU A C 1
ATOM 2687 O O . LEU A 1 358 ? -6.486 4.403 22.505 1.00 65.44 358 LEU A O 1
ATOM 2691 N N . ASP A 1 359 ? -4.856 5.904 22.121 1.00 72.31 359 ASP A N 1
ATOM 2692 C CA . ASP A 1 359 ? -5.754 7.025 21.852 1.00 72.31 359 ASP A CA 1
ATOM 2693 C C . ASP A 1 359 ? -6.338 6.987 20.433 1.00 72.31 359 ASP A C 1
ATOM 2695 O O . ASP A 1 359 ? -7.374 7.611 20.188 1.00 72.31 359 ASP A O 1
ATOM 2699 N N . LYS A 1 360 ? -5.727 6.213 19.529 1.00 84.31 360 LYS A N 1
ATOM 2700 C CA . LYS A 1 360 ? -6.203 5.987 18.159 1.00 84.31 360 LYS A CA 1
ATOM 2701 C C . LYS A 1 360 ? -7.526 5.236 18.177 1.00 84.31 360 LYS A C 1
ATOM 2703 O O . LYS A 1 360 ? -7.705 4.299 18.962 1.00 84.31 360 LYS A O 1
ATOM 2708 N N . ASN A 1 361 ? -8.475 5.665 17.348 1.00 86.94 361 ASN A N 1
ATOM 2709 C CA . ASN A 1 361 ? -9.894 5.374 17.565 1.00 86.94 361 ASN A CA 1
ATOM 2710 C C . ASN A 1 361 ? -10.189 3.872 17.622 1.00 86.94 361 ASN A C 1
ATOM 2712 O O . ASN A 1 361 ? -10.894 3.420 18.529 1.00 86.94 361 ASN A O 1
ATOM 2716 N N . PHE A 1 362 ? -9.589 3.094 16.716 1.00 88.31 362 PHE A N 1
ATOM 2717 C CA . PHE A 1 362 ? -9.748 1.642 16.690 1.00 88.31 362 PHE A CA 1
ATOM 2718 C C . PHE A 1 362 ? -9.269 0.974 17.988 1.00 88.31 362 PHE A C 1
ATOM 2720 O O . PHE A 1 362 ? -10.018 0.239 18.637 1.00 88.31 362 PHE A O 1
ATOM 2727 N N . PHE A 1 363 ? -8.038 1.269 18.415 1.00 80.38 363 PHE A N 1
ATOM 2728 C CA . PHE A 1 363 ? -7.436 0.674 19.613 1.00 80.38 363 PHE A CA 1
ATOM 2729 C C . PHE A 1 363 ? -8.106 1.162 20.899 1.00 80.38 363 PHE A C 1
ATOM 2731 O O . PHE A 1 363 ? -8.263 0.398 21.854 1.00 80.38 363 PHE A O 1
ATOM 2738 N N . LYS A 1 364 ? -8.573 2.410 20.916 1.00 80.19 364 LYS A N 1
ATOM 2739 C CA . LYS A 1 364 ? -9.353 2.978 22.014 1.00 80.19 364 LYS A CA 1
ATOM 2740 C C . LYS A 1 364 ? -10.670 2.237 22.214 1.00 80.19 364 LYS A C 1
ATOM 2742 O O . LYS A 1 364 ? -10.967 1.845 23.339 1.00 80.19 364 LYS A O 1
ATOM 2747 N N . LYS A 1 365 ? -11.437 2.019 21.140 1.00 82.44 365 LYS A N 1
ATOM 2748 C CA . LYS A 1 365 ? -12.708 1.278 21.185 1.00 82.44 365 LYS A CA 1
ATOM 2749 C C . LYS A 1 365 ? -12.478 -0.173 21.617 1.00 82.44 365 LYS A C 1
ATOM 2751 O O . LYS A 1 365 ? -13.094 -0.640 22.573 1.00 82.44 365 LYS A O 1
ATOM 2756 N N . ALA A 1 366 ? -11.522 -0.859 20.982 1.00 76.25 366 ALA A N 1
ATOM 2757 C CA . ALA A 1 366 ? -11.195 -2.252 21.301 1.00 76.25 366 ALA A CA 1
ATOM 2758 C C . ALA A 1 366 ? -10.712 -2.430 22.752 1.00 76.25 366 ALA A C 1
ATOM 2760 O O . ALA A 1 366 ? -11.159 -3.333 23.460 1.00 76.25 366 ALA A O 1
ATOM 2761 N N . SER A 1 367 ? -9.856 -1.529 23.247 1.00 68.94 367 SER A N 1
ATOM 2762 C CA . SER A 1 367 ? -9.364 -1.583 24.632 1.00 68.94 367 SER A CA 1
ATOM 2763 C C . SER A 1 367 ? -10.441 -1.270 25.674 1.00 68.94 367 SER A C 1
ATOM 2765 O O . SER A 1 367 ? -10.418 -1.835 26.770 1.00 68.94 367 SER A O 1
ATOM 2767 N N . LYS A 1 368 ? -11.414 -0.412 25.342 1.00 77.31 368 LYS A N 1
ATOM 2768 C CA . LYS A 1 368 ? -12.590 -0.141 26.184 1.00 77.31 368 LYS A CA 1
ATOM 2769 C C . LYS A 1 368 ? -13.637 -1.251 26.153 1.00 77.31 368 LYS A C 1
ATOM 2771 O O . LYS A 1 368 ? -14.496 -1.265 27.033 1.00 77.31 368 LYS A O 1
ATOM 2776 N N . LYS A 1 369 ? -13.500 -2.210 25.229 1.00 77.62 369 LYS A N 1
ATOM 2777 C CA . LYS A 1 369 ? -14.468 -3.285 24.973 1.00 77.62 369 LYS A CA 1
ATOM 2778 C C . LYS A 1 369 ? -15.821 -2.742 24.524 1.00 77.62 369 LYS A C 1
ATOM 2780 O O . LYS A 1 369 ? -16.865 -3.242 24.945 1.00 77.62 369 LYS A O 1
ATOM 2785 N N . ASP A 1 370 ? -15.783 -1.684 23.725 1.00 79.31 370 ASP A N 1
ATOM 2786 C CA . ASP A 1 370 ? -16.990 -1.155 23.111 1.00 79.31 370 ASP A CA 1
ATOM 2787 C C . ASP A 1 370 ? -17.551 -2.225 22.163 1.00 79.31 370 ASP A C 1
ATOM 2789 O O . ASP A 1 370 ? -16.803 -2.829 21.398 1.00 79.31 370 ASP A O 1
ATOM 2793 N N . GLN A 1 371 ? -18.860 -2.473 22.226 1.00 81.62 371 GLN A N 1
ATOM 2794 C CA . GLN A 1 371 ? -19.540 -3.290 21.221 1.00 81.62 371 GLN A CA 1
ATOM 2795 C C . GLN A 1 371 ? -19.608 -2.472 19.936 1.00 81.62 371 GLN A C 1
ATOM 2797 O O . GLN A 1 371 ? -20.267 -1.432 19.894 1.00 81.62 371 GLN A O 1
ATOM 2802 N N . CYS A 1 372 ? -18.841 -2.885 18.936 1.00 86.44 372 CYS A N 1
ATOM 2803 C CA . CYS A 1 372 ? -18.540 -2.090 17.757 1.00 86.44 372 CYS A CA 1
ATOM 2804 C C . CYS A 1 372 ? -18.397 -3.030 16.568 1.00 86.44 372 CYS A C 1
ATOM 2806 O O . CYS A 1 372 ? -17.842 -4.118 16.682 1.00 86.44 372 CYS A O 1
ATOM 2808 N N . ASP A 1 373 ? -18.866 -2.613 15.403 1.00 92.69 373 ASP A N 1
ATOM 2809 C CA . ASP A 1 373 ? -18.642 -3.393 14.198 1.00 92.69 373 ASP A CA 1
ATOM 2810 C C . ASP A 1 373 ? -17.217 -3.126 13.705 1.00 92.69 373 ASP A C 1
ATOM 2812 O O . ASP A 1 373 ? -16.917 -2.091 13.099 1.00 92.69 373 ASP A O 1
ATOM 2816 N N . TYR A 1 374 ? -16.315 -4.052 14.034 1.00 94.50 374 TYR A N 1
ATOM 2817 C CA . TYR A 1 374 ? -14.909 -3.984 13.657 1.00 94.50 374 TYR A CA 1
ATOM 2818 C C . TYR A 1 374 ? -14.706 -4.487 12.229 1.00 94.50 374 TYR A C 1
ATOM 2820 O O . TYR A 1 374 ? -15.130 -5.589 11.875 1.00 94.50 374 TYR A O 1
ATOM 2828 N N . ILE A 1 375 ? -14.000 -3.694 11.424 1.00 96.62 375 ILE A N 1
ATOM 2829 C CA . ILE A 1 375 ? -13.581 -4.064 10.070 1.00 96.62 375 ILE A CA 1
ATOM 2830 C C . ILE A 1 375 ? -12.072 -3.840 9.961 1.00 96.62 375 ILE A C 1
ATOM 2832 O O . ILE A 1 375 ? -11.577 -2.775 10.324 1.00 96.62 375 ILE A O 1
ATOM 2836 N N . ILE A 1 376 ? -11.321 -4.820 9.463 1.00 96.88 376 ILE A N 1
ATOM 2837 C CA . ILE A 1 376 ? -9.889 -4.680 9.182 1.00 96.88 376 ILE A CA 1
ATOM 2838 C C . ILE A 1 376 ? -9.665 -4.805 7.679 1.00 96.88 376 ILE A C 1
ATOM 2840 O O . ILE A 1 376 ? -9.816 -5.875 7.097 1.00 96.88 376 ILE A O 1
ATOM 2844 N N . MET A 1 377 ? -9.268 -3.707 7.049 1.00 97.75 377 MET A N 1
ATOM 2845 C CA . MET A 1 377 ? -8.840 -3.673 5.660 1.00 97.75 377 MET A CA 1
ATOM 2846 C C . MET A 1 377 ? -7.333 -3.929 5.566 1.00 97.75 377 MET A C 1
ATOM 2848 O O . MET A 1 377 ? -6.537 -3.297 6.261 1.00 97.75 377 MET A O 1
ATOM 2852 N N . MET A 1 378 ? -6.917 -4.822 4.677 1.00 95.38 378 MET A N 1
ATOM 2853 C CA . MET A 1 378 ? -5.525 -5.225 4.513 1.00 95.38 378 MET A CA 1
ATOM 2854 C C . MET A 1 378 ? -5.074 -5.055 3.060 1.00 95.38 378 MET A C 1
ATOM 2856 O O . MET A 1 378 ? -5.603 -5.703 2.156 1.00 95.38 378 MET A O 1
ATOM 2860 N N . ASP A 1 379 ? -4.064 -4.209 2.852 1.00 95.12 379 ASP A N 1
ATOM 2861 C CA . ASP A 1 379 ? -3.416 -4.018 1.556 1.00 95.12 379 ASP A CA 1
ATOM 2862 C C . ASP A 1 379 ? -2.706 -5.310 1.120 1.00 95.12 379 ASP A C 1
ATOM 2864 O O . ASP A 1 379 ? -1.921 -5.901 1.865 1.00 95.12 379 ASP A O 1
ATOM 2868 N N . ARG A 1 380 ? -2.972 -5.734 -0.112 1.00 93.12 380 ARG A N 1
ATOM 2869 C CA . ARG A 1 380 ? -2.373 -6.865 -0.829 1.00 93.12 380 ARG A CA 1
ATOM 2870 C C . ARG A 1 380 ? -1.777 -6.400 -2.168 1.00 93.12 380 ARG A C 1
ATOM 2872 O O . ARG A 1 380 ? -1.562 -7.191 -3.083 1.00 93.12 380 ARG A O 1
ATOM 2879 N N . SER A 1 381 ? -1.482 -5.111 -2.302 1.00 91.94 381 SER A N 1
ATOM 2880 C CA . SER A 1 381 ? -0.825 -4.555 -3.480 1.00 91.94 381 SER A CA 1
ATOM 2881 C C . SER A 1 381 ? 0.634 -5.000 -3.603 1.00 91.94 381 SER A C 1
ATOM 2883 O O . SER A 1 381 ? 1.269 -5.463 -2.649 1.00 91.94 381 SER A O 1
ATOM 2885 N N . ALA A 1 382 ? 1.241 -4.757 -4.766 1.00 89.38 382 ALA A N 1
ATOM 2886 C CA . ALA A 1 382 ? 2.661 -5.016 -4.977 1.00 89.38 382 ALA A CA 1
ATOM 2887 C C . ALA A 1 382 ? 3.583 -4.243 -4.011 1.00 89.38 382 ALA A C 1
ATOM 2889 O O . ALA A 1 382 ? 4.745 -4.619 -3.877 1.00 89.38 382 ALA A O 1
ATOM 2890 N N . MET A 1 383 ? 3.107 -3.186 -3.340 1.00 87.25 383 MET A N 1
ATOM 2891 C CA . MET A 1 383 ? 3.884 -2.437 -2.342 1.00 87.25 383 MET A CA 1
ATOM 2892 C C . MET A 1 383 ? 4.195 -3.259 -1.085 1.00 87.25 383 MET A C 1
ATOM 2894 O O . MET A 1 383 ? 5.179 -2.972 -0.401 1.00 87.25 383 MET A O 1
ATOM 2898 N N . MET A 1 384 ? 3.405 -4.300 -0.811 1.00 89.19 384 MET A N 1
ATOM 2899 C CA . MET A 1 384 ? 3.529 -5.116 0.396 1.00 89.19 384 MET A CA 1
ATOM 2900 C C . MET A 1 384 ? 4.649 -6.164 0.312 1.00 89.19 384 MET A C 1
ATOM 2902 O O . MET A 1 384 ? 5.114 -6.652 1.339 1.00 89.19 384 MET A O 1
ATOM 2906 N N . ASP A 1 385 ? 5.142 -6.493 -0.885 1.00 86.75 385 ASP A N 1
ATOM 2907 C CA . ASP A 1 385 ? 6.206 -7.483 -1.084 1.00 86.75 385 ASP A CA 1
ATOM 2908 C C . ASP A 1 385 ? 7.290 -6.945 -2.041 1.00 86.75 385 ASP A C 1
ATOM 2910 O O . ASP A 1 385 ? 6.989 -6.597 -3.182 1.00 86.75 385 ASP A O 1
ATOM 2914 N N . PRO A 1 386 ? 8.580 -6.898 -1.652 1.00 76.19 386 PRO A N 1
ATOM 2915 C CA . PRO A 1 386 ? 9.645 -6.372 -2.511 1.00 76.19 386 PRO A CA 1
ATOM 2916 C C . PRO A 1 386 ? 9.823 -7.107 -3.853 1.00 76.19 386 PRO A C 1
ATOM 2918 O O . PRO A 1 386 ? 10.266 -6.510 -4.842 1.00 76.19 386 PRO A O 1
ATOM 2921 N N . THR A 1 387 ? 9.508 -8.402 -3.911 1.00 77.50 387 THR A N 1
ATOM 2922 C CA . THR A 1 387 ? 9.544 -9.205 -5.140 1.00 77.50 387 THR A CA 1
ATOM 2923 C C . THR A 1 387 ? 8.373 -8.844 -6.045 1.00 77.50 387 THR A C 1
ATOM 2925 O O . THR A 1 387 ? 8.585 -8.617 -7.242 1.00 77.50 387 THR A O 1
ATOM 2928 N N . ALA A 1 388 ? 7.167 -8.718 -5.490 1.00 77.56 388 ALA A N 1
ATOM 2929 C CA . ALA A 1 388 ? 5.987 -8.236 -6.198 1.00 77.56 388 ALA A CA 1
ATOM 2930 C C . ALA A 1 388 ? 6.191 -6.799 -6.690 1.00 77.56 388 ALA A C 1
ATOM 2932 O O . ALA A 1 388 ? 6.002 -6.533 -7.876 1.00 77.56 388 ALA A O 1
ATOM 2933 N N . MET A 1 389 ? 6.713 -5.909 -5.842 1.00 73.06 389 MET A N 1
ATOM 2934 C CA . MET A 1 389 ? 7.090 -4.539 -6.186 1.00 73.06 389 MET A CA 1
ATOM 2935 C C . MET A 1 389 ? 8.071 -4.525 -7.362 1.00 73.06 389 MET A C 1
ATOM 2937 O O . MET A 1 389 ? 7.893 -3.781 -8.327 1.00 73.06 389 MET A O 1
ATOM 2941 N N . ARG A 1 390 ? 9.101 -5.382 -7.345 1.00 71.12 390 ARG A N 1
ATOM 2942 C CA . ARG A 1 390 ? 10.047 -5.510 -8.464 1.00 71.12 390 ARG A CA 1
ATOM 2943 C C . ARG A 1 390 ? 9.386 -6.090 -9.720 1.00 71.12 390 ARG A C 1
ATOM 2945 O O . ARG A 1 390 ? 9.760 -5.707 -10.823 1.00 71.12 390 ARG A O 1
ATOM 2952 N N . LYS A 1 391 ? 8.423 -6.999 -9.612 1.00 70.38 391 LYS A N 1
ATOM 2953 C CA . LYS A 1 391 ? 7.686 -7.523 -10.775 1.00 70.38 391 LYS A CA 1
ATOM 2954 C C . LYS A 1 391 ? 6.770 -6.449 -11.379 1.00 70.38 391 LYS A C 1
ATOM 2956 O O . LYS A 1 391 ? 6.778 -6.266 -12.597 1.00 70.38 391 LYS A O 1
ATOM 2961 N N . HIS A 1 392 ? 6.047 -5.725 -10.529 1.00 66.06 392 HIS A N 1
ATOM 2962 C CA . HIS A 1 392 ? 5.048 -4.722 -10.886 1.00 66.06 392 HIS A CA 1
ATOM 2963 C C . HIS A 1 392 ? 5.701 -3.414 -11.368 1.00 66.06 392 HIS A C 1
ATOM 2965 O O . HIS A 1 392 ? 5.547 -3.022 -12.526 1.00 66.06 392 HIS A O 1
ATOM 2971 N N . TYR A 1 393 ? 6.555 -2.799 -10.544 1.00 58.41 393 TYR A N 1
ATOM 2972 C CA . TYR A 1 393 ? 7.246 -1.538 -10.851 1.00 58.41 393 TYR A CA 1
ATOM 2973 C C . TYR A 1 393 ? 8.633 -1.722 -11.498 1.00 58.41 393 TYR A C 1
ATOM 2975 O O . TYR A 1 393 ? 9.195 -0.781 -12.064 1.00 58.41 393 TYR A O 1
ATOM 2983 N N . GLY A 1 394 ? 9.230 -2.917 -11.432 1.00 51.19 394 GLY A N 1
ATOM 2984 C CA . GLY A 1 394 ? 10.617 -3.165 -11.860 1.00 51.19 394 GLY A CA 1
ATOM 2985 C C . GLY A 1 394 ? 10.815 -3.587 -13.317 1.00 51.19 394 GLY A C 1
ATOM 2986 O O . GLY A 1 394 ? 11.926 -3.954 -13.695 1.00 51.19 394 GLY A O 1
ATOM 2987 N N . ARG A 1 395 ? 9.818 -3.433 -14.191 1.00 51.38 395 ARG A N 1
ATOM 2988 C CA . ARG A 1 395 ? 10.101 -3.220 -15.622 1.00 51.38 395 ARG A CA 1
ATOM 2989 C C . ARG A 1 395 ? 9.845 -1.764 -15.986 1.00 51.38 395 ARG A C 1
ATOM 2991 O O . ARG A 1 395 ? 8.913 -1.473 -16.733 1.00 51.38 395 ARG A O 1
ATOM 2998 N N . LYS A 1 396 ? 10.680 -0.862 -15.462 1.00 65.12 396 LYS A N 1
ATOM 2999 C CA . LYS A 1 396 ? 10.834 0.471 -16.055 1.00 65.12 396 LYS A CA 1
ATOM 3000 C C . LYS A 1 396 ? 11.285 0.291 -17.500 1.00 65.12 396 LYS A C 1
ATOM 3002 O O . LYS A 1 396 ? 12.134 -0.563 -17.765 1.00 65.12 396 LYS A O 1
ATOM 3007 N N . PHE A 1 397 ? 10.716 1.068 -18.413 1.00 80.44 397 PHE A N 1
ATOM 3008 C CA . PHE A 1 397 ? 11.261 1.162 -19.760 1.00 80.44 397 PHE A CA 1
ATOM 3009 C C . PHE A 1 397 ? 12.723 1.584 -19.636 1.00 80.44 397 PHE A C 1
ATOM 3011 O O . PHE A 1 397 ? 13.051 2.533 -18.918 1.00 80.44 397 PHE A O 1
ATOM 3018 N N . SER A 1 398 ? 13.628 0.823 -20.243 1.00 82.00 398 SER A N 1
ATOM 3019 C CA . SER A 1 398 ? 15.030 1.210 -20.256 1.00 82.00 398 SER A CA 1
ATOM 3020 C C . SER A 1 398 ? 15.178 2.519 -21.031 1.00 82.00 398 SER A C 1
ATOM 3022 O O . SER A 1 398 ? 14.351 2.852 -21.882 1.00 82.00 398 SER A O 1
ATOM 3024 N N . ASN A 1 399 ? 16.261 3.263 -20.797 1.00 82.44 399 ASN A N 1
ATOM 3025 C CA . ASN A 1 399 ? 16.511 4.473 -21.585 1.00 82.44 399 ASN A CA 1
ATOM 3026 C C . ASN A 1 399 ? 16.538 4.175 -23.091 1.00 82.44 399 ASN A C 1
ATOM 3028 O O . ASN A 1 399 ? 16.113 5.014 -23.872 1.00 82.44 399 ASN A O 1
ATOM 3032 N N . LYS A 1 400 ? 16.970 2.972 -23.489 1.00 88.19 400 LYS A N 1
ATOM 3033 C CA . LYS A 1 400 ? 16.937 2.535 -24.886 1.00 88.19 400 LYS A CA 1
ATOM 3034 C C . LYS A 1 400 ? 15.511 2.290 -25.389 1.00 88.19 400 LYS A C 1
ATOM 3036 O O . LYS A 1 400 ? 15.199 2.691 -26.502 1.00 88.19 400 LYS A O 1
ATOM 3041 N N . ASP A 1 401 ? 14.640 1.692 -24.579 1.00 89.94 401 ASP A N 1
ATOM 3042 C CA . ASP A 1 401 ? 13.227 1.505 -24.946 1.00 89.94 401 ASP A CA 1
ATOM 3043 C C . ASP A 1 401 ? 12.542 2.853 -25.204 1.00 89.94 401 ASP A C 1
ATOM 3045 O O . ASP A 1 401 ? 11.730 2.964 -26.117 1.00 89.94 401 ASP A O 1
ATOM 3049 N N . MET A 1 402 ? 12.932 3.886 -24.451 1.00 93.62 402 MET A N 1
ATOM 3050 C CA . MET A 1 402 ? 12.451 5.270 -24.571 1.00 93.62 402 MET A CA 1
ATOM 3051 C C . MET A 1 402 ? 13.284 6.136 -25.526 1.00 93.62 402 MET A C 1
ATOM 3053 O O . MET A 1 402 ? 13.214 7.361 -25.455 1.00 93.62 402 MET A O 1
ATOM 3057 N N . LYS A 1 403 ? 14.138 5.533 -26.363 1.00 95.44 403 LYS A N 1
ATOM 3058 C CA . LYS A 1 403 ? 14.932 6.237 -27.389 1.00 95.44 403 LYS A CA 1
ATOM 3059 C C . LYS A 1 403 ? 15.874 7.305 -26.811 1.00 95.44 403 LYS A C 1
ATOM 3061 O O . LYS A 1 403 ? 16.426 8.129 -27.527 1.00 95.44 403 LYS A O 1
ATOM 3066 N N . PHE A 1 404 ? 16.118 7.235 -25.503 1.00 90.62 404 PHE A N 1
ATOM 3067 C CA . PHE A 1 404 ? 16.833 8.197 -24.673 1.00 90.62 404 PHE A CA 1
ATOM 3068 C C . PHE A 1 404 ? 16.210 9.603 -24.608 1.00 90.62 404 PHE A C 1
ATOM 3070 O O . PHE A 1 404 ? 16.834 10.478 -24.013 1.00 90.62 404 PHE A O 1
ATOM 3077 N N . GLU A 1 405 ? 14.985 9.817 -25.098 1.00 90.19 405 GLU A N 1
ATOM 3078 C CA . GLU A 1 405 ? 14.342 11.143 -25.200 1.00 90.19 405 GLU A CA 1
ATOM 3079 C C . GLU A 1 405 ? 14.243 11.883 -23.853 1.00 90.19 405 GLU A C 1
ATOM 3081 O O . GLU A 1 405 ? 14.404 13.097 -23.769 1.00 90.19 405 GLU A O 1
ATOM 3086 N N . LEU A 1 406 ? 14.074 11.146 -22.752 1.00 85.19 406 LEU A N 1
ATOM 3087 C CA . LEU A 1 406 ? 14.020 11.712 -21.396 1.00 85.19 406 LEU A CA 1
ATOM 3088 C C . LEU A 1 406 ? 15.399 11.806 -20.710 1.00 85.19 406 LEU A C 1
ATOM 3090 O O . LEU A 1 406 ? 15.498 12.112 -19.520 1.00 85.19 406 LEU A O 1
ATOM 3094 N N . THR A 1 407 ? 16.487 11.517 -21.430 1.00 85.25 407 THR A N 1
ATOM 3095 C CA . THR A 1 407 ? 17.860 11.519 -20.905 1.00 85.25 407 THR A CA 1
ATOM 3096 C C . THR A 1 407 ? 18.630 12.735 -21.403 1.00 85.25 407 THR A C 1
ATOM 3098 O O . THR A 1 407 ? 18.962 12.833 -22.579 1.00 85.25 407 THR A O 1
ATOM 3101 N N . LYS A 1 408 ? 19.030 13.627 -20.490 1.00 82.25 408 LYS A N 1
ATOM 3102 C CA . LYS A 1 408 ? 19.907 14.762 -20.828 1.00 82.25 408 LYS A CA 1
ATOM 3103 C C . LYS A 1 408 ? 21.245 14.296 -21.410 1.00 82.25 408 LYS A C 1
ATOM 3105 O O . LYS A 1 408 ? 21.830 13.321 -20.931 1.00 82.25 408 LYS A O 1
ATOM 3110 N N . TRP A 1 409 ? 21.788 15.051 -22.361 1.00 82.94 409 TRP A N 1
ATOM 3111 C CA . TRP A 1 409 ? 23.005 14.754 -23.115 1.00 82.94 409 TRP A CA 1
ATOM 3112 C C . TRP A 1 409 ? 24.172 14.366 -22.214 1.00 82.94 409 TRP A C 1
ATOM 3114 O O . TRP A 1 409 ? 24.869 13.386 -22.476 1.00 82.94 409 TRP A O 1
ATOM 3124 N N . LYS A 1 410 ? 24.375 15.091 -21.104 1.00 82.38 410 LYS A N 1
ATOM 3125 C CA . LYS A 1 410 ? 25.445 14.796 -20.135 1.00 82.38 410 LYS A CA 1
ATOM 3126 C C . LYS A 1 410 ? 25.410 13.340 -19.642 1.00 82.38 410 LYS A C 1
ATOM 3128 O O . LYS A 1 410 ? 26.472 12.729 -19.525 1.00 82.38 410 LYS A O 1
ATOM 3133 N N . ASN A 1 411 ? 24.213 12.771 -19.494 1.00 73.69 411 ASN A N 1
ATOM 3134 C CA . ASN A 1 411 ? 23.949 11.429 -18.977 1.00 73.69 411 ASN A CA 1
ATOM 3135 C C . ASN A 1 411 ? 23.893 10.347 -20.072 1.00 73.69 411 ASN A C 1
ATOM 3137 O O . ASN A 1 411 ? 23.772 9.167 -19.748 1.00 73.69 411 ASN A O 1
ATOM 3141 N N . LEU A 1 412 ? 24.000 10.706 -21.358 1.00 69.69 412 LEU A N 1
ATOM 3142 C CA . LEU A 1 412 ? 24.006 9.718 -22.436 1.00 69.69 412 LEU A CA 1
ATOM 3143 C C . LEU A 1 412 ? 25.301 8.878 -22.426 1.00 69.69 412 LEU A C 1
ATOM 3145 O O . LEU A 1 412 ? 26.404 9.440 -22.304 1.00 69.69 412 LEU A O 1
ATOM 3149 N N . PRO A 1 413 ? 25.204 7.549 -22.636 1.00 75.69 413 PRO A N 1
ATOM 3150 C CA . PRO A 1 413 ? 26.366 6.691 -22.832 1.00 75.69 413 PRO A CA 1
ATOM 3151 C C . PRO A 1 413 ? 27.207 7.123 -24.047 1.00 75.69 413 PRO A C 1
ATOM 3153 O O . PRO A 1 413 ? 26.650 7.587 -25.046 1.00 75.69 413 PRO A O 1
ATOM 3156 N N . PRO A 1 414 ? 28.539 6.921 -24.043 1.00 81.06 414 PRO A N 1
ATOM 3157 C CA . PRO A 1 414 ? 29.394 7.305 -25.170 1.00 81.06 414 PRO A CA 1
ATOM 3158 C C . PRO A 1 414 ? 28.973 6.741 -26.543 1.00 81.06 414 PRO A C 1
ATOM 3160 O O . PRO A 1 414 ? 29.046 7.488 -27.520 1.00 81.06 414 PRO A O 1
ATOM 3163 N N . PRO A 1 415 ? 28.503 5.479 -26.671 1.00 80.69 415 PRO A N 1
ATOM 3164 C CA . PRO A 1 415 ? 27.985 4.974 -27.945 1.00 80.69 415 PRO A CA 1
ATOM 3165 C C . PRO A 1 415 ? 26.754 5.739 -28.441 1.00 80.69 415 PRO A C 1
ATOM 3167 O O . PRO A 1 415 ? 26.668 6.028 -29.629 1.00 80.69 415 PRO A O 1
ATOM 3170 N N . VAL A 1 416 ? 25.859 6.123 -27.528 1.00 87.75 416 VAL A N 1
ATOM 3171 C CA . VAL A 1 416 ? 24.639 6.878 -27.844 1.00 87.75 416 VAL A CA 1
ATOM 3172 C C . VAL A 1 416 ? 24.993 8.304 -28.254 1.00 87.75 416 VAL A C 1
ATOM 3174 O O . VAL A 1 416 ? 24.557 8.753 -29.301 1.00 87.75 416 VAL A O 1
ATOM 3177 N N . LYS A 1 417 ? 25.907 8.974 -27.536 1.00 88.12 417 LYS A N 1
ATOM 3178 C CA . LYS A 1 417 ? 26.418 10.302 -27.932 1.00 88.12 417 LYS A CA 1
ATOM 3179 C C . LYS A 1 417 ? 27.009 10.317 -29.342 1.00 88.12 417 LYS A C 1
ATOM 3181 O O . LYS A 1 417 ? 26.886 11.319 -30.038 1.00 88.12 417 LYS A O 1
ATOM 3186 N N . ARG A 1 418 ? 27.696 9.243 -29.754 1.00 93.44 418 ARG A N 1
ATOM 3187 C CA . ARG A 1 418 ? 28.215 9.115 -31.127 1.00 93.44 418 ARG A CA 1
ATOM 3188 C C . ARG A 1 418 ? 27.080 8.960 -32.134 1.00 93.44 418 ARG A C 1
ATOM 3190 O O . ARG A 1 418 ? 27.073 9.687 -33.117 1.00 93.44 418 ARG A O 1
ATOM 3197 N N . ALA A 1 419 ? 26.112 8.096 -31.842 1.00 94.62 419 ALA A N 1
ATOM 3198 C CA . ALA A 1 419 ? 24.935 7.909 -32.681 1.00 94.62 419 ALA A CA 1
ATOM 3199 C C . ALA A 1 419 ? 24.118 9.208 -32.842 1.00 94.62 419 ALA A C 1
ATOM 3201 O O . ALA A 1 419 ? 23.803 9.583 -33.964 1.00 94.62 419 ALA A O 1
ATOM 3202 N N . CYS A 1 420 ? 23.877 9.964 -31.765 1.00 95.50 420 CYS A N 1
ATOM 3203 C CA . CYS A 1 420 ? 23.216 11.271 -31.838 1.00 95.50 420 CYS A CA 1
ATOM 3204 C C . CYS A 1 420 ? 23.965 12.235 -32.778 1.00 95.50 420 CYS A C 1
ATOM 3206 O O . CYS A 1 420 ? 23.346 12.871 -33.623 1.00 95.50 420 CYS A O 1
ATOM 3208 N N . ARG A 1 421 ? 25.304 12.301 -32.701 1.00 96.38 421 ARG A N 1
ATOM 3209 C CA . ARG A 1 421 ? 26.107 13.131 -33.623 1.00 96.38 421 ARG A CA 1
ATOM 3210 C C . ARG A 1 421 ? 26.023 12.659 -35.069 1.00 96.38 421 ARG A C 1
ATOM 3212 O O . ARG A 1 421 ? 26.018 13.488 -35.969 1.00 96.38 421 ARG A O 1
ATOM 3219 N N . ASP A 1 422 ? 25.967 11.349 -35.291 1.00 95.88 422 ASP A N 1
ATOM 3220 C CA . ASP A 1 422 ? 25.813 10.775 -36.629 1.00 95.88 422 ASP A CA 1
ATOM 3221 C C . ASP A 1 422 ? 24.443 11.089 -37.250 1.00 95.88 422 ASP A C 1
ATOM 3223 O O . ASP A 1 422 ? 24.334 11.104 -38.474 1.00 95.88 422 ASP A O 1
ATOM 3227 N N . LEU A 1 423 ? 23.438 11.386 -36.420 1.00 95.56 423 LEU A N 1
ATOM 3228 C CA . LEU A 1 423 ? 22.120 11.888 -36.824 1.00 95.56 423 LEU A CA 1
ATOM 3229 C C . LEU A 1 423 ? 22.069 13.417 -36.979 1.00 95.56 423 LEU A C 1
ATOM 3231 O O . LEU A 1 423 ? 21.077 13.934 -37.475 1.00 95.56 423 LEU A O 1
ATOM 3235 N N . GLY A 1 424 ? 23.122 14.137 -36.579 1.00 95.94 424 GLY A N 1
ATOM 3236 C CA . GLY A 1 424 ? 23.201 15.601 -36.653 1.00 95.94 424 GLY A CA 1
ATOM 3237 C C . GLY A 1 424 ? 22.972 16.329 -35.325 1.00 95.94 424 GLY A C 1
ATOM 3238 O O . GLY A 1 424 ? 23.124 17.547 -35.269 1.00 95.94 424 GLY A O 1
ATOM 3239 N N . TYR A 1 425 ? 22.682 15.620 -34.231 1.00 96.25 425 TYR A N 1
ATOM 3240 C CA . TYR A 1 425 ? 22.466 16.257 -32.932 1.00 96.25 425 TYR A CA 1
ATOM 3241 C C . TYR A 1 425 ? 23.769 16.758 -32.304 1.00 96.25 425 TYR A C 1
ATOM 3243 O O . TYR A 1 425 ? 24.792 16.063 -32.247 1.00 96.25 425 TYR A O 1
ATOM 3251 N N . ASN A 1 426 ? 23.682 17.940 -31.702 1.00 96.06 426 ASN A N 1
ATOM 3252 C CA . ASN A 1 426 ? 24.615 18.403 -30.682 1.00 96.06 426 ASN A CA 1
ATOM 3253 C C . ASN A 1 426 ? 23.924 18.455 -29.307 1.00 96.06 426 ASN A C 1
ATOM 3255 O O . ASN A 1 426 ? 22.732 18.182 -29.188 1.00 96.06 426 ASN A O 1
ATOM 3259 N N . GLN A 1 427 ? 24.681 18.800 -28.261 1.00 95.06 427 GLN A N 1
ATOM 3260 C CA . GLN A 1 427 ? 24.151 18.848 -26.899 1.00 95.06 427 GLN A CA 1
ATOM 3261 C C . GLN A 1 427 ? 22.956 19.794 -26.749 1.00 95.06 427 GLN A C 1
ATOM 3263 O O . GLN A 1 427 ? 21.983 19.412 -26.111 1.00 95.06 427 GLN A O 1
ATOM 3268 N N . SER A 1 428 ? 23.045 21.006 -27.304 1.00 95.75 428 SER A N 1
ATOM 3269 C CA . SER A 1 428 ? 21.975 22.002 -27.195 1.00 95.75 428 SER A CA 1
ATOM 3270 C C . SER A 1 428 ? 20.706 21.476 -27.851 1.00 95.75 428 SER A C 1
ATOM 3272 O O . SER A 1 428 ? 19.670 21.413 -27.202 1.00 95.75 428 SER A O 1
ATOM 3274 N N . MET A 1 429 ? 20.830 20.996 -29.091 1.00 94.00 429 MET A N 1
ATOM 3275 C CA . MET A 1 429 ? 19.697 20.465 -29.849 1.00 94.00 429 MET A CA 1
ATOM 3276 C C . MET A 1 429 ? 19.034 19.294 -29.120 1.00 94.00 429 MET A C 1
ATOM 3278 O O . MET A 1 429 ? 17.819 19.257 -28.982 1.00 94.00 429 MET A O 1
ATOM 3282 N N . TRP A 1 430 ? 19.830 18.362 -28.588 1.00 94.00 430 TRP A N 1
ATOM 3283 C CA . TRP A 1 430 ? 19.309 17.221 -27.836 1.00 94.00 430 TRP A CA 1
ATOM 3284 C C . TRP A 1 430 ? 18.624 17.633 -26.527 1.00 94.00 430 TRP A C 1
ATOM 3286 O O . TRP A 1 430 ? 17.516 17.194 -26.237 1.00 94.00 430 TRP A O 1
ATOM 3296 N N . ASP A 1 431 ? 19.272 18.478 -25.717 1.00 87.25 431 ASP A N 1
ATOM 3297 C CA . ASP A 1 431 ? 18.752 18.863 -24.400 1.00 87.25 431 ASP A CA 1
ATOM 3298 C C . ASP A 1 431 ? 17.489 19.739 -24.485 1.00 87.25 431 ASP A C 1
ATOM 3300 O O . ASP A 1 431 ? 16.727 19.767 -23.510 1.00 87.25 431 ASP A O 1
ATOM 3304 N N . ASN A 1 432 ? 17.278 20.403 -25.627 1.00 86.88 432 ASN A N 1
ATOM 3305 C CA . ASN A 1 432 ? 16.118 21.239 -25.943 1.00 86.88 432 ASN A CA 1
ATOM 3306 C C . ASN A 1 432 ? 15.066 20.535 -26.820 1.00 86.88 432 ASN A C 1
ATOM 3308 O O . ASN A 1 432 ? 14.078 21.167 -27.184 1.00 86.88 432 ASN A O 1
ATOM 3312 N N . SER A 1 433 ? 15.264 19.256 -27.163 1.00 87.44 433 SER A N 1
ATOM 3313 C CA . SER A 1 433 ? 14.372 18.494 -28.052 1.00 87.44 433 SER A CA 1
ATOM 3314 C C . SER A 1 433 ? 14.155 19.148 -29.429 1.00 87.44 433 SER A C 1
ATOM 3316 O O . SER A 1 433 ? 13.060 19.098 -29.984 1.00 87.44 433 SER A O 1
ATOM 3318 N N . GLU A 1 434 ? 15.195 19.770 -29.985 1.00 89.38 434 GLU A N 1
ATOM 3319 C CA . GLU A 1 434 ? 15.178 20.355 -31.331 1.00 89.38 434 GLU A CA 1
ATOM 3320 C C . GLU A 1 434 ? 15.257 19.255 -32.404 1.00 89.38 434 GLU A C 1
ATOM 3322 O O . GLU A 1 434 ? 15.877 18.212 -32.193 1.00 89.38 434 GLU A O 1
ATOM 3327 N N . GLN A 1 435 ? 14.658 19.484 -33.575 1.00 87.62 435 GLN A N 1
ATOM 3328 C CA . GLN A 1 435 ? 14.747 18.538 -34.691 1.00 87.62 435 GLN A CA 1
ATOM 3329 C C . GLN A 1 435 ? 16.078 18.658 -35.440 1.00 87.62 435 GLN A C 1
ATOM 3331 O O . GLN A 1 435 ? 16.699 19.721 -35.485 1.00 87.62 435 GLN A O 1
ATOM 3336 N N . VAL A 1 436 ? 16.495 17.560 -36.065 1.00 92.00 436 VAL A N 1
ATOM 3337 C CA . VAL A 1 436 ? 17.627 17.512 -37.004 1.00 92.00 436 VAL A CA 1
ATOM 3338 C C . VAL A 1 436 ? 17.108 17.160 -38.393 1.00 92.00 436 VAL A C 1
ATOM 3340 O O . VAL A 1 436 ? 15.997 16.657 -38.513 1.00 92.00 436 VAL A O 1
ATOM 3343 N N . ASP A 1 437 ? 17.910 17.358 -39.440 1.00 89.88 437 ASP A N 1
ATOM 3344 C CA . ASP A 1 437 ? 17.504 17.042 -40.821 1.00 89.88 437 ASP A CA 1
ATOM 3345 C C . ASP A 1 437 ? 16.963 15.611 -40.951 1.00 89.88 437 ASP A C 1
ATOM 3347 O O . ASP A 1 437 ? 15.931 15.391 -41.574 1.00 89.88 437 ASP A O 1
ATOM 3351 N N . ALA A 1 438 ? 17.605 14.652 -40.272 1.00 90.06 438 ALA A N 1
ATOM 3352 C CA . ALA A 1 438 ? 17.169 13.261 -40.276 1.00 90.06 438 ALA A CA 1
ATOM 3353 C C . ALA A 1 438 ? 15.723 13.084 -39.784 1.00 90.06 438 ALA A C 1
ATOM 3355 O O . ALA A 1 438 ? 15.055 12.190 -40.274 1.00 90.06 438 ALA A O 1
ATOM 3356 N N . SER A 1 439 ? 15.231 13.917 -38.859 1.00 88.38 439 SER A N 1
ATOM 3357 C CA . SER A 1 439 ? 13.876 13.828 -38.290 1.00 88.38 439 SER A CA 1
ATOM 3358 C C . SER A 1 439 ? 12.756 14.022 -39.318 1.00 88.38 439 SER A C 1
ATOM 3360 O O . SER A 1 439 ? 11.621 13.649 -39.037 1.00 88.38 439 SER A O 1
ATOM 3362 N N . TRP A 1 440 ? 13.067 14.601 -40.480 1.00 89.19 440 TRP A N 1
ATOM 3363 C CA . TRP A 1 440 ? 12.116 14.872 -41.561 1.00 89.19 440 TRP A CA 1
ATOM 3364 C C . TRP A 1 440 ? 12.133 13.816 -42.668 1.00 89.19 440 TRP A C 1
ATOM 3366 O O . TRP A 1 440 ? 11.323 13.883 -43.588 1.00 89.19 440 TRP A O 1
ATOM 3376 N N . GLU A 1 441 ? 13.066 12.869 -42.599 1.00 93.00 441 GLU A N 1
ATOM 3377 C CA . GLU A 1 441 ? 13.241 11.828 -43.604 1.00 93.00 441 GLU A CA 1
ATOM 3378 C C . GLU A 1 441 ? 12.453 10.575 -43.214 1.00 93.00 441 GLU A C 1
ATOM 3380 O O . GLU A 1 441 ? 12.426 10.163 -42.045 1.00 93.00 441 GLU A O 1
ATOM 3385 N N . HIS A 1 442 ? 11.879 9.909 -44.214 1.00 96.19 442 HIS A N 1
ATOM 3386 C CA . HIS A 1 442 ? 11.346 8.570 -44.014 1.00 96.19 442 HIS A CA 1
ATOM 3387 C C . HIS A 1 442 ? 12.479 7.575 -43.748 1.00 96.19 442 HIS A C 1
ATOM 3389 O O . HIS A 1 442 ? 13.606 7.715 -44.222 1.00 96.19 442 HIS A O 1
ATOM 3395 N N . TRP A 1 443 ? 12.169 6.510 -43.021 1.00 96.50 443 TRP A N 1
ATOM 3396 C CA . TRP A 1 443 ? 13.083 5.457 -42.609 1.00 96.50 443 TRP A CA 1
ATOM 3397 C C . TRP A 1 443 ? 13.839 4.852 -43.793 1.00 96.50 443 TRP A C 1
ATOM 3399 O O . TRP A 1 443 ? 15.033 4.576 -43.685 1.00 96.50 443 TRP A O 1
ATOM 3409 N N . TRP A 1 444 ? 13.172 4.669 -44.935 1.00 95.12 444 TRP A N 1
ATOM 3410 C CA . TRP A 1 444 ? 13.791 4.145 -46.158 1.00 95.12 444 TRP A CA 1
ATOM 3411 C C . TRP A 1 444 ? 14.648 5.171 -46.916 1.00 95.12 444 TRP A C 1
ATOM 3413 O O . TRP A 1 444 ? 15.476 4.760 -47.729 1.00 95.12 444 TRP A O 1
ATOM 3423 N N . ASP A 1 445 ? 14.492 6.467 -46.637 1.00 97.12 445 ASP A N 1
ATOM 3424 C CA . ASP A 1 445 ? 15.288 7.552 -47.226 1.00 97.12 445 ASP A CA 1
ATOM 3425 C C . ASP A 1 445 ? 16.546 7.869 -46.391 1.00 97.12 445 ASP A C 1
ATOM 3427 O O . ASP A 1 445 ? 17.495 8.502 -46.866 1.00 97.12 445 ASP A O 1
ATOM 3431 N N . LEU A 1 446 ? 16.620 7.351 -45.160 1.00 95.81 446 LEU A N 1
ATOM 3432 C CA . LEU A 1 446 ? 17.785 7.495 -44.294 1.00 95.81 446 LEU A CA 1
ATOM 3433 C C . LEU A 1 446 ? 19.013 6.741 -44.817 1.00 95.81 446 LEU A C 1
ATOM 3435 O O . LEU A 1 446 ? 18.971 5.587 -45.249 1.00 95.81 446 LEU A O 1
ATOM 3439 N N . THR A 1 447 ? 20.180 7.363 -44.654 1.00 96.62 447 THR A N 1
ATOM 3440 C CA . THR A 1 447 ? 21.458 6.715 -44.966 1.00 96.62 447 THR A CA 1
ATOM 3441 C C . THR A 1 447 ? 21.721 5.520 -44.045 1.00 96.62 447 THR A C 1
ATOM 3443 O O . THR A 1 447 ? 21.325 5.497 -42.878 1.00 96.62 447 THR A O 1
ATOM 3446 N N . GLU A 1 448 ? 22.518 4.550 -44.509 1.00 96.12 448 GLU A N 1
ATOM 3447 C CA . GLU A 1 448 ? 22.915 3.388 -43.694 1.00 96.12 448 GLU A CA 1
ATOM 3448 C C . GLU A 1 448 ? 23.562 3.802 -42.355 1.00 96.12 448 GLU A C 1
ATOM 3450 O O . GLU A 1 448 ? 23.415 3.126 -41.332 1.00 96.12 448 GLU A O 1
ATOM 3455 N N . LYS A 1 449 ? 24.270 4.939 -42.347 1.00 96.44 449 LYS A N 1
ATOM 3456 C CA . LYS A 1 449 ? 24.892 5.502 -41.147 1.00 96.44 449 LYS A CA 1
ATOM 3457 C C . LYS A 1 449 ? 23.843 6.007 -40.150 1.00 96.44 449 LYS A C 1
ATOM 3459 O O . LYS A 1 449 ? 23.942 5.677 -38.968 1.00 96.44 449 LYS A O 1
ATOM 3464 N N . GLN A 1 450 ? 22.838 6.746 -40.620 1.00 96.81 450 GLN A N 1
ATOM 3465 C CA . GLN A 1 450 ? 21.723 7.218 -39.792 1.00 96.81 450 GLN A CA 1
ATOM 3466 C C . GLN A 1 450 ? 20.890 6.040 -39.270 1.00 96.81 450 GLN A C 1
ATOM 3468 O O . GLN A 1 450 ? 20.641 5.960 -38.071 1.00 96.81 450 GLN A O 1
ATOM 3473 N N . LEU A 1 451 ? 20.579 5.048 -40.111 1.00 97.00 451 LEU A N 1
ATOM 3474 C CA . LEU A 1 451 ? 19.860 3.835 -39.698 1.00 97.00 451 LEU A CA 1
ATOM 3475 C C . LEU A 1 451 ? 20.584 3.063 -38.585 1.00 97.00 451 LEU A C 1
ATOM 3477 O O . LEU A 1 451 ? 19.966 2.608 -37.620 1.00 97.00 451 LEU A O 1
ATOM 3481 N N . LYS A 1 452 ? 21.912 2.920 -38.679 1.00 96.62 452 LYS A N 1
ATOM 3482 C CA . LYS A 1 452 ? 22.714 2.306 -37.606 1.00 96.62 452 LYS A CA 1
ATOM 3483 C C . LYS A 1 452 ? 22.654 3.125 -36.320 1.00 96.62 452 LYS A C 1
ATOM 3485 O O . LYS A 1 452 ? 22.550 2.538 -35.244 1.00 96.62 452 LYS A O 1
ATOM 3490 N N . ALA A 1 453 ? 22.705 4.451 -36.420 1.00 96.56 453 ALA A N 1
ATOM 3491 C CA . ALA A 1 453 ? 22.593 5.336 -35.269 1.00 96.56 453 ALA A CA 1
ATOM 3492 C C . AL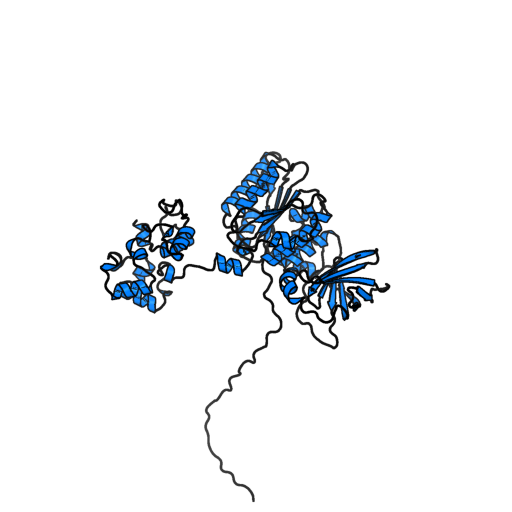A A 1 453 ? 21.212 5.229 -34.595 1.00 96.56 453 ALA A C 1
ATOM 3494 O O . ALA A 1 453 ? 21.147 5.016 -33.386 1.00 96.56 453 ALA A O 1
ATOM 3495 N N . LEU A 1 454 ? 20.121 5.248 -35.362 1.00 96.81 454 LEU A N 1
ATOM 3496 C CA . LEU A 1 454 ? 18.756 5.065 -34.856 1.00 96.81 454 LEU A CA 1
ATOM 3497 C C . LEU A 1 454 ? 18.579 3.741 -34.098 1.00 96.81 454 LEU A C 1
ATOM 3499 O O . LEU A 1 454 ? 18.084 3.727 -32.968 1.00 96.81 454 LEU A O 1
ATOM 3503 N N . LYS A 1 455 ? 19.105 2.636 -34.637 1.00 94.12 455 LYS A N 1
ATOM 3504 C CA . LYS A 1 455 ? 19.095 1.326 -33.956 1.00 94.12 455 LYS A CA 1
ATOM 3505 C C . LYS A 1 455 ? 19.881 1.315 -32.637 1.00 94.12 455 LYS A C 1
ATOM 3507 O O . LYS A 1 455 ? 19.545 0.560 -31.718 1.00 94.12 455 LYS A O 1
ATOM 3512 N N . VAL A 1 456 ? 20.934 2.132 -32.514 1.00 93.31 456 VAL A N 1
ATOM 3513 C CA . VAL A 1 456 ? 21.672 2.309 -31.247 1.00 93.31 456 VAL A CA 1
ATOM 3514 C C . VAL A 1 456 ? 20.807 3.026 -30.214 1.00 93.31 456 VAL A C 1
ATOM 3516 O O . VAL A 1 456 ? 20.804 2.611 -29.053 1.00 93.31 456 VAL A O 1
ATOM 3519 N N . LEU A 1 457 ? 20.060 4.050 -30.633 1.00 91.19 457 LEU A N 1
ATOM 3520 C CA . LEU A 1 457 ? 19.133 4.782 -29.768 1.00 91.19 457 LEU A CA 1
ATOM 3521 C C . LEU A 1 457 ? 17.929 3.927 -29.348 1.00 91.19 457 LEU A C 1
ATOM 3523 O O . LEU A 1 457 ? 17.408 4.144 -28.263 1.00 91.19 457 LEU A O 1
ATOM 3527 N N . GLY A 1 458 ? 17.558 2.911 -30.133 1.00 93.50 458 GLY A N 1
ATOM 3528 C CA . GLY A 1 458 ? 16.415 2.034 -29.848 1.00 93.50 458 GLY A CA 1
ATOM 3529 C C . GLY A 1 458 ? 15.202 2.292 -30.737 1.00 93.50 458 GLY A C 1
ATOM 3530 O O . GLY A 1 458 ? 14.105 1.845 -30.414 1.00 93.50 458 GLY A O 1
ATOM 3531 N N . TRP A 1 459 ? 15.401 3.002 -31.846 1.00 97.06 459 TRP A N 1
ATOM 3532 C CA . TRP A 1 459 ? 14.394 3.159 -32.882 1.00 97.06 459 TRP A CA 1
ATOM 3533 C C . TRP A 1 459 ? 14.306 1.915 -33.764 1.00 97.06 459 TRP A C 1
ATOM 3535 O O . TRP A 1 459 ? 15.316 1.281 -34.099 1.00 97.06 459 TRP A O 1
ATOM 3545 N N . ASP A 1 460 ? 13.081 1.630 -34.171 1.00 96.25 460 ASP A N 1
ATOM 3546 C CA . ASP A 1 460 ? 12.720 0.733 -35.254 1.00 96.25 460 ASP A CA 1
ATOM 3547 C C . ASP A 1 460 ? 11.862 1.506 -36.268 1.00 96.25 460 ASP A C 1
ATOM 3549 O O . ASP A 1 460 ? 11.492 2.659 -36.034 1.00 96.25 460 ASP A O 1
ATOM 3553 N N . GLU A 1 461 ? 11.595 0.874 -37.406 1.00 96.94 461 GLU A N 1
ATOM 3554 C CA . GLU A 1 461 ? 10.859 1.477 -38.519 1.00 96.94 461 GLU A CA 1
ATOM 3555 C C . GLU A 1 461 ? 9.455 1.928 -38.104 1.00 96.94 461 GLU A C 1
ATOM 3557 O O . GLU A 1 461 ? 9.050 3.052 -38.382 1.00 96.94 461 GLU A O 1
ATOM 3562 N N . THR A 1 462 ? 8.730 1.084 -37.370 1.00 96.94 462 THR A N 1
ATOM 3563 C CA . THR A 1 462 ? 7.348 1.361 -36.973 1.00 96.94 462 THR A CA 1
ATOM 3564 C C . THR A 1 462 ? 7.257 2.525 -35.985 1.00 96.94 462 THR A C 1
ATOM 3566 O O . THR A 1 462 ? 6.394 3.394 -36.148 1.00 96.94 462 THR A O 1
ATOM 3569 N N . ALA A 1 463 ? 8.164 2.584 -35.003 1.00 96.62 463 ALA A N 1
ATOM 3570 C CA . ALA A 1 463 ? 8.292 3.701 -34.069 1.00 96.62 463 ALA A CA 1
ATOM 3571 C C . ALA A 1 463 ? 8.586 5.014 -34.804 1.00 96.62 463 ALA A C 1
ATOM 3573 O O . ALA A 1 463 ? 8.006 6.046 -34.473 1.00 96.62 463 ALA A O 1
ATOM 3574 N N . TRP A 1 464 ? 9.489 4.967 -35.787 1.00 95.88 464 TRP A N 1
ATOM 3575 C CA . TRP A 1 464 ? 9.937 6.133 -36.544 1.00 95.88 464 TRP A CA 1
ATOM 3576 C C . TRP A 1 464 ? 8.822 6.711 -37.418 1.00 95.88 464 TRP A C 1
ATOM 3578 O O . TRP A 1 464 ? 8.461 7.878 -37.268 1.00 95.88 464 TRP A O 1
ATOM 3588 N N . GLU A 1 465 ? 8.219 5.871 -38.262 1.00 95.38 465 GLU A N 1
ATOM 3589 C CA . GLU A 1 465 ? 7.220 6.300 -39.246 1.00 95.38 465 GLU A CA 1
ATOM 3590 C C . GLU A 1 465 ? 5.891 6.682 -38.602 1.00 95.38 465 GLU A C 1
ATOM 3592 O O . GLU A 1 465 ? 5.303 7.718 -38.899 1.00 95.38 465 GLU A O 1
ATOM 3597 N N . SER A 1 466 ? 5.398 5.832 -37.704 1.00 94.06 466 SER A N 1
ATOM 3598 C CA . SER A 1 466 ? 3.980 5.852 -37.323 1.00 94.06 466 SER A CA 1
ATOM 3599 C C . SER A 1 466 ? 3.730 5.927 -35.829 1.00 94.06 466 SER A C 1
ATOM 3601 O O . SER A 1 466 ? 2.580 6.005 -35.411 1.00 94.06 466 SER A O 1
ATOM 3603 N N . LYS A 1 467 ? 4.781 5.850 -35.007 1.00 95.06 467 LYS A N 1
ATOM 3604 C CA . LYS A 1 467 ? 4.664 5.674 -33.553 1.00 95.06 467 LYS A CA 1
ATOM 3605 C C . LYS A 1 467 ? 3.733 4.514 -33.152 1.00 95.06 467 LYS A C 1
ATOM 3607 O O . LYS A 1 467 ? 3.068 4.579 -32.123 1.00 95.06 467 LYS A O 1
ATOM 3612 N N . TYR A 1 468 ? 3.663 3.471 -33.987 1.00 94.94 468 TYR A N 1
ATOM 3613 C CA . TYR A 1 468 ? 2.737 2.336 -33.861 1.00 94.94 468 TYR A CA 1
ATOM 3614 C C . TYR A 1 468 ? 1.234 2.670 -33.930 1.00 94.94 468 TYR A C 1
ATOM 3616 O O . TYR A 1 468 ? 0.429 1.773 -33.700 1.00 94.94 468 TYR A O 1
ATOM 3624 N N . GLN A 1 469 ? 0.827 3.893 -34.292 1.00 90.25 469 GLN A N 1
ATOM 3625 C CA . GLN A 1 469 ? -0.591 4.297 -34.303 1.00 90.25 469 GLN A CA 1
ATOM 3626 C C . GLN A 1 469 ? -1.471 3.435 -35.223 1.00 90.25 469 GLN A C 1
ATOM 3628 O O . GLN A 1 469 ? -2.648 3.242 -34.957 1.00 90.25 469 GLN A O 1
ATOM 3633 N N . TRP A 1 470 ? -0.894 2.884 -36.292 1.00 91.12 470 TRP A N 1
ATOM 3634 C CA . TRP A 1 470 ? -1.621 2.072 -37.276 1.00 91.12 470 TRP A CA 1
ATOM 3635 C C . TRP A 1 470 ? -1.536 0.563 -37.021 1.00 91.12 470 TRP A C 1
ATOM 3637 O O . TRP A 1 470 ? -1.996 -0.221 -37.846 1.00 91.12 470 TRP A O 1
ATOM 3647 N N . VAL A 1 471 ? -0.898 0.141 -35.928 1.00 94.62 471 VAL A N 1
ATOM 3648 C CA . VAL A 1 471 ? -0.774 -1.278 -35.577 1.00 94.62 471 VAL A CA 1
ATOM 3649 C C . VAL A 1 471 ? -1.980 -1.677 -34.743 1.00 94.62 471 VAL A C 1
ATOM 3651 O O . VAL A 1 471 ? -2.304 -0.997 -33.774 1.00 94.62 471 VAL A O 1
ATOM 3654 N N . GLU A 1 472 ? -2.646 -2.772 -35.101 1.00 94.50 472 GLU A N 1
ATOM 3655 C CA . GLU A 1 472 ? -3.771 -3.289 -34.319 1.00 94.50 472 GLU A CA 1
ATOM 3656 C C . GLU A 1 472 ? -3.316 -3.707 -32.915 1.00 94.50 472 GLU A C 1
ATOM 3658 O O . GLU A 1 472 ? -2.180 -4.144 -32.714 1.00 94.50 472 GLU A O 1
ATOM 3663 N N . TRP A 1 473 ? -4.205 -3.588 -31.924 1.00 93.19 473 TRP A N 1
ATOM 3664 C CA . TRP A 1 473 ? -3.877 -3.859 -30.522 1.00 93.19 473 TRP A CA 1
ATOM 3665 C C . TRP A 1 473 ? -3.256 -5.248 -30.321 1.00 93.19 473 TRP A C 1
ATOM 3667 O O . TRP A 1 473 ? -2.306 -5.407 -29.549 1.00 93.19 473 TRP A O 1
ATOM 3677 N N . ASP A 1 474 ? -3.756 -6.260 -31.027 1.00 94.00 474 ASP A N 1
ATOM 3678 C CA . ASP A 1 474 ? -3.266 -7.640 -30.955 1.00 94.00 474 ASP A CA 1
ATOM 3679 C C . ASP A 1 474 ? -1.908 -7.866 -31.605 1.00 94.00 474 ASP A C 1
ATOM 3681 O O . ASP A 1 474 ? -1.143 -8.713 -31.133 1.00 94.00 474 ASP A O 1
ATOM 3685 N N . ASP A 1 475 ? -1.558 -7.027 -32.572 1.00 96.00 475 ASP A N 1
ATOM 3686 C CA . ASP A 1 475 ? -0.275 -7.067 -33.262 1.00 96.00 475 ASP A CA 1
ATOM 3687 C C . ASP A 1 475 ? 0.788 -6.178 -32.602 1.00 96.00 475 ASP A C 1
ATOM 3689 O O . ASP A 1 475 ? 1.974 -6.262 -32.941 1.00 96.00 475 ASP A O 1
ATOM 3693 N N . LEU A 1 476 ? 0.408 -5.351 -31.618 1.00 94.06 476 LEU A N 1
ATOM 3694 C CA . LEU A 1 476 ? 1.368 -4.546 -30.870 1.00 94.06 476 LEU A CA 1
ATOM 3695 C C . LEU A 1 476 ? 2.414 -5.441 -30.191 1.00 94.06 476 LEU A C 1
ATOM 3697 O O . LEU A 1 476 ? 2.073 -6.336 -29.402 1.00 94.06 476 LEU A O 1
ATOM 3701 N N . PRO A 1 477 ? 3.717 -5.157 -30.375 1.00 94.75 477 PRO A N 1
ATOM 3702 C CA . PRO A 1 477 ? 4.737 -5.874 -29.638 1.00 94.75 477 PRO A CA 1
ATOM 3703 C C . PRO A 1 477 ? 4.542 -5.683 -28.130 1.00 94.75 477 PRO A C 1
ATOM 3705 O O . PRO A 1 477 ? 4.124 -4.627 -27.657 1.00 94.75 477 PRO A O 1
ATOM 3708 N N . LYS A 1 478 ? 4.907 -6.701 -27.341 1.00 88.75 478 LYS A N 1
ATOM 3709 C CA . LYS A 1 478 ? 4.662 -6.730 -25.883 1.00 88.75 478 LYS A CA 1
ATOM 3710 C C . LYS A 1 478 ? 5.148 -5.478 -25.141 1.00 88.75 478 LYS A C 1
ATOM 3712 O O . LYS A 1 478 ? 4.559 -5.104 -24.131 1.00 88.75 478 LYS A O 1
ATOM 3717 N N . LEU A 1 479 ? 6.237 -4.864 -25.608 1.00 89.75 479 LEU A N 1
ATOM 3718 C CA . LEU A 1 479 ? 6.795 -3.645 -25.023 1.00 89.75 479 LEU A CA 1
ATOM 3719 C C . LEU A 1 479 ? 5.904 -2.422 -25.300 1.00 89.75 479 LEU A C 1
ATOM 3721 O O . LEU A 1 479 ? 5.601 -1.679 -24.371 1.00 89.75 479 LEU A O 1
ATOM 3725 N N . GLN A 1 480 ? 5.450 -2.252 -26.542 1.00 95.06 480 GLN A N 1
ATOM 3726 C CA . GLN A 1 480 ? 4.542 -1.188 -26.972 1.00 95.06 480 GLN A CA 1
ATOM 3727 C C . GLN A 1 480 ? 3.149 -1.367 -26.376 1.00 95.06 480 GLN A C 1
ATOM 3729 O O . GLN A 1 480 ? 2.622 -0.425 -25.803 1.00 95.06 480 GLN A O 1
ATOM 3734 N N . LYS A 1 481 ? 2.601 -2.588 -26.372 1.00 93.25 481 LYS A N 1
ATOM 3735 C CA . LYS A 1 481 ? 1.323 -2.897 -25.705 1.00 93.25 481 LYS A CA 1
ATOM 3736 C C . LYS A 1 481 ? 1.377 -2.559 -24.209 1.00 93.25 481 LYS A C 1
ATOM 3738 O O . LYS A 1 481 ? 0.421 -2.044 -23.640 1.00 93.25 481 LYS A O 1
ATOM 3743 N N . LYS A 1 482 ? 2.530 -2.781 -23.561 1.00 88.44 482 LYS A N 1
ATOM 3744 C CA . LYS A 1 482 ? 2.770 -2.345 -22.177 1.00 88.44 482 LYS A CA 1
ATOM 3745 C C . LYS A 1 482 ? 2.817 -0.815 -22.044 1.00 88.44 482 LYS A C 1
ATOM 3747 O O . LYS A 1 482 ? 2.286 -0.290 -21.071 1.00 88.44 482 LYS A O 1
ATOM 3752 N N . ALA A 1 483 ? 3.482 -0.115 -22.961 1.00 92.38 483 ALA A N 1
ATOM 3753 C CA . ALA A 1 483 ? 3.544 1.346 -22.966 1.00 92.38 483 ALA A CA 1
ATOM 3754 C C . ALA A 1 483 ? 2.171 1.979 -23.197 1.00 92.38 483 ALA A C 1
ATOM 3756 O O . ALA A 1 483 ? 1.781 2.839 -22.418 1.00 92.38 483 ALA A O 1
ATOM 3757 N N . ALA A 1 484 ? 1.406 1.477 -24.163 1.00 92.31 484 ALA A N 1
ATOM 3758 C CA . ALA A 1 484 ? 0.028 1.872 -24.418 1.00 92.31 484 ALA A CA 1
ATOM 3759 C C . ALA A 1 484 ? -0.826 1.779 -23.140 1.00 92.31 484 ALA A C 1
ATOM 3761 O O . ALA A 1 484 ? -1.368 2.786 -22.690 1.00 92.31 484 ALA A O 1
ATOM 3762 N N . LYS A 1 485 ? -0.818 0.621 -22.462 1.00 90.44 485 LYS A N 1
ATOM 3763 C CA . LYS A 1 485 ? -1.489 0.451 -21.158 1.00 90.44 485 LYS A CA 1
ATOM 3764 C C . LYS A 1 485 ? -1.004 1.435 -20.097 1.00 90.44 485 LYS A C 1
ATOM 3766 O O . LYS A 1 485 ? -1.795 1.950 -19.316 1.00 90.44 485 LYS A O 1
ATOM 3771 N N . ALA A 1 486 ? 0.300 1.708 -20.050 1.00 86.19 486 ALA A N 1
ATOM 3772 C CA . ALA A 1 486 ? 0.858 2.660 -19.095 1.00 86.19 486 ALA A CA 1
ATOM 3773 C C . ALA A 1 486 ? 0.398 4.107 -19.348 1.00 86.19 486 ALA A C 1
ATOM 3775 O O . ALA A 1 486 ? 0.397 4.884 -18.397 1.00 86.19 486 ALA A O 1
ATOM 3776 N N . ALA A 1 487 ? 0.001 4.443 -20.577 1.00 87.31 487 ALA A N 1
ATOM 3777 C CA . ALA A 1 487 ? -0.542 5.747 -20.947 1.00 87.31 487 ALA A CA 1
ATOM 3778 C C . ALA A 1 487 ? -2.074 5.855 -20.840 1.00 87.31 487 ALA A C 1
ATOM 3780 O O . ALA A 1 487 ? -2.598 6.946 -21.024 1.00 87.31 487 ALA A O 1
ATOM 3781 N N . GLY A 1 488 ? -2.781 4.763 -20.522 1.00 88.38 488 GLY A N 1
ATOM 3782 C CA . GLY A 1 488 ? -4.245 4.751 -20.387 1.00 88.38 488 GLY A CA 1
ATOM 3783 C C . GLY A 1 488 ? -4.995 4.088 -21.546 1.00 88.38 488 GLY A C 1
ATOM 3784 O O . GLY A 1 488 ? -6.222 4.036 -21.522 1.00 88.38 488 GLY A O 1
ATOM 3785 N N . TYR A 1 489 ? -4.285 3.532 -22.533 1.00 90.38 489 TYR A N 1
ATOM 3786 C CA . TYR A 1 489 ? -4.931 2.774 -23.599 1.00 90.38 489 TYR A CA 1
ATOM 3787 C C . TYR A 1 489 ? -5.332 1.361 -23.147 1.00 90.38 489 TYR A C 1
ATOM 3789 O O . TYR A 1 489 ? -4.584 0.653 -22.464 1.00 90.38 489 TYR A O 1
ATOM 3797 N N . THR A 1 490 ? -6.491 0.923 -23.610 1.00 90.31 490 THR A N 1
ATOM 3798 C CA . THR A 1 490 ? -7.057 -0.419 -23.522 1.00 90.31 490 THR A CA 1
ATOM 3799 C C . THR A 1 490 ? -7.247 -0.976 -24.933 1.00 90.31 490 THR A C 1
ATOM 3801 O O . THR A 1 490 ? -6.978 -0.306 -25.925 1.00 90.31 490 THR A O 1
ATOM 3804 N N . GLU A 1 491 ? -7.692 -2.226 -25.029 1.00 90.38 491 GLU A N 1
ATOM 3805 C CA . GLU A 1 491 ? -8.077 -2.815 -26.315 1.00 90.38 491 GLU A CA 1
ATOM 3806 C C . GLU A 1 491 ? -9.231 -2.051 -26.963 1.00 90.38 491 GLU A C 1
ATOM 3808 O O . GLU A 1 491 ? -9.178 -1.735 -28.149 1.00 90.38 491 GLU A O 1
ATOM 3813 N N . ASP A 1 492 ? -10.225 -1.700 -26.146 1.00 89.50 492 ASP A N 1
ATOM 3814 C CA . ASP A 1 492 ? -11.465 -1.076 -26.596 1.00 89.50 492 ASP A CA 1
ATOM 3815 C C . ASP A 1 492 ? -11.257 0.363 -27.075 1.00 89.50 492 ASP A C 1
ATOM 3817 O O . ASP A 1 492 ? -11.923 0.788 -28.013 1.00 89.50 492 ASP A O 1
ATOM 3821 N N . ASN A 1 493 ? -10.324 1.101 -26.463 1.00 89.56 493 ASN A N 1
ATOM 3822 C CA . ASN A 1 493 ? -10.066 2.504 -26.796 1.00 89.56 493 ASN A CA 1
ATOM 3823 C C . ASN A 1 493 ? -8.788 2.712 -27.622 1.00 89.56 493 ASN A C 1
ATOM 3825 O O . ASN A 1 493 ? -8.374 3.846 -27.807 1.00 89.56 493 ASN A O 1
ATOM 3829 N N . TRP A 1 494 ? -8.129 1.6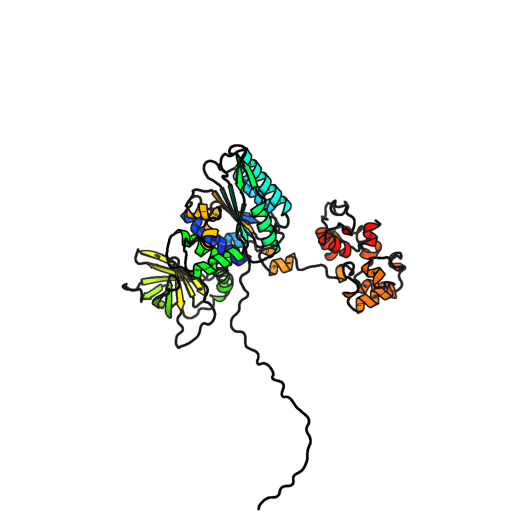55 -28.112 1.00 89.25 494 TRP A N 1
ATOM 3830 C CA . TRP A 1 494 ? -6.832 1.787 -28.793 1.00 89.25 494 TRP A CA 1
ATOM 3831 C C . TRP A 1 494 ? -6.872 2.726 -30.012 1.00 89.25 494 TRP A C 1
ATOM 3833 O O . TRP A 1 494 ? -5.878 3.373 -30.336 1.00 89.25 494 TRP A O 1
ATOM 3843 N N . GLN A 1 495 ? -8.028 2.799 -30.677 1.00 81.75 495 GLN A N 1
ATOM 3844 C CA . GLN A 1 495 ? -8.277 3.674 -31.829 1.00 81.75 495 GLN A CA 1
ATOM 3845 C C . GLN A 1 495 ? -8.858 5.041 -31.442 1.00 81.75 495 GLN A C 1
ATOM 3847 O O . GLN A 1 495 ? -8.999 5.910 -32.302 1.00 81.75 495 GLN A O 1
ATOM 3852 N N . ASP A 1 496 ? -9.176 5.232 -30.164 1.00 85.12 496 ASP A N 1
ATOM 3853 C CA . ASP A 1 496 ? -9.734 6.458 -29.621 1.00 85.12 496 ASP A CA 1
ATOM 3854 C C . ASP A 1 496 ? -8.660 7.208 -28.828 1.00 85.12 496 ASP A C 1
ATOM 3856 O O . ASP A 1 496 ? -7.786 6.631 -28.179 1.00 85.12 496 ASP A O 1
ATOM 3860 N N . TRP A 1 497 ? -8.695 8.534 -28.895 1.00 80.06 497 TRP A N 1
ATOM 3861 C CA . TRP A 1 497 ? -7.762 9.344 -28.124 1.00 80.06 497 TRP A CA 1
ATOM 3862 C C . TRP A 1 497 ? -8.122 9.297 -26.635 1.00 80.06 497 TRP A C 1
ATOM 3864 O O . TRP A 1 497 ? -9.295 9.390 -26.276 1.00 80.06 497 TRP A O 1
ATOM 3874 N N . VAL A 1 498 ? -7.121 9.151 -25.764 1.00 82.12 498 VAL A N 1
ATOM 3875 C CA . VAL A 1 498 ? -7.336 9.112 -24.311 1.00 82.12 498 VAL A CA 1
ATOM 3876 C C . VAL A 1 498 ? -7.226 10.533 -23.760 1.00 82.12 498 VAL A C 1
ATOM 3878 O O . VAL A 1 498 ? -6.219 11.199 -23.986 1.00 82.12 498 VAL A O 1
ATOM 3881 N N . GLU A 1 499 ? -8.236 10.998 -23.022 1.00 75.06 499 GLU A N 1
ATOM 3882 C CA . GLU A 1 499 ? -8.351 12.398 -22.560 1.00 75.06 499 GLU A CA 1
ATOM 3883 C C . GLU A 1 499 ? -7.129 12.892 -21.759 1.00 75.06 499 GLU A C 1
ATOM 3885 O O . GLU A 1 499 ? -6.723 14.049 -21.848 1.00 75.06 499 GLU A O 1
ATOM 3890 N N . ASN A 1 500 ? -6.467 12.013 -21.000 1.00 73.31 500 ASN A N 1
ATOM 3891 C CA . ASN A 1 500 ? -5.265 12.358 -20.229 1.00 73.31 500 ASN A CA 1
ATOM 3892 C C . ASN A 1 500 ? -4.037 12.690 -21.107 1.00 73.31 500 ASN A C 1
ATOM 3894 O O . ASN A 1 500 ? -3.030 13.187 -20.591 1.00 73.31 500 ASN A O 1
ATOM 3898 N N . LEU A 1 501 ? -4.115 12.435 -22.416 1.00 84.25 501 LEU A N 1
ATOM 3899 C CA . LEU A 1 501 ? -3.101 12.755 -23.417 1.00 84.25 501 LEU A CA 1
ATOM 3900 C C . LEU A 1 501 ? -3.410 14.041 -24.208 1.00 84.25 501 LEU A C 1
ATOM 3902 O O . LEU A 1 501 ? -2.655 14.385 -25.109 1.00 84.25 501 LEU A O 1
ATOM 3906 N N . ASP A 1 502 ? -4.440 14.813 -23.848 1.00 83.94 502 ASP A N 1
ATOM 3907 C CA . ASP A 1 502 ? -4.763 16.104 -24.498 1.00 83.94 502 ASP A CA 1
ATOM 3908 C C . ASP A 1 502 ? -3.833 17.270 -24.110 1.00 83.94 502 ASP A C 1
ATOM 3910 O O . ASP A 1 502 ? -4.014 18.413 -24.536 1.00 83.94 502 ASP A O 1
ATOM 3914 N N . ASN A 1 503 ? -2.822 17.003 -23.287 1.00 84.75 503 ASN A N 1
ATOM 3915 C CA . ASN A 1 503 ? -1.929 18.020 -22.750 1.00 84.75 503 ASN A CA 1
ATOM 3916 C C . ASN A 1 503 ? -0.669 18.212 -23.608 1.00 84.75 503 ASN A C 1
ATOM 3918 O O . ASN A 1 503 ? -0.168 17.283 -24.251 1.00 84.75 503 ASN A O 1
ATOM 3922 N N . TRP A 1 504 ? -0.092 19.418 -23.533 1.00 88.44 504 TRP A N 1
ATOM 3923 C CA . TRP A 1 504 ? 1.254 19.684 -24.046 1.00 88.44 504 TRP A CA 1
ATOM 3924 C C . TRP A 1 504 ? 2.259 18.724 -23.420 1.00 88.44 504 TRP A C 1
ATOM 3926 O O . TRP A 1 504 ? 2.098 18.297 -22.273 1.00 88.44 504 TRP A O 1
ATOM 3936 N N . TRP A 1 505 ? 3.349 18.429 -24.133 1.00 87.56 505 TRP A N 1
ATOM 3937 C CA . TRP A 1 505 ? 4.345 17.479 -23.653 1.00 87.56 505 TRP A CA 1
ATOM 3938 C C . TRP A 1 505 ? 4.827 17.819 -22.250 1.00 87.56 505 TRP A C 1
ATOM 3940 O O . TRP A 1 505 ? 4.979 16.925 -21.430 1.00 87.56 505 TRP A O 1
ATOM 3950 N N . ASP A 1 506 ? 5.071 19.093 -21.942 1.00 87.56 506 ASP A N 1
ATOM 3951 C CA . ASP A 1 506 ? 5.583 19.490 -20.629 1.00 87.56 506 ASP A CA 1
ATOM 3952 C C . ASP A 1 506 ? 4.575 19.244 -19.492 1.00 87.56 506 ASP A C 1
ATOM 3954 O O . ASP A 1 506 ? 5.015 18.917 -18.385 1.00 87.56 506 ASP A O 1
ATOM 3958 N N . ASP A 1 507 ? 3.278 19.250 -19.794 1.00 84.75 507 ASP A N 1
ATOM 3959 C CA . ASP A 1 507 ? 2.173 19.058 -18.850 1.00 84.75 507 ASP A CA 1
ATOM 3960 C C . ASP A 1 507 ? 1.792 17.579 -18.660 1.00 84.75 507 ASP A C 1
ATOM 3962 O O . ASP A 1 507 ? 1.135 17.226 -17.682 1.00 84.75 507 ASP A O 1
ATOM 3966 N N . LEU A 1 508 ? 2.267 16.677 -19.530 1.00 82.06 508 LEU A N 1
ATOM 3967 C CA . LEU A 1 508 ? 2.104 15.236 -19.328 1.00 82.06 508 LEU A CA 1
ATOM 3968 C C . LEU A 1 508 ? 2.809 14.757 -18.051 1.00 82.06 508 LEU A C 1
ATOM 3970 O O . LEU A 1 508 ? 3.943 15.154 -17.733 1.00 82.06 508 LEU A O 1
ATOM 3974 N N . GLY A 1 509 ? 2.188 13.804 -17.360 1.00 81.81 509 GLY A N 1
ATOM 3975 C CA . GLY A 1 509 ? 2.829 13.098 -16.262 1.00 81.81 509 GLY A CA 1
ATOM 3976 C C . GLY A 1 509 ? 4.053 12.294 -16.724 1.00 81.81 509 GLY A C 1
ATOM 3977 O O . GLY A 1 509 ? 4.306 12.034 -17.907 1.00 81.81 509 GLY A O 1
ATOM 3978 N N . GLN A 1 510 ? 4.905 11.924 -15.765 1.00 79.75 510 GLN A N 1
ATOM 3979 C CA . GLN A 1 510 ? 6.159 11.233 -16.078 1.00 79.75 510 GLN A CA 1
ATOM 3980 C C . GLN A 1 510 ? 5.920 9.846 -16.695 1.00 79.75 510 GLN A C 1
ATOM 3982 O O . GLN A 1 510 ? 6.739 9.387 -17.491 1.00 79.75 510 GLN A O 1
ATOM 3987 N N . LYS A 1 511 ? 4.824 9.177 -16.331 1.00 83.69 511 LYS A N 1
ATOM 3988 C CA . LYS A 1 511 ? 4.475 7.835 -16.808 1.00 83.69 511 LYS A CA 1
ATOM 3989 C C . LYS A 1 511 ? 4.038 7.877 -18.274 1.00 83.69 511 LYS A C 1
ATOM 3991 O O . LYS A 1 511 ? 4.517 7.073 -19.071 1.00 83.69 511 LYS A O 1
ATOM 3996 N N . GLU A 1 512 ? 3.226 8.867 -18.624 1.00 88.38 512 GLU A N 1
ATOM 3997 C CA . GLU A 1 512 ? 2.719 9.150 -19.966 1.00 88.38 512 GLU A CA 1
ATOM 3998 C C . GLU A 1 512 ? 3.882 9.500 -20.895 1.00 88.38 512 GLU A C 1
ATOM 4000 O O . GLU A 1 512 ? 4.057 8.854 -21.925 1.00 88.38 512 GLU A O 1
ATOM 4005 N N . LYS A 1 513 ? 4.772 10.413 -20.475 1.00 91.50 513 LYS A N 1
ATOM 4006 C CA . LYS A 1 513 ? 6.013 10.739 -21.207 1.00 91.50 513 LYS A CA 1
ATOM 4007 C C . LYS A 1 513 ? 6.842 9.493 -21.513 1.00 91.50 513 LYS A C 1
ATOM 4009 O O . LYS A 1 513 ? 7.260 9.278 -22.647 1.00 91.50 513 LYS A O 1
ATOM 4014 N N . GLN A 1 514 ? 7.090 8.656 -20.503 1.00 91.31 514 GLN A N 1
ATOM 4015 C CA . GLN A 1 514 ? 7.874 7.428 -20.670 1.00 91.31 514 GLN A CA 1
ATOM 4016 C C . GLN A 1 514 ? 7.209 6.458 -21.649 1.00 91.31 514 GLN A C 1
ATOM 4018 O O . GLN A 1 514 ? 7.888 5.911 -22.517 1.00 91.31 514 GLN A O 1
ATOM 4023 N N . ALA A 1 515 ? 5.898 6.258 -21.522 1.00 92.81 515 ALA A N 1
ATOM 4024 C CA . ALA A 1 515 ? 5.121 5.418 -22.419 1.00 92.81 515 ALA A CA 1
ATOM 4025 C C . ALA A 1 515 ? 5.160 5.940 -23.862 1.00 92.81 515 ALA A C 1
ATOM 4027 O O . ALA A 1 515 ? 5.500 5.191 -24.776 1.00 92.81 515 ALA A O 1
ATOM 4028 N N . MET A 1 516 ? 4.910 7.231 -24.066 1.00 94.88 516 MET A N 1
ATOM 4029 C CA . MET A 1 516 ? 4.906 7.851 -25.389 1.00 94.88 516 MET A CA 1
ATOM 4030 C C . MET A 1 516 ? 6.283 7.782 -26.063 1.00 94.88 516 MET A C 1
ATOM 4032 O O . MET A 1 516 ? 6.368 7.425 -27.240 1.00 94.88 516 MET A O 1
ATOM 4036 N N . CYS A 1 517 ? 7.384 7.949 -25.320 1.00 95.62 517 CYS A N 1
ATOM 4037 C CA . CYS A 1 517 ? 8.725 7.706 -25.864 1.00 95.62 517 CYS A CA 1
ATOM 4038 C C . CYS A 1 517 ? 8.937 6.257 -26.332 1.00 95.62 517 CYS A C 1
ATOM 4040 O O . CYS A 1 517 ? 9.625 6.019 -27.326 1.00 95.62 517 CYS A O 1
ATOM 4042 N N . VAL A 1 518 ? 8.356 5.265 -25.650 1.00 96.06 518 VAL A N 1
ATOM 4043 C CA . VAL A 1 518 ? 8.427 3.860 -26.096 1.00 96.06 518 VAL A CA 1
ATOM 4044 C C . VAL A 1 518 ? 7.663 3.643 -27.396 1.00 96.06 518 VAL A C 1
ATOM 4046 O O . VAL A 1 518 ? 8.124 2.874 -28.245 1.00 96.06 518 VAL A O 1
ATOM 4049 N N . MET A 1 519 ? 6.555 4.352 -27.585 1.00 95.00 519 MET A N 1
ATOM 4050 C CA . MET A 1 519 ? 5.781 4.316 -28.826 1.00 95.00 519 MET A CA 1
ATOM 4051 C C . MET A 1 519 ? 6.508 5.009 -29.983 1.00 95.00 519 MET A C 1
ATOM 4053 O O . MET A 1 519 ? 6.310 4.633 -31.129 1.00 95.00 519 MET A O 1
ATOM 4057 N N . GLY A 1 520 ? 7.432 5.929 -29.695 1.00 95.62 520 GLY A N 1
ATOM 4058 C CA . GLY A 1 520 ? 8.203 6.668 -30.703 1.00 95.62 520 GLY A CA 1
ATOM 4059 C C . GLY A 1 520 ? 7.881 8.159 -30.743 1.00 95.62 520 GLY A C 1
ATOM 4060 O O . GLY A 1 520 ? 8.315 8.856 -31.656 1.00 95.62 520 GLY A O 1
ATOM 4061 N N . TRP A 1 521 ? 7.132 8.666 -29.765 1.00 95.19 521 TRP A N 1
ATOM 4062 C CA . TRP A 1 521 ? 6.918 10.096 -29.613 1.00 95.19 521 TRP A CA 1
ATOM 4063 C C . TRP A 1 521 ? 8.130 10.764 -28.972 1.00 95.19 521 TRP A C 1
ATOM 4065 O O . TRP A 1 521 ? 8.623 10.364 -27.915 1.00 95.19 521 TRP A O 1
ATOM 4075 N N . THR A 1 522 ? 8.577 11.831 -29.610 1.00 93.44 522 THR A N 1
ATOM 4076 C CA . THR A 1 522 ? 9.449 12.847 -29.026 1.00 93.44 522 THR A CA 1
ATOM 4077 C C . THR A 1 522 ? 8.601 14.043 -28.609 1.00 93.44 522 THR A C 1
ATOM 4079 O O . THR A 1 522 ? 7.515 14.245 -29.162 1.00 93.44 522 THR A O 1
ATOM 4082 N N . LYS A 1 523 ? 9.127 14.888 -27.714 1.00 90.12 523 LYS A N 1
ATOM 4083 C CA . LYS A 1 523 ? 8.500 16.176 -27.375 1.00 90.12 523 LYS A CA 1
ATOM 4084 C C . LYS A 1 523 ? 8.090 16.949 -28.627 1.00 90.12 523 LYS A C 1
ATOM 4086 O O . LYS A 1 523 ? 6.959 17.393 -28.750 1.00 90.12 523 LYS A O 1
ATOM 4091 N N . CYS A 1 524 ? 9.005 17.047 -29.590 1.00 86.69 524 CYS A N 1
ATOM 4092 C CA . CYS A 1 524 ? 8.761 17.819 -30.796 1.00 86.69 524 CYS A CA 1
ATOM 4093 C C . CYS A 1 524 ? 7.687 17.194 -31.693 1.00 86.69 524 CYS A C 1
ATOM 4095 O O . CYS A 1 524 ? 6.890 17.923 -32.267 1.00 86.69 524 CYS A O 1
ATOM 4097 N N . SER A 1 525 ? 7.640 15.865 -31.822 1.00 89.94 525 SER A N 1
ATOM 4098 C CA . SER A 1 525 ? 6.564 15.225 -32.589 1.00 89.94 525 SER A CA 1
ATOM 4099 C C . SER A 1 525 ? 5.214 15.294 -31.884 1.00 89.94 525 SER A C 1
ATOM 4101 O O . SER A 1 525 ? 4.205 15.288 -32.566 1.00 89.94 525 SER A O 1
ATOM 4103 N N . TRP A 1 526 ? 5.200 15.338 -30.549 1.00 91.69 526 TRP A N 1
ATOM 4104 C CA . TRP A 1 526 ? 3.976 15.431 -29.760 1.00 91.69 526 TRP A CA 1
ATOM 4105 C C . TRP A 1 526 ? 3.355 16.821 -29.857 1.00 91.69 526 TRP A C 1
ATOM 4107 O O . TRP A 1 526 ? 2.215 16.955 -30.266 1.00 91.69 526 TRP A O 1
ATOM 4117 N N . ASP A 1 527 ? 4.146 17.857 -29.576 1.00 87.94 527 ASP A N 1
ATOM 4118 C CA . ASP A 1 527 ? 3.675 19.247 -29.537 1.00 87.94 527 ASP A CA 1
ATOM 4119 C C . ASP A 1 527 ? 3.317 19.815 -30.930 1.00 87.94 527 ASP A C 1
ATOM 4121 O O . ASP A 1 527 ? 2.787 20.920 -31.026 1.00 87.94 527 ASP A O 1
ATOM 4125 N N . ASN A 1 528 ? 3.650 19.100 -32.013 1.00 81.50 528 ASN A N 1
ATOM 4126 C CA . ASN A 1 528 ? 3.363 19.496 -33.400 1.00 81.50 528 ASN A CA 1
ATOM 4127 C C . ASN A 1 528 ? 2.382 18.557 -34.124 1.00 81.50 528 ASN A C 1
ATOM 4129 O O . ASN A 1 528 ? 2.186 18.719 -35.332 1.00 81.50 528 ASN A O 1
ATOM 4133 N N . ASN A 1 529 ? 1.836 17.562 -33.426 1.00 69.69 529 ASN A N 1
ATOM 4134 C CA . ASN A 1 529 ? 0.767 16.698 -33.924 1.00 69.69 529 ASN A CA 1
ATOM 4135 C C . ASN A 1 529 ? -0.584 17.268 -33.499 1.00 69.69 529 ASN A C 1
ATOM 4137 O O . ASN A 1 529 ? -1.516 17.211 -34.331 1.00 69.69 529 ASN A O 1
#

Radius of gyration: 31.53 Å; chains: 1; bounding box: 114×61×92 Å

Foldseek 3Di:
DDDDDDDDDDDDDDDDDDDDDDDDPDPDDDPFFFLQLLQLLLVLLQQVLLLVLAVQGAKEWEDADPDDIDIDGSDNDSVCVSVVNVVDFFAHFQAVLRNLLVVLCCCVPVHDLVVFFAEEEERDAAQGPPNVSNLVSLLVSQQVCLEPHPARSAAYEYEHQDADVRVVVSLVVLQPPSWDQRPNPRDIDRRYHYHYLVLLVFLQVCQLPADDDDPLLSNSLSNSCSSSCLVSLVVVQLVVLVPQPPDDAAWKQKDAQNDRQWIWGWDDPVPQKIWIDTHPPDDIWIKGWDQDPNNHIWIWTADPVRDIKTWDDSHSAWIAIPVRMIIGGDDPDPDDPPDDDDDRGGDDPDPTSNVVVCVRPNSVCSSVSRNHHHYYYYYSHLSRGVVSCCVHVVPQQDCLLLLVLVPQLVRDDPLLNVLCVLQVDDRVCSNVVHDGPNLPDQPVRDDPSNNVSSVVSNDDNQLSPPLCLPPQLVRDDPQLVVLCVLLPDDNVCSNPDDPLLPDQLVPRDPSNSSSSSSSNDHSVNSNVD

Sequence (529 aa):
KALNESVNGSSQSSGKVENRPTNKVSTGNGPPPTPWEKAVTMLDSIVSQVVKVDPDGVDIVCFGGEGDADWYRNITNTKGLEDMVTDKRPEGACLMGAAMDEVINDAFDDKDMTERPVSILVLTAGRPDDAEDLDATLKKAVDRIAETCEVCPLSITFVQIGNHPKATDYLTHLDNHILSESTATGETFDLVDTIKDEEIQAAMGEIKGTQDSGKNGAFIGAFAGAAMGIGGMYLYNKAQAKKRTEGWSGRWKVTYDCEEIAVLDVIDHKDGKITISGFPNEESRRGTYTTDDDAGYTIQFEDPSGDDVDGTVEDEHAITWSDGTRWDEIPPDNGNWTGYAAAATGGAVAAGATGYLLDKNFFKKASKKDQCDYIIMMDRSAMMDPTAMRKHYGRKFSNKDMKFELTKWKNLPPPVKRACRDLGYNQSMWDNSEQVDASWEHWWDLTEKQLKALKVLGWDETAWESKYQWVEWDDLPKLQKKAAKAAGYTEDNWQDWVENLDNWWDDLGQKEKQAMCVMGWTKCSWDNN

Secondary structure (DSSP, 8-state):
-------------------PPP-------PPPPPHHHHHHHHHHHHHHHHHHH-TT-EEEEEE-BSSSPEEEEEE---TTHHHHHHSSPS-SB--HHHHHHHHHHHHHHT--TTTS-EEEEEEESS--TTHHHHHHHHHHHHHHHHHH-SS--EEEEEEE-S--HHHHHHHHHHHHH-EEE-TTT-PEEE-EEEE-HHHHHHHHHHHTT-----THHHHHHHHHHHHTTTTHHHHHHHTTGGG--S-S-EEEEEEETTEEEEEEEEEE-SSSEEEEE--TT-PPEEEEEEEETTTEEEEEEE-TTS-EEEEEEEETTEEEETTS-EEEEEPSSS---TT----------STTHHHHHHHSHHHHHHHHT---EEEEEEE-SGGG-HHHHHHHTS-PPPTTTTTTTTS-GGGS-HHHHHHHHHTT--HHHHHTT---GGGGS-TTTS-HHHHHHHHHHT--HHHHHHTTTTS-TTTS-HHHHHHHHHHT--STTTTS--GGG-S-GGGS-HHHHHHHHHHT--HHHHHT-

InterPro domains:
  IPR036465 von Willebrand factor A-like domain superfamily [G3DSA:3.40.50.410] (10-213)
  IPR036465 von Willebrand factor A-like domain superfamily [SSF53300] (33-178)